Protein AF-A0A812LGY7-F1 (afdb_monomer_lite)

Secondary structure (DSSP, 8-state):
-PPP-TT-EEEEEE--TTT-SS--EEEEEEE-TTSSEEEEEEE-GGGTTS----EEEEEEEEEPSSSEEEEE-SSEEEEEEETSSSTT-EEEEEEETTEEEEEEEEEE-HHHHHHHHHHHHHHHHHHSSSS--EEEEEEE-BTTBS---TTPPPPEEEE--TT-SSPEEEE-SSEEEEEEEEE--TT---TTSTTHHHHHT---SEEEEEEEEESS--SS-EEEEEE-TT---SSPPPHHHHHHHHHHHHHHHTTS--EEE----GGGGGSTTPPPPEEEE-GGGSSEEEEE-TTSPPP-TTS---S--TTSSEEEEHHHH-HHHHHHHHHHHHHT--SSSEEEEEE-TTTTTEETTTTEEEESEEEETHHHHTTPPEEEEEEE--TT-STTSS-----GGG-EEEEEEEEEETTSPPPTTHHHH-EEEPPSTTSHHHHHHHHHTS-------------PPPP----HHHHHHGGGG---GGGS----PPPPPP-

Foldseek 3Di:
DDDQAQQWKKWWWWQDVVVHNPFTWIKIWGQHHPSFKIKMKTHGPVCLDDDDDIDMDIWTWDDDPAQWIWTDDPFKIWIWGAQPVHHQWTATWMGGNRDITGMTIGICDLVSLLVVLVVLVVVVVVLADDDFDKWKWWWAAPPVGLAPPPRDHFIATETQDAQDLDWFWDDYQFWTWTKHKYFADPVGQDPLRSCSVVPVVDPFGIKIKIKTFTNDQFQAFKKWFWWLVPADQQDDADPVLVVVVVLVCVVCVVQFVWDFDCWHHNPQVPDNFTFTTDTIGTLSQFQKKFKAALPADDDSRSDDPPDDDPRRPDMQGCVVQHRVVSVVVVVVVSVVGDRGIMMMTMHRVCRVQADQRQCWGDDVDTDHVCLVSVLAWIKTWMWHFHHPQDPPDPDVGPTSVRIDTHIIMTMHMPVTHHDSCVSSRYRYHYGPRPRSVSSVVSVVVPDDDDDDDDDDDDDDDDDDDDDPVVVVSVVSPDDPSPPSPPPDDDDPDDD

Organism: NCBI:txid1628268

pLDDT: mean 75.13, std 20.28, range [21.06, 97.81]

Structure (mmCIF, N/CA/C/O backbone):
data_AF-A0A812LGY7-F1
#
_entry.id   AF-A0A812LGY7-F1
#
loop_
_atom_site.group_PDB
_atom_site.id
_atom_site.type_symbol
_atom_site.label_atom_id
_atom_site.label_alt_id
_atom_site.label_comp_id
_atom_site.label_asym_id
_atom_site.label_entity_id
_atom_site.label_seq_id
_atom_site.pdbx_PDB_ins_code
_atom_site.Cartn_x
_atom_site.Cartn_y
_atom_site.Cartn_z
_atom_site.occupancy
_atom_site.B_iso_or_equiv
_atom_site.auth_seq_id
_atom_site.auth_comp_id
_atom_site.auth_asym_id
_atom_site.auth_atom_id
_atom_site.pdbx_PDB_model_num
ATOM 1 N N . MET A 1 1 ? -29.640 -4.225 27.711 1.00 38.47 1 MET A N 1
ATOM 2 C CA . MET A 1 1 ? -29.440 -5.456 26.925 1.00 38.47 1 MET A CA 1
ATOM 3 C C . MET A 1 1 ? -29.246 -5.016 25.495 1.00 38.47 1 MET A C 1
ATOM 5 O O . MET A 1 1 ? -30.161 -4.411 24.947 1.00 38.47 1 MET A O 1
ATOM 9 N N . GLU A 1 2 ? -28.036 -5.170 24.965 1.00 51.44 2 GLU A N 1
ATOM 10 C CA . GLU A 1 2 ? -27.757 -4.813 23.574 1.00 51.44 2 GLU A CA 1
ATOM 11 C C . GLU A 1 2 ? -28.452 -5.831 22.670 1.00 51.44 2 GLU A C 1
ATOM 13 O O . GLU A 1 2 ? -28.288 -7.037 22.828 1.00 51.44 2 GLU A O 1
ATOM 18 N N . LYS A 1 3 ? -29.330 -5.328 21.798 1.00 67.00 3 LYS A N 1
ATOM 19 C CA . LYS A 1 3 ? -29.862 -6.096 20.673 1.00 67.00 3 LYS A CA 1
ATOM 20 C C . LYS A 1 3 ? -28.711 -6.392 19.719 1.00 67.00 3 LYS A C 1
ATOM 22 O O . LYS A 1 3 ? -27.820 -5.557 19.625 1.00 67.00 3 LYS A O 1
ATOM 27 N N . VAL A 1 4 ? -28.797 -7.504 18.993 1.00 66.12 4 VAL A N 1
ATOM 28 C CA . VAL A 1 4 ? -27.930 -7.773 17.838 1.00 66.12 4 VAL A CA 1
ATOM 29 C C . VAL A 1 4 ? -28.021 -6.606 16.856 1.00 66.12 4 VAL A C 1
ATOM 31 O O . VAL A 1 4 ? -29.131 -6.187 16.521 1.00 66.12 4 VAL A O 1
ATOM 34 N N . GLN A 1 5 ? -26.880 -6.095 16.409 1.00 69.00 5 GLN A N 1
ATOM 35 C CA . GLN A 1 5 ? -26.760 -4.966 15.491 1.00 69.00 5 GLN A CA 1
ATOM 36 C C . GLN A 1 5 ? -25.891 -5.324 14.288 1.00 69.00 5 GLN A C 1
ATOM 38 O O . GLN A 1 5 ? -25.082 -6.256 14.301 1.00 69.00 5 GLN A O 1
ATOM 43 N N . ALA A 1 6 ? -26.036 -4.541 13.226 1.00 64.69 6 ALA A N 1
ATOM 44 C CA . ALA A 1 6 ? -25.143 -4.563 12.084 1.00 64.69 6 ALA A CA 1
ATOM 45 C C . ALA A 1 6 ? -23.677 -4.448 12.539 1.00 64.69 6 ALA A C 1
ATOM 47 O O . ALA A 1 6 ? -23.306 -3.540 13.284 1.00 64.69 6 ALA A O 1
ATOM 48 N N . GLY A 1 7 ? -22.835 -5.368 12.062 1.00 62.44 7 GLY A N 1
ATOM 49 C CA . GLY A 1 7 ? -21.429 -5.462 12.459 1.00 62.44 7 GLY A CA 1
ATOM 50 C C . GLY A 1 7 ? -21.143 -6.487 13.559 1.00 62.44 7 GLY A C 1
ATOM 51 O O . GLY A 1 7 ? -19.975 -6.841 13.746 1.00 62.44 7 GLY A O 1
ATOM 52 N N . ASP A 1 8 ? -22.167 -7.028 14.227 1.00 67.44 8 ASP A N 1
ATOM 53 C CA . ASP A 1 8 ? -21.962 -8.120 15.174 1.00 67.44 8 ASP A CA 1
ATOM 54 C C . ASP A 1 8 ? -21.455 -9.369 14.460 1.00 67.44 8 ASP A C 1
ATOM 56 O O . ASP A 1 8 ? -21.904 -9.757 13.372 1.00 67.44 8 ASP A O 1
ATOM 60 N N . ARG A 1 9 ? -20.474 -10.008 15.094 1.00 70.81 9 ARG A N 1
ATOM 61 C CA . ARG A 1 9 ? -19.811 -11.194 14.576 1.00 70.81 9 ARG A CA 1
ATOM 62 C C . ARG A 1 9 ? -19.825 -12.287 15.625 1.00 70.81 9 ARG A C 1
ATOM 64 O O . ARG A 1 9 ? -19.162 -12.202 16.660 1.00 70.81 9 ARG A O 1
ATOM 71 N N . PHE A 1 10 ? -20.512 -13.363 15.285 1.00 70.50 10 PHE A N 1
ATOM 72 C CA . PHE A 1 10 ? -20.577 -14.576 16.075 1.00 70.50 10 PHE A CA 1
ATOM 73 C C . PHE A 1 10 ? -19.564 -15.568 15.529 1.00 70.50 10 PHE A C 1
ATOM 75 O O . PHE A 1 10 ? -19.541 -15.879 14.335 1.00 70.50 10 PHE A O 1
ATOM 82 N N . VAL A 1 11 ? -18.700 -16.060 16.406 1.00 68.81 11 VAL A N 1
ATOM 83 C CA . VAL A 1 11 ? -17.666 -17.027 16.048 1.00 68.81 11 VAL A CA 1
ATOM 84 C C . VAL A 1 11 ? -17.853 -18.253 16.918 1.00 68.81 11 VAL A C 1
ATOM 86 O O . VAL A 1 11 ? -18.131 -18.161 18.110 1.00 68.81 11 VAL A O 1
ATOM 89 N N . GLY A 1 12 ? -17.745 -19.428 16.318 1.00 71.62 12 GLY A N 1
ATOM 90 C CA . GLY A 1 12 ? -18.062 -20.656 17.016 1.00 71.62 12 GLY A CA 1
ATOM 91 C C . GLY A 1 12 ? -17.669 -21.890 16.238 1.00 71.62 12 GLY A C 1
ATOM 92 O O . GLY A 1 12 ? -16.831 -21.855 15.337 1.00 71.62 12 GLY A O 1
ATOM 93 N N . TRP A 1 13 ? -18.295 -23.003 16.598 1.00 72.88 13 TRP A N 1
ATOM 94 C CA . TRP A 1 13 ? -18.103 -24.262 15.902 1.00 72.88 13 TRP A CA 1
ATOM 95 C C . TRP A 1 13 ? -19.401 -25.052 15.773 1.00 72.88 13 TRP A C 1
ATOM 97 O O . TRP A 1 13 ? -20.284 -24.990 16.629 1.00 72.88 13 TRP A O 1
ATOM 107 N N . VAL A 1 14 ? -19.483 -25.870 14.726 1.00 71.81 14 VAL A N 1
ATOM 108 C CA . VAL A 1 14 ? -20.587 -26.806 14.469 1.00 71.81 14 VAL A CA 1
ATOM 109 C C . VAL A 1 14 ? -20.071 -28.219 14.2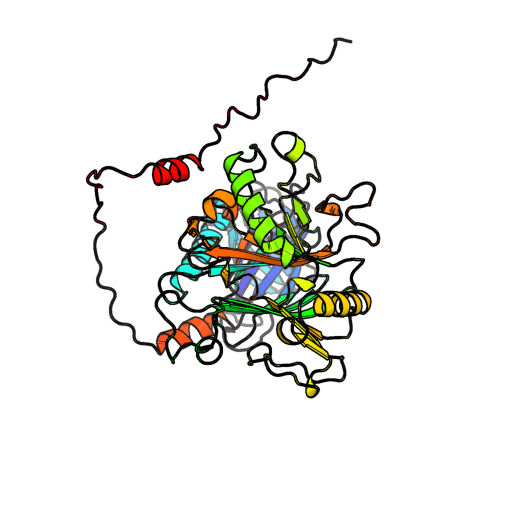41 1.00 71.81 14 VAL A C 1
ATOM 111 O O . VAL A 1 14 ? -18.969 -28.415 13.738 1.00 71.81 14 VAL A O 1
ATOM 114 N N . LYS A 1 15 ? -20.856 -29.233 14.609 1.00 71.56 15 LYS A N 1
ATOM 115 C CA . LYS A 1 15 ? -20.590 -30.634 14.244 1.00 71.56 15 LYS A CA 1
ATOM 116 C C . LYS A 1 15 ? -21.572 -31.055 13.162 1.00 71.56 15 LYS A C 1
ATOM 118 O O . LYS A 1 15 ? -22.752 -31.203 13.448 1.00 71.56 15 LYS A O 1
ATOM 123 N N . HIS A 1 16 ? -21.106 -31.237 11.932 1.00 63.91 16 HIS A N 1
ATOM 124 C CA . HIS A 1 16 ? -21.988 -31.522 10.801 1.00 63.91 16 HIS A CA 1
ATOM 125 C C . HIS A 1 16 ? -22.300 -33.029 10.706 1.00 63.91 16 HIS A C 1
ATOM 127 O O . HIS A 1 16 ? -21.394 -33.813 10.435 1.00 63.91 16 HIS A O 1
ATOM 133 N N . PRO A 1 17 ? -23.561 -33.476 10.824 1.00 59.34 17 PRO A N 1
ATOM 134 C CA . PRO A 1 17 ? -23.904 -34.889 10.991 1.00 59.34 17 PRO A CA 1
ATOM 135 C C . PRO A 1 17 ? -23.625 -35.730 9.743 1.00 59.34 17 PRO A C 1
ATOM 137 O O . PRO A 1 17 ? -23.301 -36.904 9.878 1.00 59.34 17 PRO A O 1
ATOM 140 N N . VAL A 1 18 ? -23.703 -35.132 8.547 1.00 60.72 18 VAL A N 1
ATOM 141 C CA . VAL A 1 18 ? -23.368 -35.803 7.274 1.00 60.72 18 VAL A CA 1
ATOM 142 C C . VAL A 1 18 ? -21.860 -35.851 7.004 1.00 60.72 18 VAL A C 1
ATOM 144 O O . VAL A 1 18 ? -21.383 -36.814 6.417 1.00 60.72 18 VAL A O 1
ATOM 147 N N . LEU A 1 19 ? -21.096 -34.833 7.422 1.00 58.09 19 LEU A N 1
ATOM 148 C CA . LEU A 1 19 ? -19.656 -34.786 7.168 1.00 58.09 19 LEU A CA 1
ATOM 149 C C . LEU A 1 19 ? -18.921 -35.595 8.240 1.00 58.09 19 LEU A C 1
ATOM 151 O O . LEU A 1 19 ? -18.183 -36.514 7.902 1.00 58.09 19 LEU A O 1
ATOM 155 N N . THR A 1 20 ? -19.139 -35.297 9.529 1.00 55.69 20 THR A N 1
ATOM 156 C CA . THR A 1 20 ? -18.670 -36.119 10.656 1.00 55.69 20 THR A CA 1
ATOM 157 C C . THR A 1 20 ? -19.351 -35.732 11.980 1.00 55.69 20 THR A C 1
ATOM 159 O O . THR A 1 20 ? -19.454 -34.562 12.344 1.00 55.69 20 THR A O 1
ATOM 162 N N . THR A 1 21 ? -19.752 -36.728 12.778 1.00 56.31 21 THR A N 1
ATOM 163 C CA . THR A 1 21 ? -20.409 -36.522 14.086 1.00 56.31 21 THR A CA 1
ATOM 164 C C . THR A 1 21 ? -19.452 -36.115 15.215 1.00 56.31 21 THR A C 1
ATOM 166 O O . THR A 1 21 ? -19.895 -35.697 16.288 1.00 56.31 21 THR A O 1
ATOM 169 N N . ARG A 1 22 ? -18.132 -36.228 15.008 1.00 63.31 22 ARG A N 1
ATOM 170 C CA . ARG A 1 22 ? -17.113 -35.961 16.042 1.00 63.31 22 ARG A CA 1
ATOM 171 C C . ARG A 1 22 ? -16.326 -34.676 15.803 1.00 63.31 22 ARG A C 1
ATOM 173 O O . ARG A 1 22 ? -15.879 -34.063 16.771 1.00 63.31 22 ARG A O 1
ATOM 180 N N . GLN A 1 23 ? -16.177 -34.261 14.550 1.00 72.44 23 GLN A N 1
ATOM 181 C CA . GLN A 1 23 ? -15.336 -33.134 14.160 1.00 72.44 23 GLN A CA 1
ATOM 182 C C . GLN A 1 23 ? -16.090 -31.816 14.291 1.00 72.44 23 GLN A C 1
ATOM 184 O O . GLN A 1 23 ? -17.226 -31.682 13.840 1.00 72.44 23 GLN A O 1
ATOM 189 N N . LYS A 1 24 ? -15.435 -30.848 14.927 1.00 74.56 24 LYS A N 1
ATOM 190 C CA . LYS A 1 24 ? -15.887 -29.462 14.973 1.00 74.56 24 LYS A CA 1
ATOM 191 C C . LYS A 1 24 ? -15.451 -28.774 13.683 1.00 74.56 24 LYS A C 1
ATOM 193 O O . LYS A 1 24 ? -14.325 -28.987 13.257 1.00 74.56 24 LYS A O 1
ATOM 198 N N . PHE A 1 25 ? -16.329 -27.988 13.086 1.00 73.06 25 PHE A N 1
ATOM 199 C CA . PHE A 1 25 ? -16.052 -27.091 11.972 1.00 73.06 25 PHE A CA 1
ATOM 200 C C . PHE A 1 25 ? -16.194 -25.667 12.477 1.00 73.06 25 PHE A C 1
ATOM 202 O O . PHE A 1 25 ? -17.153 -25.391 13.195 1.00 73.06 25 PHE A O 1
ATOM 209 N N . ASP A 1 26 ? -15.273 -24.788 12.112 1.00 75.00 26 ASP A N 1
ATOM 210 C CA . ASP A 1 26 ? -15.334 -23.382 12.492 1.00 75.00 26 ASP A CA 1
ATOM 211 C C . ASP A 1 26 ? -16.504 -22.731 11.756 1.00 75.00 26 ASP A C 1
ATOM 213 O O . ASP A 1 26 ? -16.628 -22.881 10.541 1.00 75.00 26 ASP A O 1
ATOM 217 N N . LEU A 1 27 ? -17.366 -22.028 12.485 1.00 71.62 27 LEU A N 1
ATOM 218 C CA . LEU A 1 27 ? -18.495 -21.291 11.932 1.00 71.62 27 LEU A CA 1
ATOM 219 C C . LEU A 1 27 ? -18.361 -19.820 12.312 1.00 71.62 27 LEU A C 1
ATOM 221 O O . LEU A 1 27 ? -18.189 -19.481 13.482 1.00 71.62 27 LEU A O 1
ATOM 225 N N . VAL A 1 28 ? -18.455 -18.955 11.312 1.00 74.69 28 VAL A N 1
ATOM 226 C CA . VAL A 1 28 ? -18.549 -17.505 11.470 1.00 74.69 28 VAL A CA 1
ATOM 227 C C . VAL A 1 28 ? -19.918 -17.072 10.967 1.00 74.69 28 VAL A C 1
ATOM 229 O O . VAL A 1 28 ? -20.306 -17.477 9.875 1.00 74.69 28 VAL A O 1
ATOM 232 N N . VAL A 1 29 ? -20.630 -16.255 11.738 1.00 72.81 29 VAL A N 1
ATOM 233 C CA . VAL A 1 29 ? -21.851 -15.564 11.311 1.00 72.81 29 VAL A CA 1
ATOM 234 C C . VAL A 1 29 ? -21.641 -14.069 11.517 1.00 72.81 29 VAL A C 1
ATOM 236 O O . VAL A 1 29 ? -21.261 -13.643 12.602 1.00 72.81 29 VAL A O 1
ATOM 239 N N . GLU A 1 30 ? -21.858 -13.277 10.476 1.00 72.62 30 GLU A N 1
ATOM 240 C CA . GLU A 1 30 ? -21.698 -11.821 10.495 1.00 72.62 30 GLU A CA 1
ATOM 241 C C . GLU A 1 30 ? -23.030 -11.157 10.157 1.00 72.62 30 GLU A C 1
ATOM 243 O O . GLU A 1 30 ? -23.619 -11.445 9.113 1.00 72.62 30 GLU A O 1
ATOM 248 N N . VAL A 1 31 ? -23.486 -10.249 11.018 1.00 72.44 31 VAL A N 1
ATOM 249 C CA . VAL A 1 31 ? -24.704 -9.459 10.814 1.00 72.44 31 VAL A CA 1
ATOM 250 C C . VAL A 1 31 ? -24.384 -8.332 9.840 1.00 72.44 31 VAL A C 1
ATOM 252 O O . VAL A 1 31 ? -23.465 -7.535 10.027 1.00 72.44 31 VAL A O 1
ATOM 255 N N . GLY A 1 32 ? -25.097 -8.336 8.725 1.00 66.62 32 GLY A N 1
ATOM 256 C CA . GLY A 1 32 ? -25.037 -7.332 7.680 1.00 66.62 32 GLY A CA 1
ATOM 257 C C . GLY A 1 32 ? -25.871 -6.089 8.007 1.00 66.62 32 GLY A C 1
ATOM 258 O O . GLY A 1 32 ? -26.484 -5.998 9.069 1.00 66.62 32 GLY A O 1
ATOM 259 N N . PRO A 1 33 ? -25.897 -5.114 7.086 1.00 62.03 33 PRO A N 1
ATOM 260 C CA . PRO A 1 33 ? -26.618 -3.861 7.280 1.00 62.03 33 PRO A CA 1
ATOM 261 C C . PRO A 1 33 ? -28.119 -4.084 7.507 1.00 62.03 33 PRO A C 1
ATOM 263 O O . PRO A 1 33 ? -28.735 -4.869 6.782 1.00 62.03 33 PRO A O 1
ATOM 266 N N . GLY A 1 34 ? -28.702 -3.341 8.454 1.00 63.00 34 GLY A N 1
ATOM 267 C CA . GLY A 1 34 ? -30.144 -3.354 8.740 1.00 63.00 34 GLY A CA 1
ATOM 268 C C . GLY A 1 34 ? -30.592 -4.319 9.841 1.00 63.00 34 GLY A C 1
ATOM 269 O O . GLY A 1 34 ? -31.794 -4.489 10.018 1.00 63.00 34 GLY A O 1
ATOM 270 N N . ASP A 1 35 ? -29.653 -4.939 10.563 1.00 69.81 35 ASP A N 1
ATOM 271 C CA . ASP A 1 35 ? -29.862 -5.872 11.688 1.00 69.81 35 ASP A CA 1
ATOM 272 C C . ASP A 1 35 ? -30.633 -7.164 11.334 1.00 69.81 35 ASP A C 1
ATOM 274 O O . ASP A 1 35 ? -30.705 -8.083 12.147 1.00 69.81 35 ASP A O 1
ATOM 278 N N . ASP A 1 36 ? -31.182 -7.269 10.119 1.00 75.38 36 ASP A N 1
ATOM 279 C CA . ASP A 1 36 ? -32.057 -8.349 9.650 1.00 75.38 36 ASP A CA 1
ATOM 280 C C . ASP A 1 36 ? -31.414 -9.250 8.582 1.00 75.38 36 ASP A C 1
ATOM 282 O O . ASP A 1 36 ? -32.001 -10.248 8.150 1.00 75.38 36 ASP A O 1
ATOM 286 N N . LYS A 1 37 ? -30.194 -8.927 8.152 1.00 74.25 37 LYS A N 1
ATOM 287 C CA . LYS A 1 37 ? -29.422 -9.655 7.135 1.00 74.25 37 LYS A CA 1
ATOM 288 C C . LYS A 1 37 ? -28.065 -10.044 7.688 1.00 74.25 37 LYS A C 1
ATOM 290 O O . LYS A 1 37 ? -27.564 -9.418 8.609 1.00 74.25 37 LYS A O 1
ATOM 295 N N . GLY A 1 38 ? -27.439 -11.058 7.110 1.00 76.00 38 GLY A N 1
ATOM 296 C CA . GLY A 1 38 ? -26.120 -11.531 7.501 1.00 76.00 38 GLY A CA 1
ATOM 297 C C . GLY A 1 38 ? -25.509 -12.485 6.485 1.00 76.00 38 GLY A C 1
ATOM 298 O O . GLY A 1 38 ? -26.080 -12.754 5.428 1.00 76.00 38 GLY A O 1
ATOM 299 N N . ALA A 1 39 ? -24.320 -12.979 6.798 1.00 74.69 39 ALA A N 1
ATOM 300 C CA . ALA A 1 39 ? -23.657 -14.041 6.056 1.00 74.69 39 ALA A CA 1
ATOM 301 C C . ALA A 1 39 ? -23.049 -15.044 7.032 1.00 74.69 39 ALA A C 1
ATOM 303 O O . ALA A 1 39 ? -22.608 -14.670 8.120 1.00 74.69 39 ALA A O 1
ATOM 304 N N . TRP A 1 40 ? -23.000 -16.311 6.640 1.00 73.94 40 TRP A N 1
ATOM 305 C CA . TRP A 1 40 ? -22.372 -17.366 7.421 1.00 73.94 40 TRP A CA 1
ATOM 306 C C . TRP A 1 40 ? -21.284 -18.073 6.615 1.00 73.94 40 TRP A C 1
ATOM 308 O O . TRP A 1 40 ? -21.349 -18.132 5.389 1.00 73.94 40 TRP A O 1
ATOM 318 N N . LYS A 1 41 ? -20.278 -18.615 7.307 1.00 77.06 41 LYS A N 1
ATOM 319 C CA . LYS A 1 41 ? -19.184 -19.387 6.710 1.00 77.06 41 LYS A CA 1
ATOM 320 C C . LYS A 1 41 ? -18.755 -20.542 7.606 1.00 77.06 41 LYS A C 1
ATOM 322 O O . LYS A 1 41 ? -18.360 -20.313 8.745 1.00 77.06 41 LYS A O 1
ATOM 327 N N . ILE A 1 42 ? -18.765 -21.764 7.071 1.00 70.88 42 ILE A N 1
ATOM 328 C CA . ILE A 1 42 ? -18.259 -22.984 7.715 1.00 70.88 42 ILE A CA 1
ATOM 329 C C . ILE A 1 42 ? -16.927 -23.396 7.084 1.00 70.88 42 ILE A C 1
ATOM 331 O O . ILE A 1 42 ? -16.827 -23.575 5.866 1.00 70.88 42 ILE A O 1
ATOM 335 N N . THR A 1 43 ? -15.918 -23.612 7.928 1.00 73.19 43 THR A N 1
ATOM 336 C CA . THR A 1 43 ? -14.567 -24.024 7.528 1.00 73.19 43 THR A CA 1
ATOM 337 C C . THR A 1 43 ? -14.123 -25.261 8.315 1.00 73.19 43 THR A C 1
ATOM 339 O O . THR A 1 43 ? -14.399 -25.398 9.502 1.00 73.19 43 THR A O 1
ATOM 342 N N . ASP A 1 44 ? -13.446 -26.201 7.656 1.00 68.94 44 ASP A N 1
ATOM 343 C CA . ASP A 1 44 ? -12.913 -27.406 8.304 1.00 68.94 44 ASP A CA 1
ATOM 344 C C . ASP A 1 44 ? -11.543 -27.123 8.961 1.00 68.94 44 ASP A C 1
ATOM 346 O O . ASP A 1 44 ? -10.594 -26.797 8.239 1.00 68.94 44 ASP A O 1
ATOM 350 N N . PRO A 1 45 ? -11.380 -27.299 10.287 1.00 58.88 45 PRO A N 1
ATOM 351 C CA . PRO A 1 45 ? -10.131 -26.983 10.981 1.00 58.88 45 PRO A CA 1
ATOM 352 C C . PRO A 1 45 ? -8.977 -27.944 10.659 1.00 58.88 45 PRO A C 1
ATOM 354 O O . PRO A 1 45 ? -7.813 -27.579 10.836 1.00 58.88 45 PRO A O 1
ATOM 357 N N . ASN A 1 46 ? -9.255 -29.155 10.158 1.00 56.50 46 ASN A N 1
ATOM 358 C CA . ASN A 1 46 ? -8.222 -30.142 9.815 1.00 56.50 46 ASN A CA 1
ATOM 359 C C . ASN A 1 46 ? -7.670 -29.969 8.389 1.00 56.50 46 ASN A C 1
ATOM 361 O O . ASN A 1 46 ? -6.739 -30.672 7.997 1.00 56.50 46 ASN A O 1
ATOM 365 N N . LYS A 1 47 ? -8.177 -29.004 7.613 1.00 60.06 47 LYS A N 1
ATOM 366 C CA . LYS A 1 47 ? -7.744 -28.733 6.231 1.00 60.06 47 LYS A CA 1
ATOM 367 C C . LYS A 1 47 ? -6.564 -27.774 6.098 1.00 60.06 47 LYS A C 1
ATOM 369 O O . LYS A 1 47 ? -6.296 -27.292 5.002 1.00 60.06 47 LYS A O 1
ATOM 374 N N . ARG A 1 48 ? -5.779 -27.574 7.162 1.00 46.78 48 ARG A N 1
ATOM 375 C CA . ARG A 1 48 ? -4.534 -26.774 7.156 1.00 46.78 48 ARG A CA 1
ATOM 376 C C . ARG A 1 48 ? -3.491 -27.169 6.082 1.00 46.78 48 ARG A C 1
ATOM 378 O O . ARG A 1 48 ? -2.447 -26.527 6.022 1.00 46.78 48 ARG A O 1
ATOM 385 N N . LEU A 1 49 ? -3.726 -28.198 5.254 1.00 35.78 49 LEU A N 1
ATOM 386 C CA . LEU A 1 49 ? -2.773 -28.727 4.270 1.00 35.78 49 LEU A CA 1
ATOM 387 C C . LEU A 1 49 ? -3.320 -29.013 2.852 1.00 35.78 49 LEU A C 1
ATOM 389 O O . LEU A 1 49 ? -2.497 -29.225 1.967 1.00 35.78 49 LEU A O 1
ATOM 393 N N . GLN A 1 50 ? -4.633 -28.993 2.575 1.00 34.91 50 GLN A N 1
ATOM 394 C CA . GLN A 1 50 ? -5.158 -29.149 1.201 1.00 34.91 50 GLN A CA 1
ATOM 395 C C . GLN A 1 50 ? -6.473 -28.386 1.003 1.00 34.91 50 GLN A C 1
ATOM 397 O O . GLN A 1 50 ? -7.358 -28.435 1.858 1.00 34.91 50 GLN A O 1
ATOM 402 N N . ALA A 1 51 ? -6.587 -27.706 -0.145 1.00 40.62 51 ALA A N 1
ATOM 403 C CA . ALA A 1 51 ? -7.762 -26.958 -0.582 1.00 40.62 51 ALA A CA 1
ATOM 404 C C . ALA A 1 51 ? -9.026 -27.802 -0.420 1.00 40.62 51 ALA A C 1
ATOM 406 O O . ALA A 1 51 ? -9.244 -28.765 -1.152 1.00 40.62 51 ALA A O 1
ATOM 407 N N . GLY A 1 52 ? -9.877 -27.464 0.541 1.00 46.59 52 GLY A N 1
ATOM 408 C CA . GLY A 1 52 ? -11.151 -28.144 0.643 1.00 46.59 52 GLY A CA 1
ATOM 409 C C . GLY A 1 52 ? -12.284 -27.203 0.962 1.00 46.59 52 GLY A C 1
ATOM 410 O O . GLY A 1 52 ? -12.102 -26.134 1.524 1.00 46.59 52 GLY A O 1
ATOM 411 N N . LYS A 1 53 ? -13.464 -27.694 0.586 1.00 53.16 53 LYS A N 1
ATOM 412 C CA . LYS A 1 53 ? -14.771 -27.039 0.636 1.00 53.16 53 LYS A CA 1
ATOM 413 C C . LYS A 1 53 ? -14.952 -26.191 1.902 1.00 53.16 53 LYS A C 1
ATOM 415 O O . LYS A 1 53 ? -15.038 -26.763 2.992 1.00 53.16 53 LYS A O 1
ATOM 420 N N . SER A 1 54 ? -14.969 -24.872 1.730 1.00 60.50 54 SER A N 1
ATOM 421 C CA . SER A 1 54 ? -15.654 -23.925 2.607 1.00 60.50 54 SER A CA 1
ATOM 422 C C . SER A 1 54 ? -17.087 -23.783 2.109 1.00 60.50 54 SER A C 1
ATOM 424 O O . SER A 1 54 ? -17.315 -23.793 0.899 1.00 60.50 54 SER A O 1
ATOM 426 N N . TYR A 1 55 ? -18.034 -23.666 3.029 1.00 67.62 55 TYR A N 1
ATOM 427 C CA . TYR A 1 55 ? -19.433 -23.400 2.700 1.00 67.62 55 TYR A CA 1
ATOM 428 C C . TYR A 1 55 ? -19.776 -22.023 3.237 1.00 67.62 55 TYR A C 1
ATOM 430 O O . TYR A 1 55 ? -19.443 -21.728 4.382 1.00 67.62 55 TYR A O 1
ATOM 438 N N . GLU A 1 56 ? -20.394 -21.183 2.422 1.00 74.44 56 GLU A N 1
ATOM 439 C CA . GLU A 1 56 ? -20.815 -19.847 2.820 1.00 74.44 56 GLU A CA 1
ATOM 440 C C . GLU A 1 56 ? -22.124 -19.485 2.129 1.00 74.44 56 GLU A C 1
ATOM 442 O O . GLU A 1 56 ? -22.414 -19.987 1.042 1.00 74.44 56 GLU A O 1
ATOM 447 N N . GLY A 1 57 ? -22.915 -18.639 2.778 1.00 70.81 57 GLY A N 1
ATOM 448 C CA . GLY A 1 57 ? -24.220 -18.236 2.273 1.00 70.81 57 GLY A CA 1
ATOM 449 C C . GLY A 1 57 ? -24.767 -17.011 3.002 1.00 70.81 57 GLY A C 1
ATOM 450 O O . GLY A 1 57 ? -24.326 -16.700 4.115 1.00 70.81 57 GLY A O 1
ATOM 451 N N . PRO A 1 58 ? -25.704 -16.276 2.385 1.00 75.06 58 PRO A N 1
ATOM 452 C CA . PRO A 1 58 ? -26.443 -15.227 3.073 1.00 75.06 58 PRO A CA 1
ATOM 453 C C . PRO A 1 58 ? -27.377 -15.840 4.126 1.00 75.06 58 PRO A C 1
ATOM 455 O O . PRO A 1 58 ? -27.881 -16.946 3.956 1.00 75.06 58 PRO A O 1
ATOM 458 N N . CYS A 1 59 ? -27.661 -15.110 5.199 1.00 73.56 59 CYS A N 1
ATOM 459 C CA . CYS A 1 59 ? -28.716 -15.461 6.145 1.00 73.56 59 CYS A CA 1
ATOM 460 C C . CYS A 1 59 ? -29.573 -14.243 6.495 1.00 73.56 59 CYS A C 1
ATOM 462 O O . CYS A 1 59 ? -29.148 -13.094 6.393 1.00 73.56 59 CYS A O 1
ATOM 464 N N . LYS A 1 60 ? -30.805 -14.505 6.915 1.00 80.12 60 LYS A N 1
ATOM 465 C CA . LYS A 1 60 ? -31.704 -13.557 7.557 1.00 80.12 60 LYS A CA 1
ATOM 466 C C . LYS A 1 60 ? -31.530 -13.667 9.066 1.00 80.12 60 LYS A C 1
ATOM 468 O O . LYS A 1 60 ? -31.543 -14.779 9.594 1.00 80.12 60 LYS A O 1
ATOM 473 N N . VAL A 1 61 ? -31.391 -12.536 9.739 1.00 75.69 61 VAL A N 1
ATOM 474 C CA . VAL A 1 61 ? -31.324 -12.440 11.198 1.00 75.69 61 VAL A CA 1
ATOM 475 C C . VAL A 1 61 ? -32.720 -12.092 11.701 1.00 75.69 61 VAL A C 1
ATOM 477 O O . VAL A 1 61 ? -33.340 -11.138 11.237 1.00 75.69 61 VAL A O 1
ATOM 480 N N . ILE A 1 62 ? -33.260 -12.912 12.595 1.00 78.56 62 ILE A N 1
ATOM 481 C CA . ILE A 1 62 ? -34.594 -12.733 13.166 1.00 78.56 62 ILE A CA 1
ATOM 482 C C . ILE A 1 62 ? -34.437 -12.735 14.683 1.00 78.56 62 ILE A C 1
ATOM 484 O O . ILE A 1 62 ? -34.064 -13.753 15.266 1.00 78.56 62 ILE A O 1
ATOM 488 N N . ALA A 1 63 ? -34.718 -11.597 15.312 1.00 67.38 63 ALA A N 1
ATOM 489 C CA . ALA A 1 63 ? -34.901 -11.529 16.756 1.00 67.38 63 ALA A CA 1
ATOM 490 C C . ALA A 1 63 ? -36.326 -11.999 17.092 1.00 67.38 63 ALA A C 1
ATOM 492 O O . ALA A 1 63 ? -37.291 -11.445 16.562 1.00 67.38 63 ALA A O 1
ATOM 493 N N . GLU A 1 64 ? -36.460 -13.024 17.933 1.00 69.75 64 GLU A N 1
ATOM 494 C CA . GLU A 1 64 ? -37.755 -13.450 18.484 1.00 69.75 64 GLU A CA 1
ATOM 495 C C . GLU A 1 64 ? -37.987 -12.817 19.869 1.00 69.75 64 GLU A C 1
ATOM 497 O O . GLU A 1 64 ? -37.101 -12.170 20.428 1.00 69.75 64 GLU A O 1
ATOM 502 N N . GLU A 1 65 ? -39.194 -12.956 20.430 1.00 61.94 65 GLU A N 1
ATOM 503 C CA . GLU A 1 65 ? -39.466 -12.503 21.799 1.00 61.94 65 GLU A CA 1
ATOM 504 C C . GLU A 1 65 ? -38.573 -13.246 22.811 1.00 61.94 65 GLU A C 1
ATOM 506 O O . GLU A 1 65 ? -38.551 -14.477 22.864 1.00 61.94 65 GLU A O 1
ATOM 511 N N . GLY A 1 66 ? -37.849 -12.486 23.639 1.00 62.19 66 GLY A N 1
ATOM 512 C CA . GLY A 1 66 ? -36.889 -13.003 24.620 1.00 62.19 66 GLY A CA 1
ATOM 513 C C . GLY A 1 66 ? -35.437 -12.947 24.131 1.00 62.19 66 GLY A C 1
ATOM 514 O O . GLY A 1 66 ? -35.102 -12.187 23.228 1.00 62.19 66 GLY A O 1
ATOM 515 N N . ASP A 1 67 ? -34.562 -13.752 24.736 1.00 67.25 67 ASP A N 1
ATOM 516 C CA . ASP A 1 67 ? -33.135 -13.822 24.385 1.00 67.25 67 ASP A CA 1
ATOM 517 C C . ASP A 1 67 ? -32.868 -14.737 23.166 1.00 67.25 67 ASP A C 1
ATOM 519 O O . ASP A 1 67 ? -31.768 -15.258 23.013 1.00 67.25 67 ASP A O 1
ATOM 523 N N . SER A 1 68 ? -33.855 -15.009 22.302 1.00 68.25 68 SER A N 1
ATOM 524 C CA . SER A 1 68 ? -33.698 -15.943 21.174 1.00 68.25 68 SER A CA 1
ATOM 525 C C . SER A 1 68 ? -33.415 -15.228 19.852 1.00 68.25 68 SER A C 1
ATOM 527 O O . SER A 1 68 ? -34.084 -14.264 19.480 1.00 68.25 68 SER A O 1
ATOM 529 N N . ILE A 1 69 ? -32.411 -15.725 19.129 1.00 70.56 69 ILE A N 1
ATOM 530 C CA . ILE A 1 69 ? -31.970 -15.213 17.830 1.00 70.56 69 ILE A CA 1
ATOM 531 C C . ILE A 1 69 ? -31.937 -16.367 16.838 1.00 70.56 69 ILE A C 1
ATOM 533 O O . ILE A 1 69 ? -31.355 -17.423 17.104 1.00 70.56 69 ILE A O 1
ATOM 537 N N . ILE A 1 70 ? -32.520 -16.146 15.663 1.00 73.38 70 ILE A N 1
ATOM 538 C CA . ILE A 1 70 ? -32.530 -17.115 14.574 1.00 73.38 70 ILE A CA 1
ATOM 539 C C . ILE A 1 70 ? -31.776 -16.551 13.372 1.00 73.38 70 ILE A C 1
ATOM 541 O O . ILE A 1 70 ? -32.139 -15.507 12.835 1.00 73.38 70 ILE A O 1
ATOM 545 N N . PHE A 1 71 ? -30.771 -17.287 12.900 1.00 70.44 71 PHE A N 1
ATOM 546 C CA . PHE A 1 71 ? -30.159 -17.075 11.590 1.00 70.44 71 PHE A CA 1
ATOM 547 C C . PHE A 1 71 ? -30.742 -18.086 10.605 1.00 70.44 71 PHE A C 1
ATOM 549 O O . PHE A 1 71 ? -30.626 -19.292 10.822 1.00 70.44 71 PHE A O 1
ATOM 556 N N . ARG A 1 72 ? -31.379 -17.622 9.528 1.00 73.81 72 ARG A N 1
ATOM 557 C CA . ARG A 1 72 ? -32.035 -18.490 8.539 1.00 73.81 72 ARG A CA 1
ATOM 558 C C . ARG A 1 72 ? -31.552 -18.214 7.117 1.00 73.81 72 ARG A C 1
ATOM 560 O O . ARG A 1 72 ? -31.613 -17.091 6.643 1.00 73.81 72 ARG A O 1
ATOM 567 N N . ASP A 1 73 ? -31.129 -19.264 6.446 1.00 74.06 73 ASP A N 1
ATOM 568 C CA . ASP A 1 73 ? -30.768 -19.389 5.031 1.00 74.06 73 ASP A CA 1
ATOM 569 C C . ASP A 1 73 ? -31.854 -20.256 4.331 1.00 74.06 73 ASP A C 1
ATOM 571 O O . ASP A 1 73 ? -32.784 -20.712 5.007 1.00 74.06 73 ASP A O 1
ATOM 575 N N . GLU A 1 74 ? -31.810 -20.431 3.002 1.00 65.88 74 GLU A N 1
ATOM 576 C CA . GLU A 1 74 ? -32.772 -21.275 2.257 1.00 65.88 74 GLU A CA 1
ATOM 577 C C . GLU A 1 74 ? -32.866 -22.710 2.810 1.00 65.88 74 GLU A C 1
ATOM 579 O O . GLU A 1 74 ? -33.966 -23.241 2.966 1.00 65.88 74 GLU A O 1
ATOM 584 N N . ASP A 1 75 ? -31.732 -23.294 3.194 1.00 65.25 75 ASP A N 1
ATOM 585 C CA . ASP A 1 75 ? -31.609 -24.668 3.670 1.00 65.25 75 ASP A CA 1
ATOM 586 C C . ASP A 1 75 ? -31.205 -24.772 5.146 1.00 65.25 75 ASP A C 1
ATOM 588 O O . ASP A 1 75 ? -31.409 -25.833 5.744 1.00 65.25 75 ASP A O 1
ATOM 592 N N . THR A 1 76 ? -30.638 -23.714 5.746 1.00 64.75 76 THR A N 1
ATOM 593 C CA . THR A 1 76 ? -30.045 -23.746 7.100 1.00 64.75 76 THR A CA 1
ATOM 594 C C . THR A 1 76 ? -30.765 -22.835 8.099 1.00 64.75 76 THR A C 1
ATOM 596 O O . THR A 1 76 ? -30.989 -21.658 7.850 1.00 64.75 76 THR A O 1
ATOM 599 N N . VAL A 1 77 ? -31.071 -23.344 9.294 1.00 71.50 77 VAL A N 1
ATOM 600 C CA . VAL A 1 77 ? -31.613 -22.586 10.431 1.00 71.50 77 VAL A CA 1
ATOM 601 C C . VAL A 1 77 ? -30.699 -22.759 11.640 1.00 71.50 77 VAL A C 1
ATOM 603 O O . VAL A 1 77 ? -30.558 -23.860 12.169 1.00 71.50 77 VAL A O 1
ATOM 606 N N . LEU A 1 78 ? -30.107 -21.671 12.117 1.00 69.19 78 LEU A N 1
ATOM 607 C CA . LEU A 1 78 ? -29.384 -21.602 13.382 1.00 69.19 78 LEU A CA 1
ATOM 608 C C . LEU A 1 78 ? -30.297 -20.926 14.400 1.00 69.19 78 LEU A C 1
ATOM 610 O O . LEU A 1 78 ? -30.604 -19.751 14.253 1.00 69.19 78 LEU A O 1
ATOM 614 N N . ASN A 1 79 ? -30.738 -21.657 15.417 1.00 71.38 79 ASN A N 1
ATOM 615 C CA . ASN A 1 79 ? -31.489 -21.093 16.534 1.00 71.38 79 ASN A CA 1
ATOM 616 C C . ASN A 1 79 ? -30.563 -21.013 17.750 1.00 71.38 79 ASN A C 1
ATOM 618 O O . ASN A 1 79 ? -30.045 -22.040 18.200 1.00 71.38 79 ASN A O 1
ATOM 622 N N . GLY A 1 80 ? -30.338 -19.803 18.246 1.00 69.25 80 GLY A N 1
ATOM 623 C CA . GLY A 1 80 ? -29.499 -19.528 19.396 1.00 69.25 80 GLY A CA 1
ATOM 624 C C . GLY A 1 80 ? -30.211 -18.729 20.477 1.00 69.25 80 GLY A C 1
ATOM 625 O O . GLY A 1 80 ? -31.201 -18.043 20.239 1.00 69.25 80 GLY A O 1
ATOM 626 N N . THR A 1 81 ? -29.671 -18.824 21.684 1.00 67.94 81 THR A N 1
ATOM 627 C CA . THR A 1 81 ? -30.038 -18.002 22.832 1.00 67.94 81 THR A CA 1
ATOM 628 C C . THR A 1 81 ? -28.868 -17.081 23.155 1.00 67.94 81 THR A C 1
ATOM 630 O O . THR A 1 81 ? -27.781 -17.568 23.488 1.00 67.94 81 THR A O 1
ATOM 633 N N . LEU A 1 82 ? -29.093 -15.772 23.038 1.00 62.50 82 LEU A N 1
ATOM 634 C CA . LEU A 1 82 ? -28.196 -14.717 23.488 1.00 62.50 82 LEU A CA 1
ATOM 635 C C . LEU A 1 82 ? -27.995 -14.818 25.000 1.00 62.50 82 LEU A C 1
ATOM 637 O O . LEU A 1 82 ? -28.916 -15.091 25.759 1.00 62.50 82 LEU A O 1
ATOM 641 N N . ASN A 1 83 ? -26.766 -14.611 25.439 1.00 59.97 83 ASN A N 1
ATOM 642 C CA . ASN A 1 83 ? -26.296 -14.790 26.807 1.00 59.97 83 ASN A CA 1
ATOM 643 C C . ASN A 1 83 ? -26.439 -16.208 27.401 1.00 59.97 83 ASN A C 1
ATOM 645 O O . ASN A 1 83 ? -26.285 -16.376 28.610 1.00 59.97 83 ASN A O 1
ATOM 649 N N . GLY A 1 84 ? -26.696 -17.244 26.593 1.00 59.75 84 GLY A N 1
ATOM 650 C CA . GLY A 1 84 ? -27.021 -18.579 27.113 1.00 59.75 84 GLY A CA 1
ATOM 651 C C . GLY A 1 84 ? -25.897 -19.258 27.911 1.00 59.75 84 GLY A C 1
ATOM 652 O O . GLY A 1 84 ? -26.162 -19.882 28.936 1.00 59.75 84 GLY A O 1
ATOM 653 N N . ALA A 1 85 ? -24.638 -19.128 27.479 1.00 55.88 85 ALA A N 1
ATOM 654 C CA . ALA A 1 85 ? -23.476 -19.697 28.176 1.00 55.88 85 ALA A CA 1
ATOM 655 C C . ALA A 1 85 ? -22.705 -18.664 29.025 1.00 55.88 85 ALA A C 1
ATOM 657 O O . ALA A 1 85 ? -21.716 -19.013 29.669 1.00 55.88 85 ALA A O 1
ATOM 658 N N . GLY A 1 86 ? -23.151 -17.405 29.025 1.00 51.34 86 GLY A N 1
ATOM 659 C CA . GLY A 1 86 ? -22.488 -16.258 29.645 1.00 51.34 86 GLY A CA 1
ATOM 660 C C . GLY A 1 86 ? -22.766 -14.955 28.879 1.00 51.34 86 GLY A C 1
ATOM 661 O O . GLY A 1 86 ? -23.246 -15.021 27.748 1.00 51.34 86 GLY A O 1
ATOM 662 N N . PRO A 1 87 ? -22.485 -13.775 29.459 1.00 45.25 87 PRO A N 1
ATOM 663 C CA . PRO A 1 87 ? -22.714 -12.485 28.802 1.00 45.25 87 PRO A CA 1
ATOM 664 C C . PRO A 1 87 ? -21.977 -12.381 27.456 1.00 45.25 87 PRO A C 1
ATOM 666 O O . PRO A 1 87 ? -20.786 -12.672 27.405 1.00 45.25 87 PRO A O 1
ATOM 669 N N . GLY A 1 88 ? -22.666 -11.974 26.387 1.00 52.38 88 GLY A N 1
ATOM 670 C CA . GLY A 1 88 ? -22.103 -11.904 25.033 1.00 52.38 88 GLY A CA 1
ATOM 671 C C . GLY A 1 88 ? -21.859 -13.281 24.405 1.00 52.38 88 GLY A C 1
ATOM 672 O O . GLY A 1 88 ? -20.852 -13.510 23.748 1.00 52.38 88 GLY A O 1
ATOM 673 N N . THR A 1 89 ? -22.727 -14.268 24.638 1.00 53.81 89 THR A N 1
ATOM 674 C CA . THR A 1 89 ? -22.606 -15.589 23.988 1.00 53.81 89 THR A CA 1
ATOM 675 C C . THR A 1 89 ? -23.913 -15.984 23.324 1.00 53.81 89 THR A C 1
ATOM 677 O O . THR A 1 89 ? -24.967 -15.845 23.929 1.00 53.81 89 THR A O 1
ATOM 680 N N . ILE A 1 90 ? -23.878 -16.524 22.104 1.00 60.22 90 ILE A N 1
ATOM 681 C CA . ILE A 1 90 ? -25.058 -17.161 21.505 1.00 60.22 90 ILE A CA 1
ATOM 682 C C . ILE A 1 90 ? -24.859 -18.671 21.545 1.00 60.22 90 ILE A C 1
ATOM 684 O O . ILE A 1 90 ? -24.132 -19.242 20.745 1.00 60.22 90 ILE A O 1
ATOM 688 N N . SER A 1 91 ? -25.532 -19.376 22.444 1.00 63.66 91 SER A N 1
ATOM 689 C CA . SER A 1 91 ? -25.484 -20.847 22.439 1.00 63.66 91 SER A CA 1
ATOM 690 C C . SER A 1 91 ? -26.712 -21.403 21.724 1.00 63.66 91 SER A C 1
ATOM 692 O O . SER A 1 91 ? -27.812 -20.908 21.944 1.00 63.66 91 SER A O 1
ATOM 694 N N . GLY A 1 92 ? -26.557 -22.389 20.834 1.00 68.06 92 GLY A N 1
ATOM 695 C CA . GLY A 1 92 ? -27.659 -22.746 19.942 1.00 68.06 92 GLY A CA 1
ATOM 696 C C . GLY A 1 92 ? -27.544 -24.079 19.220 1.00 68.06 92 GLY A C 1
ATOM 697 O O . GLY A 1 92 ? -26.527 -24.770 19.264 1.00 68.06 92 GLY A O 1
ATOM 698 N N . ARG A 1 93 ? -28.623 -24.449 18.529 1.00 68.50 93 ARG A N 1
ATOM 699 C CA . ARG A 1 93 ? -28.680 -25.617 17.645 1.00 68.50 93 ARG A CA 1
ATOM 700 C C . ARG A 1 93 ? -28.820 -25.166 16.203 1.00 68.50 93 ARG A C 1
ATOM 702 O O . ARG A 1 93 ? -29.540 -24.223 15.897 1.00 68.50 93 ARG A O 1
ATOM 709 N N . ALA A 1 94 ? -28.161 -25.898 15.322 1.00 65.38 94 ALA A N 1
ATOM 710 C CA . ALA A 1 94 ? -28.231 -25.695 13.889 1.00 65.38 94 ALA A CA 1
ATOM 711 C C . ALA A 1 94 ? -29.055 -26.817 13.247 1.00 65.38 94 ALA A C 1
ATOM 713 O O . ALA A 1 94 ? -29.064 -27.955 13.728 1.00 65.38 94 ALA A O 1
ATOM 714 N N . MET A 1 95 ? -29.773 -26.497 12.179 1.00 65.81 95 MET A N 1
ATOM 715 C CA . MET A 1 95 ? -30.591 -27.434 11.423 1.00 65.81 95 MET A CA 1
ATOM 716 C C . MET A 1 95 ? -30.414 -27.171 9.932 1.00 65.81 95 MET A C 1
ATOM 718 O O . MET A 1 95 ? -30.519 -26.022 9.529 1.00 65.81 95 MET A O 1
ATOM 722 N N . GLN A 1 96 ? -30.186 -28.200 9.119 1.00 62.69 96 GLN A N 1
ATOM 723 C CA . GLN A 1 96 ? -30.169 -28.070 7.657 1.00 62.69 96 GLN A CA 1
ATOM 724 C C . GLN A 1 96 ? -30.968 -29.204 7.022 1.00 62.69 96 GLN A C 1
ATOM 726 O O . GLN A 1 96 ? -30.766 -30.362 7.390 1.00 62.69 96 GLN A O 1
ATOM 731 N N . GLY A 1 97 ? -31.889 -28.899 6.102 1.00 61.28 97 GLY A N 1
ATOM 732 C CA . GLY A 1 97 ? -32.671 -29.926 5.392 1.00 61.28 97 GLY A CA 1
ATOM 733 C C . GLY A 1 97 ? -33.378 -30.937 6.316 1.00 61.28 97 GLY A C 1
ATOM 734 O O . GLY A 1 97 ? -33.437 -32.126 6.015 1.00 61.28 97 GLY A O 1
ATOM 735 N N . GLY A 1 98 ? -33.836 -30.496 7.495 1.00 60.97 98 GLY A N 1
ATOM 736 C CA . GLY A 1 98 ? -34.467 -31.349 8.516 1.00 60.97 98 GLY A CA 1
ATOM 737 C C . GLY A 1 98 ? -33.505 -32.124 9.433 1.00 60.97 98 GLY A C 1
ATOM 738 O O . GLY A 1 98 ? -33.945 -32.698 10.432 1.00 60.97 98 GLY A O 1
ATOM 739 N N . LEU A 1 99 ? -32.195 -32.106 9.171 1.00 54.44 99 LEU A N 1
ATOM 740 C CA . LEU A 1 99 ? -31.178 -32.690 10.047 1.00 54.44 99 LEU A CA 1
ATOM 741 C C . LEU A 1 99 ? -30.803 -31.698 11.148 1.00 54.44 99 LEU A C 1
ATOM 743 O O . LEU A 1 99 ? -30.394 -30.577 10.865 1.00 54.44 99 LEU A O 1
ATOM 747 N N . LYS A 1 100 ? -30.909 -32.113 12.415 1.00 60.59 100 LYS A N 1
ATOM 748 C CA . LYS A 1 100 ? -30.516 -31.305 13.582 1.00 60.59 100 LYS A CA 1
ATOM 749 C C . LYS A 1 100 ? -29.094 -31.636 14.009 1.00 60.59 100 LYS A C 1
ATOM 751 O O . LYS A 1 100 ? -28.744 -32.810 14.124 1.00 60.59 100 LYS A O 1
ATOM 756 N N . TRP A 1 101 ? -28.308 -30.621 14.348 1.00 69.69 101 TRP A N 1
ATOM 757 C CA . TRP A 1 101 ? -26.972 -30.820 14.889 1.00 69.69 101 TRP A CA 1
ATOM 758 C C . TRP A 1 101 ? -26.532 -29.769 15.906 1.00 69.69 101 TRP A C 1
ATOM 760 O O . TRP A 1 101 ? -27.072 -28.667 16.003 1.00 69.69 101 TRP A O 1
ATOM 770 N N . GLY A 1 102 ? -25.564 -30.168 16.734 1.00 59.34 102 GLY A N 1
ATOM 771 C CA . GLY A 1 102 ? -25.049 -29.356 17.831 1.00 59.34 102 GLY A CA 1
ATOM 772 C C . GLY A 1 102 ? -23.974 -28.374 17.371 1.00 59.34 102 GLY A C 1
ATOM 773 O O . GLY A 1 102 ? -23.077 -28.739 16.604 1.00 59.34 102 GLY A O 1
ATOM 774 N N . GLY A 1 103 ? -24.046 -27.153 17.892 1.00 60.06 103 GLY A N 1
ATOM 775 C CA . GLY A 1 103 ? -23.037 -26.115 17.730 1.00 60.06 103 GLY A CA 1
ATOM 776 C C . GLY A 1 103 ? -22.929 -25.260 18.989 1.00 60.06 103 GLY A C 1
ATOM 777 O O . GLY A 1 103 ? -23.729 -25.387 19.913 1.00 60.06 103 GLY A O 1
ATOM 778 N N . PHE A 1 104 ? -21.904 -24.428 19.043 1.00 60.12 104 PHE A N 1
ATOM 779 C CA . PHE A 1 104 ? -21.700 -23.437 20.095 1.00 60.12 104 PHE A CA 1
ATOM 780 C C . PHE A 1 104 ? -21.199 -22.158 19.438 1.00 60.12 104 PHE A C 1
ATOM 782 O O . PHE A 1 104 ? -20.341 -22.246 18.556 1.00 60.12 104 PHE A O 1
ATOM 789 N N . PHE A 1 105 ? -21.697 -21.004 19.881 1.00 60.34 105 PHE A N 1
ATOM 790 C CA . PHE A 1 105 ? -21.262 -19.704 19.393 1.00 60.34 105 PHE A CA 1
ATOM 791 C C . PHE A 1 105 ? -20.951 -18.778 20.565 1.00 60.34 105 PHE A C 1
ATOM 793 O O . PHE A 1 105 ? -21.523 -18.866 21.653 1.00 60.34 105 PHE A O 1
ATOM 800 N N . GLU A 1 106 ? -20.030 -17.871 20.314 1.00 58.03 106 GLU A N 1
ATOM 801 C CA . GLU A 1 106 ? -19.715 -16.760 21.188 1.00 58.03 106 GLU A CA 1
ATOM 802 C C . GLU A 1 106 ? -19.848 -15.484 20.360 1.00 58.03 106 GLU A C 1
ATOM 804 O O . GLU A 1 106 ? -19.433 -15.433 19.196 1.00 58.03 106 GLU A O 1
ATOM 809 N N . GLU A 1 107 ? -20.508 -14.482 20.931 1.00 55.91 107 GLU A N 1
ATOM 810 C CA . GLU A 1 107 ? -20.541 -13.150 20.355 1.00 55.91 107 GLU A CA 1
ATOM 811 C C . GLU A 1 107 ? -19.242 -12.475 20.765 1.00 55.91 107 GLU A C 1
ATOM 813 O O . GLU A 1 107 ? -18.961 -12.279 21.947 1.00 55.91 107 GLU A O 1
ATOM 818 N N . LEU A 1 108 ? -18.413 -12.120 19.790 1.00 57.97 108 LEU A N 1
ATOM 819 C CA . LEU A 1 108 ? -17.326 -11.214 20.107 1.00 57.97 108 LEU A CA 1
ATOM 820 C C . LEU A 1 108 ? -17.936 -9.822 20.158 1.00 57.97 108 LEU A C 1
ATOM 822 O O . LEU A 1 108 ? -18.149 -9.200 19.114 1.00 57.97 108 LEU A O 1
ATOM 826 N N . SER A 1 109 ? -18.189 -9.349 21.383 1.00 64.31 109 SER A N 1
ATOM 827 C CA . SER A 1 109 ? -18.489 -7.941 21.640 1.00 64.31 109 SER A CA 1
ATOM 828 C C . SER A 1 109 ? -17.464 -7.059 20.930 1.00 64.31 109 SER A C 1
ATOM 830 O O . SER A 1 109 ? -16.343 -7.493 20.637 1.00 64.31 109 SER A O 1
ATOM 832 N N . ARG A 1 110 ? -17.800 -5.795 20.675 1.00 68.88 110 ARG A N 1
ATOM 833 C CA . ARG A 1 110 ? -16.857 -4.856 20.051 1.00 68.88 110 ARG A CA 1
ATOM 834 C C . ARG A 1 110 ? -15.497 -4.838 20.762 1.00 68.88 110 ARG A C 1
ATOM 836 O O . ARG A 1 110 ? -14.457 -4.873 20.106 1.00 68.88 110 ARG A O 1
ATOM 843 N N . ASP A 1 111 ? -15.500 -4.885 22.091 1.00 68.31 111 ASP A N 1
ATOM 844 C CA . ASP A 1 111 ? -14.284 -4.986 22.904 1.00 68.31 111 ASP A CA 1
ATOM 845 C C . ASP A 1 111 ? -13.551 -6.322 22.706 1.00 68.31 111 ASP A C 1
ATOM 847 O O . ASP A 1 111 ? -12.322 -6.349 22.612 1.00 68.31 111 ASP A O 1
ATOM 851 N N . GLY A 1 112 ? -14.288 -7.428 22.568 1.00 69.00 112 GLY A N 1
ATOM 852 C CA . GLY A 1 112 ? -13.745 -8.735 22.200 1.00 69.00 112 GLY A CA 1
ATOM 853 C C . GLY A 1 112 ? -13.080 -8.740 20.819 1.00 69.00 112 GLY A C 1
ATOM 854 O O . GLY A 1 112 ? -11.980 -9.276 20.669 1.00 69.00 112 GLY A O 1
ATOM 855 N N . GLN A 1 113 ? -13.682 -8.087 19.820 1.00 73.75 113 GLN A N 1
ATOM 856 C CA . GLN A 1 113 ? -13.104 -7.938 18.476 1.00 73.75 113 GLN A CA 1
ATOM 857 C C . GLN A 1 113 ? -11.835 -7.076 18.495 1.00 73.75 113 GLN A C 1
ATOM 859 O O . GLN A 1 113 ? -10.831 -7.426 17.867 1.00 73.75 113 GLN A O 1
ATOM 864 N N . ILE A 1 114 ? -11.842 -5.979 19.260 1.00 81.31 114 ILE A N 1
ATOM 865 C CA . ILE A 1 114 ? -10.662 -5.133 19.483 1.00 81.31 114 ILE A CA 1
ATOM 866 C C . ILE A 1 114 ? -9.541 -5.960 20.127 1.00 81.31 114 ILE A C 1
ATOM 868 O O . ILE A 1 114 ? -8.411 -5.963 19.630 1.00 81.31 114 ILE A O 1
ATOM 872 N N . ALA A 1 115 ? -9.842 -6.703 21.195 1.00 77.81 115 ALA A N 1
ATOM 873 C CA . ALA A 1 115 ? -8.874 -7.550 21.889 1.00 77.81 115 ALA A CA 1
ATOM 874 C C . ALA A 1 115 ? -8.323 -8.662 20.980 1.00 77.81 115 ALA A C 1
ATOM 876 O O . ALA A 1 115 ? -7.121 -8.949 20.992 1.00 77.81 115 ALA A O 1
ATOM 877 N N . GLN A 1 116 ? -9.174 -9.256 20.139 1.00 82.38 116 GLN A N 1
ATOM 878 C CA . GLN A 1 116 ? -8.763 -10.240 19.143 1.00 82.38 116 GLN A CA 1
ATOM 879 C C . GLN A 1 116 ? -7.814 -9.624 18.109 1.00 82.38 116 GLN A C 1
ATOM 881 O O . GLN A 1 116 ? -6.745 -10.186 17.864 1.00 82.38 116 GLN A O 1
ATOM 886 N N . SER A 1 117 ? -8.152 -8.461 17.550 1.00 87.81 117 SER A N 1
ATOM 887 C CA . SER A 1 117 ? -7.300 -7.733 16.603 1.00 87.81 117 SER A CA 1
ATOM 888 C C . SER A 1 117 ? -5.943 -7.375 17.215 1.00 87.81 117 SER A C 1
ATOM 890 O O . SER A 1 117 ? -4.900 -7.605 16.601 1.00 87.81 117 SER A O 1
ATOM 892 N N . GLN A 1 118 ? -5.924 -6.903 18.464 1.00 89.12 118 GLN A N 1
ATOM 893 C CA . GLN A 1 118 ? -4.683 -6.660 19.204 1.00 89.12 118 GLN A CA 1
ATOM 894 C C . GLN A 1 118 ? -3.853 -7.939 19.367 1.00 89.12 118 GLN A C 1
ATOM 896 O O . GLN A 1 118 ? -2.639 -7.922 19.158 1.00 89.12 118 GLN A O 1
ATOM 901 N N . SER A 1 119 ? -4.493 -9.057 19.717 1.00 85.62 119 SER A N 1
ATOM 902 C CA . SER A 1 119 ? -3.835 -10.362 19.845 1.00 85.62 119 SER A CA 1
ATOM 903 C C . SER A 1 119 ? -3.251 -10.844 18.511 1.00 85.62 119 SER A C 1
ATOM 905 O O . SER A 1 119 ? -2.114 -11.315 18.462 1.00 85.62 119 SER A O 1
ATOM 907 N N . VAL A 1 120 ? -3.979 -10.666 17.406 1.00 88.31 120 VAL A N 1
ATOM 908 C CA . VAL A 1 120 ? -3.508 -10.967 16.046 1.00 88.31 120 VAL A CA 1
ATOM 909 C C . VAL A 1 120 ? -2.253 -10.159 15.715 1.00 88.31 120 VAL A C 1
ATOM 911 O O . VAL A 1 120 ? -1.231 -10.752 15.373 1.00 88.31 120 VAL A O 1
ATOM 914 N N . VAL A 1 121 ? -2.276 -8.838 15.906 1.00 90.38 121 VAL A N 1
ATOM 915 C CA . VAL A 1 121 ? -1.108 -7.983 15.637 1.00 90.38 121 VAL A CA 1
ATOM 916 C C . VAL A 1 121 ? 0.083 -8.349 16.526 1.00 90.38 121 VAL A C 1
ATOM 918 O O . VAL A 1 121 ? 1.204 -8.442 16.030 1.00 90.38 121 VAL A O 1
ATOM 921 N N . ARG A 1 122 ? -0.135 -8.641 17.817 1.00 88.75 122 ARG A N 1
ATOM 922 C CA . ARG A 1 122 ? 0.935 -9.124 18.712 1.00 88.75 122 ARG A CA 1
ATOM 923 C C . ARG A 1 122 ? 1.569 -10.417 18.202 1.00 88.75 122 ARG A C 1
ATOM 925 O O . ARG A 1 122 ? 2.789 -10.548 18.254 1.00 88.75 122 ARG A O 1
ATOM 932 N N . ARG A 1 123 ? 0.771 -11.353 17.674 1.00 87.94 123 ARG A N 1
ATOM 933 C CA . ARG A 1 123 ? 1.295 -12.580 17.050 1.00 87.94 123 ARG A CA 1
ATOM 934 C C . ARG A 1 123 ? 2.090 -12.289 15.782 1.00 87.94 123 ARG A C 1
ATOM 936 O O . ARG A 1 123 ? 3.123 -12.919 15.589 1.00 87.94 123 ARG A O 1
ATOM 943 N N . HIS A 1 124 ? 1.654 -11.345 14.947 1.00 90.31 124 HIS A N 1
ATOM 944 C CA . HIS A 1 124 ? 2.424 -10.938 13.769 1.00 90.31 124 HIS A CA 1
ATOM 945 C C . HIS A 1 124 ? 3.785 -10.363 14.164 1.00 90.31 124 HIS A C 1
ATOM 947 O O . HIS A 1 124 ? 4.793 -10.773 13.603 1.00 90.31 124 HIS A O 1
ATOM 953 N N . ILE A 1 125 ? 3.829 -9.488 15.174 1.00 87.25 125 ILE A N 1
ATOM 954 C CA . ILE A 1 125 ? 5.086 -8.940 15.706 1.00 87.25 125 ILE A CA 1
ATOM 955 C C . ILE A 1 125 ? 5.994 -10.064 16.211 1.00 87.25 125 ILE A C 1
ATOM 957 O O . ILE A 1 125 ? 7.158 -10.121 15.834 1.00 87.25 125 ILE A O 1
ATOM 961 N N . ALA A 1 126 ? 5.459 -10.975 17.028 1.00 84.00 126 ALA A N 1
ATOM 962 C CA . ALA A 1 126 ? 6.228 -12.080 17.598 1.00 84.00 126 ALA A CA 1
ATOM 963 C C . ALA A 1 126 ? 6.711 -13.103 16.552 1.00 84.00 126 ALA A C 1
ATOM 965 O O . ALA A 1 126 ? 7.665 -13.832 16.807 1.00 84.00 126 ALA A O 1
ATOM 966 N N . GLY A 1 127 ? 6.038 -13.189 15.400 1.00 79.25 127 GLY A N 1
ATOM 967 C CA . GLY A 1 127 ? 6.371 -14.115 14.319 1.00 79.25 127 GLY A CA 1
ATOM 968 C C . GLY A 1 127 ? 7.357 -13.570 13.283 1.00 79.25 127 GLY A C 1
ATOM 969 O O . GLY A 1 127 ? 7.748 -14.324 12.391 1.00 79.25 127 GLY A O 1
ATOM 970 N N . LEU A 1 128 ? 7.734 -12.289 13.355 1.00 79.62 128 LEU A N 1
ATOM 971 C CA . LEU A 1 128 ? 8.663 -11.670 12.408 1.00 79.62 128 LEU A CA 1
ATOM 972 C C . LEU A 1 128 ? 10.128 -11.788 12.892 1.00 79.62 128 LEU A C 1
ATOM 974 O O . LEU A 1 128 ? 10.385 -11.709 14.091 1.00 79.62 128 LEU A O 1
ATOM 978 N N . PRO A 1 129 ? 11.089 -12.014 11.975 1.00 68.94 129 PRO A N 1
ATOM 979 C CA . PRO A 1 129 ? 12.468 -12.372 12.317 1.00 68.94 129 PRO A CA 1
ATOM 980 C C . PRO A 1 129 ? 13.404 -11.170 12.499 1.00 68.94 129 PRO A C 1
ATOM 982 O O . PRO A 1 129 ? 13.730 -10.497 11.522 1.00 68.94 129 PRO A O 1
ATOM 985 N N . GLY A 1 130 ? 13.958 -10.985 13.697 1.00 73.00 130 GLY A N 1
ATOM 986 C CA . GLY A 1 130 ? 14.939 -9.938 14.014 1.00 73.00 130 GLY A CA 1
ATOM 987 C C . GLY A 1 130 ? 14.375 -8.905 14.989 1.00 73.00 130 GLY A C 1
ATOM 988 O O . GLY A 1 130 ? 13.446 -9.196 15.742 1.00 73.00 130 GLY A O 1
ATOM 989 N N . LYS A 1 131 ? 14.961 -7.705 15.009 1.00 82.31 131 LYS A N 1
ATOM 990 C CA . LYS A 1 131 ? 14.561 -6.655 15.952 1.00 82.31 131 LYS A CA 1
ATOM 991 C C . LYS A 1 131 ? 13.610 -5.620 15.349 1.00 82.31 131 LYS A C 1
ATOM 993 O O . LYS A 1 131 ? 12.592 -5.300 15.963 1.00 82.31 131 LYS A O 1
ATOM 998 N N . GLU A 1 132 ? 13.921 -5.100 14.162 1.00 90.31 132 GLU A N 1
ATOM 999 C CA . GLU A 1 132 ? 13.116 -4.080 13.480 1.00 90.31 132 GLU A CA 1
ATOM 1000 C C . GLU A 1 132 ? 12.423 -4.631 12.225 1.00 90.31 132 GLU A C 1
ATOM 1002 O O . GLU A 1 132 ? 13.074 -5.097 11.282 1.00 90.31 132 GLU A O 1
ATOM 1007 N N . HIS A 1 133 ? 11.091 -4.543 12.182 1.00 89.31 133 HIS A N 1
ATOM 1008 C CA . HIS A 1 133 ? 10.252 -5.067 11.102 1.00 89.31 133 HIS A CA 1
ATOM 1009 C C . HIS A 1 133 ? 9.139 -4.114 10.719 1.00 89.31 133 HIS A C 1
ATOM 1011 O O . HIS A 1 133 ? 8.575 -3.404 11.550 1.00 89.31 133 HIS A O 1
ATOM 1017 N N . LEU A 1 134 ? 8.773 -4.184 9.444 1.00 92.06 134 LEU A N 1
ATOM 1018 C CA . LEU A 1 134 ? 7.590 -3.536 8.916 1.00 92.06 134 LEU A CA 1
ATOM 1019 C C . LEU A 1 134 ? 6.388 -4.468 9.086 1.00 92.06 134 LEU A C 1
ATOM 1021 O O . LEU A 1 134 ? 6.366 -5.579 8.558 1.00 92.06 134 LEU A O 1
ATOM 1025 N N . LEU A 1 135 ? 5.382 -3.998 9.811 1.00 93.88 135 LEU A N 1
ATOM 1026 C CA . LEU A 1 135 ? 4.045 -4.564 9.779 1.00 93.88 135 LEU A CA 1
ATOM 1027 C C . LEU A 1 135 ? 3.334 -3.965 8.569 1.00 93.88 135 LEU A C 1
ATOM 1029 O O . LEU A 1 135 ? 3.269 -2.745 8.437 1.00 93.88 135 LEU A O 1
ATOM 1033 N N . ALA A 1 136 ? 2.822 -4.817 7.689 1.00 94.62 136 ALA A N 1
ATOM 1034 C CA . ALA A 1 136 ? 2.105 -4.403 6.493 1.00 94.62 136 ALA A CA 1
ATOM 1035 C C . ALA A 1 136 ? 0.805 -5.193 6.371 1.00 94.62 136 ALA A C 1
ATOM 1037 O O . ALA A 1 136 ? 0.754 -6.381 6.695 1.00 94.62 136 ALA A O 1
ATOM 1038 N N . TYR A 1 137 ? -0.240 -4.527 5.900 1.00 94.62 137 TYR A N 1
ATOM 1039 C CA . TYR A 1 137 ? -1.575 -5.074 5.750 1.00 94.62 137 TYR A CA 1
ATOM 1040 C C . TYR A 1 137 ? -2.186 -4.584 4.444 1.00 94.62 137 TYR A C 1
ATOM 1042 O O . TYR A 1 137 ? -2.086 -3.406 4.119 1.00 94.62 137 TYR A O 1
ATOM 1050 N N . SER A 1 138 ? -2.849 -5.471 3.708 1.00 93.50 138 SER A N 1
ATOM 1051 C CA . SER A 1 138 ? -3.734 -5.067 2.622 1.00 93.50 138 SER A CA 1
ATOM 1052 C C . SER A 1 138 ? -5.087 -4.741 3.217 1.00 93.50 138 SER A C 1
ATOM 1054 O O . SER A 1 138 ? -5.691 -5.589 3.881 1.00 93.50 138 SER A O 1
ATOM 1056 N N . ILE A 1 139 ? -5.553 -3.524 2.963 1.00 92.12 139 ILE A N 1
ATOM 1057 C CA . ILE A 1 139 ? -6.902 -3.126 3.323 1.00 92.12 139 ILE A CA 1
ATOM 1058 C C . ILE A 1 139 ? -7.826 -3.507 2.180 1.00 92.12 139 ILE A C 1
ATOM 1060 O O . ILE A 1 139 ? -7.613 -3.115 1.032 1.00 92.12 139 ILE A O 1
ATOM 1064 N N . VAL A 1 140 ? -8.839 -4.303 2.500 1.00 73.62 140 VAL A N 1
ATOM 1065 C CA . VAL A 1 140 ? -9.917 -4.622 1.568 1.00 73.62 140 VAL A CA 1
ATOM 1066 C C . VAL A 1 140 ? -11.109 -3.759 1.975 1.00 73.62 140 VAL A C 1
ATOM 1068 O O . VAL A 1 140 ? -11.673 -4.014 3.043 1.00 73.62 140 VAL A O 1
ATOM 1071 N N . PRO A 1 141 ? -11.457 -2.717 1.195 1.00 61.97 141 PRO A N 1
ATOM 1072 C CA . PRO A 1 141 ? -12.684 -1.973 1.436 1.00 61.97 141 PRO A CA 1
ATOM 1073 C C . PRO A 1 141 ? -13.883 -2.895 1.222 1.00 61.97 141 PRO A C 1
ATOM 1075 O O . PRO A 1 141 ? -13.848 -3.774 0.357 1.00 61.97 141 PRO A O 1
ATOM 1078 N N . ASP A 1 142 ? -14.938 -2.702 2.007 1.00 53.62 142 ASP A N 1
ATOM 1079 C CA . ASP A 1 142 ? -16.200 -3.396 1.771 1.00 53.62 142 ASP A CA 1
ATOM 1080 C C . ASP A 1 142 ? -16.925 -2.805 0.547 1.00 53.62 142 ASP A C 1
ATOM 1082 O O . ASP A 1 142 ? -16.505 -1.793 -0.017 1.00 53.62 142 ASP A O 1
ATOM 1086 N N . ALA A 1 143 ? -17.999 -3.465 0.099 1.00 39.50 143 ALA A N 1
ATOM 1087 C CA . ALA A 1 143 ? -18.705 -3.147 -1.150 1.00 39.50 143 ALA A CA 1
ATOM 1088 C C . ALA A 1 143 ? -19.186 -1.681 -1.258 1.00 39.50 143 ALA A C 1
ATOM 1090 O O . ALA A 1 143 ? -19.305 -1.156 -2.363 1.00 39.50 143 ALA A O 1
ATOM 1091 N N . ASP A 1 144 ? -19.395 -1.006 -0.124 1.00 39.72 144 ASP A N 1
ATOM 1092 C CA . ASP A 1 144 ? -19.806 0.403 -0.042 1.00 39.72 144 ASP A CA 1
ATOM 1093 C C . ASP A 1 144 ? -18.613 1.387 -0.074 1.00 39.72 144 ASP A C 1
ATOM 1095 O O . ASP A 1 144 ? -18.751 2.586 0.182 1.00 39.72 144 ASP A O 1
ATOM 1099 N N . GLY A 1 145 ? -17.413 0.889 -0.380 1.00 51.59 145 GLY A N 1
ATOM 1100 C CA . GLY A 1 145 ? -16.166 1.635 -0.295 1.00 51.59 145 GLY A CA 1
ATOM 1101 C C . GLY A 1 145 ? -15.695 1.802 1.150 1.00 51.59 145 GLY A C 1
ATOM 1102 O O . GLY A 1 145 ? -16.059 1.058 2.054 1.00 51.59 145 GLY A O 1
ATOM 1103 N N . TYR A 1 146 ? -14.856 2.806 1.386 1.00 52.62 146 TYR A N 1
ATOM 1104 C CA . TYR A 1 146 ? -14.318 3.099 2.715 1.00 52.62 146 TYR A CA 1
ATOM 1105 C C . TYR A 1 146 ? -15.203 4.062 3.544 1.00 52.62 146 TYR A C 1
ATOM 1107 O O . TYR A 1 146 ? -14.692 4.863 4.338 1.00 52.62 146 TYR A O 1
ATOM 1115 N N . GLY A 1 147 ? -16.514 4.047 3.293 1.00 41.97 147 GLY A N 1
ATOM 1116 C CA . GLY A 1 147 ? -17.474 5.019 3.812 1.00 41.97 147 GLY A CA 1
ATOM 1117 C C . GLY A 1 147 ? -17.799 4.845 5.299 1.00 41.97 147 GLY A C 1
ATOM 1118 O O . GLY A 1 147 ? -18.073 3.748 5.781 1.00 41.97 147 GLY A O 1
ATOM 1119 N N . THR A 1 148 ? -17.822 5.974 6.005 1.00 37.06 148 THR A N 1
ATOM 1120 C CA . THR A 1 148 ? -18.151 6.173 7.428 1.00 37.06 148 THR A CA 1
ATOM 1121 C C . THR A 1 148 ? -19.651 6.081 7.746 1.00 37.06 148 THR A C 1
ATOM 1123 O O . THR A 1 148 ? -20.103 6.625 8.756 1.00 37.06 148 THR A O 1
ATOM 1126 N N . SER A 1 149 ? -20.456 5.420 6.907 1.00 34.25 149 SER A N 1
ATOM 1127 C CA . SER A 1 149 ? -21.871 5.210 7.218 1.00 34.25 149 SER A CA 1
ATOM 1128 C C . SER A 1 149 ? -21.988 4.355 8.482 1.00 34.25 149 SER A C 1
ATOM 1130 O O . SER A 1 149 ? -21.310 3.345 8.643 1.00 34.25 149 SER A O 1
ATOM 1132 N N . SER A 1 150 ? -22.836 4.795 9.408 1.00 35.47 150 SER A N 1
ATOM 1133 C CA . SER A 1 150 ? -22.969 4.333 10.797 1.00 35.47 150 SER A CA 1
ATOM 1134 C C . SER A 1 150 ? -23.487 2.893 10.978 1.00 35.47 150 SER A C 1
ATOM 1136 O O . SER A 1 150 ? -24.081 2.581 12.004 1.00 35.47 150 SER A O 1
ATOM 1138 N N . GLY A 1 151 ? -23.279 2.027 9.988 1.00 38.50 151 GLY A N 1
ATOM 1139 C CA . GLY A 1 151 ? -23.577 0.596 10.003 1.00 38.50 151 GLY A CA 1
ATOM 1140 C C . GLY A 1 151 ? -22.717 -0.213 9.020 1.00 38.50 151 GLY A C 1
ATOM 1141 O O . GLY A 1 151 ? -23.080 -1.343 8.699 1.00 38.50 151 GLY A O 1
ATOM 1142 N N . SER A 1 152 ? -21.617 0.356 8.498 1.00 48.53 152 SER A N 1
ATOM 1143 C CA . SER A 1 152 ? -20.690 -0.351 7.609 1.00 48.53 152 SER A CA 1
ATOM 1144 C C . SER A 1 152 ? -19.790 -1.310 8.395 1.00 48.53 152 SER A C 1
ATOM 1146 O O . SER A 1 152 ? -19.375 -1.041 9.526 1.00 48.53 152 SER A O 1
ATOM 1148 N N . ARG A 1 153 ? -19.513 -2.474 7.796 1.00 62.97 153 ARG A N 1
ATOM 1149 C CA . ARG A 1 153 ? -18.542 -3.444 8.312 1.00 62.97 153 ARG A CA 1
ATOM 1150 C C . ARG A 1 153 ? -17.176 -2.756 8.450 1.00 62.97 153 ARG A C 1
ATOM 1152 O O . ARG A 1 153 ? -16.788 -1.946 7.611 1.00 62.97 153 ARG A O 1
ATOM 1159 N N . LEU A 1 154 ? -16.459 -3.045 9.540 1.00 74.31 154 LEU A N 1
ATOM 1160 C CA . LEU A 1 154 ? -15.103 -2.525 9.716 1.00 74.31 154 LEU A CA 1
ATOM 1161 C C . LEU A 1 154 ? -14.194 -3.105 8.619 1.00 74.31 154 LEU A C 1
ATOM 1163 O O . LEU A 1 154 ? -14.157 -4.333 8.467 1.00 74.31 154 LEU A O 1
ATOM 1167 N N . PRO A 1 155 ? -13.401 -2.272 7.919 1.00 83.00 155 PRO A N 1
ATOM 1168 C CA . PRO A 1 155 ? -12.485 -2.756 6.900 1.00 83.00 155 PRO A CA 1
ATOM 1169 C C . PRO A 1 155 ? -11.529 -3.824 7.439 1.00 83.00 155 PRO A C 1
ATOM 1171 O O . PRO A 1 155 ? -11.014 -3.750 8.563 1.00 83.00 155 PRO A O 1
ATOM 1174 N N . ARG A 1 156 ? -11.256 -4.831 6.607 1.00 86.25 156 ARG A N 1
ATOM 1175 C CA . ARG A 1 156 ? -10.348 -5.930 6.954 1.00 86.25 156 ARG A CA 1
ATOM 1176 C C . ARG A 1 156 ? -8.912 -5.562 6.611 1.00 86.25 156 ARG A C 1
ATOM 1178 O O . ARG A 1 156 ? -8.617 -5.196 5.475 1.00 86.25 156 ARG A O 1
ATOM 1185 N N . ALA A 1 157 ? -8.021 -5.718 7.587 1.00 92.00 157 ALA A N 1
ATOM 1186 C CA . ALA A 1 157 ? -6.582 -5.550 7.441 1.00 92.00 157 ALA A CA 1
ATOM 1187 C C . ALA A 1 157 ? -5.908 -6.929 7.381 1.00 92.00 157 ALA A C 1
ATOM 1189 O O . ALA A 1 157 ? -5.628 -7.552 8.410 1.00 92.00 157 ALA A O 1
ATOM 1190 N N . ASN A 1 158 ? -5.652 -7.414 6.165 1.00 91.00 158 ASN A N 1
ATOM 1191 C CA . ASN A 1 158 ? -5.048 -8.726 5.925 1.00 91.00 158 ASN A CA 1
ATOM 1192 C C . ASN A 1 158 ? -3.529 -8.633 5.971 1.00 91.00 158 ASN A C 1
ATOM 1194 O O . ASN A 1 158 ? -2.940 -7.873 5.205 1.00 91.00 158 ASN A O 1
ATOM 1198 N N . PHE A 1 159 ? -2.884 -9.405 6.842 1.00 92.69 159 PHE A N 1
ATOM 1199 C CA . PHE A 1 159 ? -1.435 -9.337 7.014 1.00 92.69 159 PHE A CA 1
ATOM 1200 C C . PHE A 1 159 ? -0.666 -9.676 5.731 1.00 92.69 159 PHE A C 1
ATOM 1202 O O . PHE A 1 159 ? -0.917 -10.690 5.079 1.00 92.69 159 PHE A O 1
ATOM 1209 N N . LEU A 1 160 ? 0.306 -8.827 5.404 1.00 91.62 160 LEU A N 1
ATOM 1210 C CA . LEU A 1 160 ? 1.245 -8.983 4.302 1.00 91.62 160 LEU A CA 1
ATOM 1211 C C . LEU A 1 160 ? 2.620 -9.335 4.877 1.00 91.62 160 LEU A C 1
ATOM 1213 O O . LEU A 1 160 ? 3.401 -8.441 5.217 1.00 91.62 160 LEU A O 1
ATOM 1217 N N . PRO A 1 161 ? 2.934 -10.631 5.027 1.00 89.12 161 PRO A N 1
ATOM 1218 C CA . PRO A 1 161 ? 4.240 -11.035 5.507 1.00 89.12 161 PRO A CA 1
ATOM 1219 C C . PRO A 1 161 ? 5.325 -10.583 4.529 1.00 89.12 161 PRO A C 1
ATOM 1221 O O . PRO A 1 161 ? 5.199 -10.706 3.311 1.00 89.12 161 PRO A O 1
ATOM 1224 N N . CYS A 1 162 ? 6.397 -10.032 5.084 1.00 89.31 162 CYS A N 1
ATOM 1225 C CA . CYS A 1 162 ? 7.512 -9.513 4.307 1.00 89.31 162 CYS A CA 1
ATOM 1226 C C . CYS A 1 162 ? 8.549 -10.603 4.029 1.00 89.31 162 CYS A C 1
ATOM 1228 O O . CYS A 1 162 ? 8.645 -11.585 4.764 1.00 89.31 162 CYS A O 1
ATOM 1230 N N . ASN A 1 163 ? 9.362 -10.404 2.989 1.00 90.00 163 ASN A N 1
ATOM 1231 C CA . ASN A 1 163 ? 10.439 -11.314 2.587 1.00 90.00 163 ASN A CA 1
ATOM 1232 C C . ASN A 1 163 ? 9.986 -12.767 2.329 1.00 90.00 163 ASN A C 1
ATOM 1234 O O . ASN A 1 163 ? 10.802 -13.688 2.370 1.00 90.00 163 ASN A O 1
ATOM 1238 N N . THR A 1 164 ? 8.710 -12.989 2.005 1.00 88.06 164 THR A N 1
ATOM 1239 C CA . THR A 1 164 ? 8.210 -14.307 1.597 1.00 88.06 164 THR A CA 1
ATOM 1240 C C . THR A 1 164 ? 8.691 -14.665 0.196 1.00 88.06 164 THR A C 1
ATOM 1242 O O . THR A 1 164 ? 8.868 -13.795 -0.653 1.00 88.06 164 THR A O 1
ATOM 1245 N N . THR A 1 165 ? 8.893 -15.954 -0.084 1.00 84.25 165 THR A N 1
ATOM 1246 C CA . THR A 1 165 ? 9.230 -16.443 -1.437 1.00 84.25 165 THR A CA 1
ATOM 1247 C C . THR A 1 165 ? 7.998 -16.617 -2.322 1.00 84.25 165 THR A C 1
ATOM 1249 O O . THR A 1 165 ? 8.097 -16.550 -3.548 1.00 84.25 165 THR A O 1
ATOM 1252 N N . ALA A 1 166 ? 6.833 -16.817 -1.705 1.00 84.88 166 ALA A N 1
ATOM 1253 C CA . ALA A 1 166 ? 5.542 -16.827 -2.369 1.00 84.88 166 ALA A CA 1
ATOM 1254 C C . ALA A 1 166 ? 4.873 -15.451 -2.222 1.00 84.88 166 ALA A C 1
ATOM 1256 O O . ALA A 1 166 ? 4.914 -14.837 -1.155 1.00 84.88 166 ALA A O 1
ATOM 1257 N N . ALA A 1 167 ? 4.264 -14.969 -3.303 1.00 85.81 167 ALA A N 1
ATOM 1258 C CA . ALA A 1 167 ? 3.581 -13.681 -3.327 1.00 85.81 167 ALA A CA 1
ATOM 1259 C C . ALA A 1 167 ? 2.166 -13.776 -2.766 1.00 85.81 167 ALA A C 1
ATOM 1261 O O . ALA A 1 167 ? 1.469 -14.758 -3.011 1.00 85.81 167 ALA A O 1
ATOM 1262 N N . ILE A 1 168 ? 1.748 -12.737 -2.050 1.00 89.69 168 ILE A N 1
ATOM 1263 C CA . ILE A 1 168 ? 0.473 -12.711 -1.337 1.00 89.69 168 ILE A CA 1
ATOM 1264 C C . ILE A 1 168 ? -0.629 -12.269 -2.294 1.00 89.69 168 ILE A C 1
ATOM 1266 O O . ILE A 1 168 ? -0.482 -11.196 -2.880 1.00 89.69 168 ILE A O 1
ATOM 1270 N N . PRO A 1 169 ? -1.705 -13.052 -2.486 1.00 90.50 169 PRO A N 1
ATOM 1271 C CA . PRO A 1 169 ? -2.798 -12.646 -3.355 1.00 90.50 169 PRO A CA 1
ATOM 1272 C C . PRO A 1 169 ? -3.520 -11.429 -2.773 1.00 90.50 169 PRO A C 1
ATOM 1274 O O . PRO A 1 169 ? -3.720 -11.330 -1.562 1.00 90.50 169 PRO A O 1
ATOM 1277 N N . ILE A 1 170 ? -3.920 -10.520 -3.655 1.00 89.75 170 ILE A N 1
ATOM 1278 C CA . ILE A 1 170 ? -4.760 -9.369 -3.338 1.00 89.75 1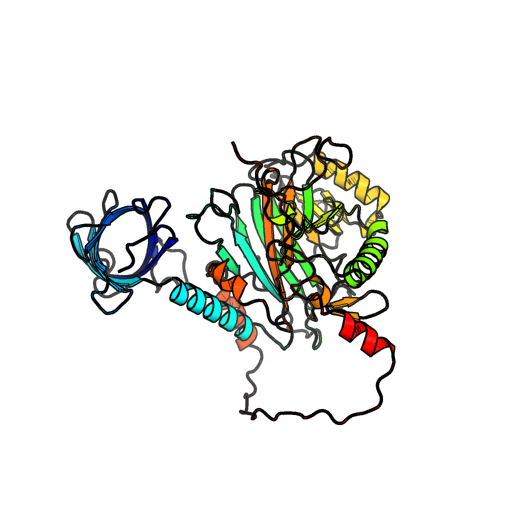70 ILE A CA 1
ATOM 1279 C C . ILE A 1 170 ? -5.867 -9.267 -4.379 1.00 89.75 170 ILE A C 1
ATOM 1281 O O . ILE A 1 170 ? -5.646 -9.506 -5.569 1.00 89.75 170 ILE A O 1
ATOM 1285 N N . GLU A 1 171 ? -7.057 -8.892 -3.937 1.00 88.56 171 GLU A N 1
ATOM 1286 C CA . GLU A 1 171 ? -8.190 -8.694 -4.825 1.00 88.56 171 GLU A CA 1
ATOM 1287 C C . GLU A 1 171 ? -9.166 -7.680 -4.229 1.00 88.56 171 GLU A C 1
ATOM 1289 O O . GLU A 1 171 ? -9.418 -7.671 -3.025 1.00 88.56 171 GLU A O 1
ATOM 1294 N N . ASN A 1 172 ? -9.719 -6.837 -5.096 1.00 87.56 172 ASN A N 1
ATOM 1295 C CA . ASN A 1 172 ? -10.913 -6.041 -4.840 1.00 87.56 172 ASN A CA 1
ATOM 1296 C C . ASN A 1 172 ? -11.751 -5.963 -6.128 1.00 87.56 172 ASN A C 1
ATOM 1298 O O . ASN A 1 172 ? -11.564 -6.743 -7.066 1.00 87.56 172 ASN A O 1
ATOM 1302 N N . ASP A 1 173 ? -12.683 -5.021 -6.203 1.00 89.56 173 ASP A N 1
ATOM 1303 C CA . ASP A 1 173 ? -13.563 -4.863 -7.365 1.00 89.56 173 ASP A CA 1
ATOM 1304 C C . ASP A 1 173 ? -12.860 -4.339 -8.623 1.00 89.56 173 ASP A C 1
ATOM 1306 O O . ASP A 1 173 ? -13.378 -4.497 -9.732 1.00 89.56 173 ASP A O 1
ATOM 1310 N N . ASN A 1 174 ? -11.695 -3.708 -8.470 1.00 93.38 174 ASN A N 1
ATOM 1311 C CA . ASN A 1 174 ? -11.003 -2.976 -9.532 1.00 93.38 174 ASN A CA 1
ATOM 1312 C C . ASN A 1 174 ? -9.678 -3.632 -9.943 1.00 93.38 174 ASN A C 1
ATOM 1314 O O . ASN A 1 174 ? -9.204 -3.392 -11.054 1.00 93.38 174 ASN A O 1
ATOM 1318 N N . PHE A 1 175 ? -9.093 -4.479 -9.095 1.00 94.56 175 PHE A N 1
ATOM 1319 C CA . PHE A 1 175 ? -7.801 -5.118 -9.318 1.00 94.56 175 PHE A CA 1
ATOM 1320 C C . PHE A 1 175 ? -7.769 -6.542 -8.759 1.00 94.56 175 PHE A C 1
ATOM 1322 O O . PHE A 1 175 ? -8.328 -6.819 -7.699 1.00 94.56 175 PHE A O 1
ATOM 1329 N N . ILE A 1 176 ? -7.062 -7.429 -9.456 1.00 94.62 176 ILE A N 1
ATOM 1330 C CA . ILE A 1 176 ? -6.705 -8.764 -8.971 1.00 94.62 176 ILE A CA 1
ATOM 1331 C C . ILE A 1 176 ? -5.224 -9.009 -9.223 1.00 94.62 176 ILE A C 1
ATOM 1333 O O . ILE A 1 176 ? -4.713 -8.760 -10.317 1.00 94.62 176 ILE A O 1
ATOM 1337 N N . GLY A 1 177 ? -4.511 -9.507 -8.221 1.00 94.50 177 GLY A N 1
ATOM 1338 C CA . GLY A 1 177 ? -3.085 -9.736 -8.360 1.00 94.50 177 GLY A CA 1
ATOM 1339 C C . GLY A 1 177 ? -2.431 -10.305 -7.120 1.00 94.50 177 GLY A C 1
ATOM 1340 O O . GLY A 1 177 ? -3.036 -11.027 -6.333 1.00 94.50 177 GLY A O 1
ATOM 1341 N N . LYS A 1 178 ? -1.149 -9.992 -6.974 1.00 94.31 178 LYS A N 1
ATOM 1342 C CA . LYS A 1 178 ? -0.316 -10.412 -5.857 1.00 94.31 178 LYS A CA 1
ATOM 1343 C C . LYS A 1 178 ? 0.742 -9.368 -5.530 1.00 94.31 178 LYS A C 1
ATOM 1345 O O . LYS A 1 178 ? 1.190 -8.626 -6.406 1.00 94.31 178 LYS A O 1
ATOM 1350 N N . VAL A 1 179 ? 1.159 -9.348 -4.273 1.00 95.31 179 VAL A N 1
ATOM 1351 C CA . VAL A 1 179 ? 2.118 -8.389 -3.726 1.00 95.31 179 VAL A CA 1
ATOM 1352 C C . VAL A 1 179 ? 3.282 -9.103 -3.040 1.00 95.31 179 VAL A C 1
ATOM 1354 O O . VAL A 1 179 ? 3.121 -10.175 -2.452 1.00 95.31 179 VAL A O 1
ATOM 1357 N N . LEU A 1 180 ? 4.466 -8.500 -3.124 1.00 94.69 180 LEU A N 1
ATOM 1358 C CA . LEU A 1 180 ? 5.637 -8.843 -2.323 1.00 94.69 180 LEU A CA 1
ATOM 1359 C C . LEU A 1 180 ? 6.235 -7.575 -1.729 1.00 94.69 180 LEU A C 1
ATOM 1361 O O . LEU A 1 180 ? 6.500 -6.612 -2.448 1.00 94.69 180 LEU A O 1
ATOM 1365 N N . LEU A 1 181 ? 6.500 -7.609 -0.427 1.00 94.12 181 LEU A N 1
ATOM 1366 C CA . LEU A 1 181 ? 7.240 -6.566 0.265 1.00 94.12 181 LEU A CA 1
ATOM 1367 C C . LEU A 1 181 ? 8.572 -7.133 0.735 1.00 94.12 181 LEU A C 1
ATOM 1369 O O . LEU A 1 181 ? 8.621 -8.066 1.537 1.00 94.12 181 LEU A O 1
ATOM 1373 N N . LEU A 1 182 ? 9.651 -6.590 0.187 1.00 93.38 182 LEU A N 1
ATOM 1374 C CA . LEU A 1 182 ? 11.010 -7.048 0.420 1.00 93.38 182 LEU A CA 1
ATOM 1375 C C . LEU A 1 182 ? 11.760 -5.988 1.216 1.00 93.38 182 LEU A C 1
ATOM 1377 O O . LEU A 1 182 ? 11.674 -4.804 0.894 1.00 93.38 182 LEU A O 1
ATOM 1381 N N . TYR A 1 183 ? 12.556 -6.386 2.199 1.00 93.50 183 TYR A N 1
ATOM 1382 C CA . TYR A 1 183 ? 13.472 -5.475 2.875 1.00 93.50 183 TYR A CA 1
ATOM 1383 C C . TYR A 1 183 ? 14.748 -6.166 3.330 1.00 93.50 183 TYR A C 1
ATOM 1385 O O . TYR A 1 183 ? 14.771 -7.360 3.627 1.00 93.50 183 TYR A O 1
ATOM 1393 N N . ARG A 1 184 ? 15.815 -5.376 3.427 1.00 91.50 184 ARG A N 1
ATOM 1394 C CA . ARG A 1 184 ? 17.061 -5.769 4.072 1.00 91.50 184 ARG A CA 1
ATOM 1395 C C . ARG A 1 184 ? 16.912 -5.619 5.592 1.00 91.50 184 ARG A C 1
ATOM 1397 O O . ARG A 1 184 ? 16.571 -4.519 6.025 1.00 91.50 184 ARG A O 1
ATOM 1404 N N . PRO A 1 185 ? 17.218 -6.651 6.397 1.00 89.50 185 PRO A N 1
ATOM 1405 C CA . PRO A 1 185 ? 17.236 -6.519 7.851 1.00 89.50 185 PRO A CA 1
ATOM 1406 C C . PRO A 1 185 ? 18.242 -5.458 8.322 1.00 89.50 185 PRO A C 1
ATOM 1408 O O . PRO A 1 185 ? 19.312 -5.281 7.736 1.00 89.50 185 PRO A O 1
ATOM 1411 N N . THR A 1 186 ? 17.903 -4.761 9.400 1.00 87.75 186 THR A N 1
ATOM 1412 C CA . THR A 1 186 ? 18.720 -3.712 10.036 1.00 87.75 186 THR A CA 1
ATOM 1413 C C . THR A 1 186 ? 20.017 -4.243 10.642 1.00 87.75 186 THR A C 1
ATOM 1415 O O . THR A 1 186 ? 21.039 -3.562 10.583 1.00 87.75 186 THR A O 1
ATOM 1418 N N . GLU A 1 187 ? 19.993 -5.464 11.178 1.00 85.62 187 GLU A N 1
ATOM 1419 C CA . GLU A 1 187 ? 21.138 -6.123 11.826 1.00 85.62 187 GLU A CA 1
ATOM 1420 C C . GLU A 1 187 ? 22.183 -6.650 10.829 1.00 85.62 187 GLU A C 1
ATOM 1422 O O . GLU A 1 187 ? 23.293 -7.009 11.216 1.00 85.62 187 GLU A O 1
ATOM 1427 N N . GLY A 1 188 ? 21.855 -6.662 9.535 1.00 85.50 188 GLY A N 1
ATOM 1428 C CA . GLY A 1 188 ? 22.731 -7.144 8.474 1.00 85.50 188 GLY A CA 1
ATOM 1429 C C . GLY A 1 188 ? 22.029 -8.110 7.526 1.00 85.50 188 GLY A C 1
ATOM 1430 O O . GLY A 1 188 ? 20.962 -8.648 7.809 1.00 85.50 188 GLY A O 1
ATOM 1431 N N . LEU A 1 189 ? 22.633 -8.312 6.355 1.00 89.38 189 LEU A N 1
ATOM 1432 C CA . LEU A 1 189 ? 22.121 -9.222 5.336 1.00 89.38 189 LEU A CA 1
ATOM 1433 C C . LEU A 1 189 ? 22.892 -10.550 5.390 1.00 89.38 189 LEU A C 1
ATOM 1435 O O . LEU A 1 189 ? 24.040 -10.610 4.950 1.00 89.38 189 LEU A O 1
ATOM 1439 N N . ASP A 1 190 ? 22.250 -11.597 5.905 1.00 88.81 190 ASP A N 1
ATOM 1440 C CA . ASP A 1 190 ? 22.811 -12.952 5.993 1.00 88.81 190 ASP A CA 1
ATOM 1441 C C . ASP A 1 190 ? 22.546 -13.795 4.729 1.00 88.81 190 ASP A C 1
ATOM 1443 O O . ASP A 1 190 ? 21.533 -13.603 4.054 1.00 88.81 190 ASP A O 1
ATOM 1447 N N . ARG A 1 191 ? 23.430 -14.761 4.423 1.00 88.75 191 ARG A N 1
ATOM 1448 C CA . ARG A 1 191 ? 23.311 -15.657 3.2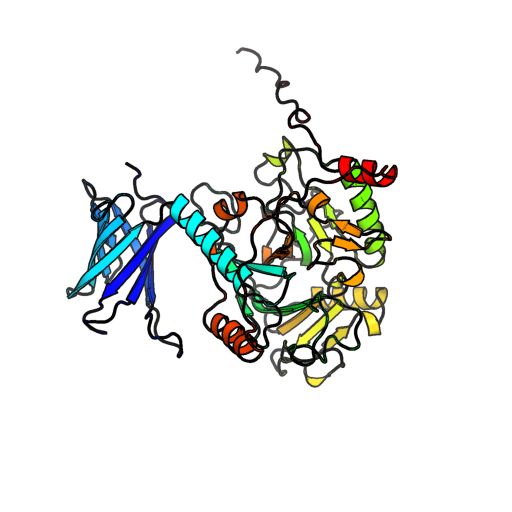52 1.00 88.75 191 ARG A CA 1
ATOM 1449 C C . ARG A 1 191 ? 22.040 -16.511 3.256 1.00 88.75 191 ARG A C 1
ATOM 1451 O O . ARG A 1 191 ? 21.581 -16.882 2.182 1.00 88.75 191 ARG A O 1
ATOM 1458 N N . GLY A 1 192 ? 21.468 -16.806 4.423 1.00 87.00 192 GLY A N 1
ATOM 1459 C CA . GLY A 1 192 ? 20.190 -17.504 4.559 1.00 87.00 192 GLY A CA 1
ATOM 1460 C C . GLY A 1 192 ? 18.964 -16.637 4.253 1.00 87.00 192 GLY A C 1
ATOM 1461 O O . GLY A 1 192 ? 17.847 -17.150 4.220 1.00 87.00 192 GLY A O 1
ATOM 1462 N N . HIS A 1 193 ? 19.135 -15.330 4.023 1.00 88.62 193 HIS A N 1
ATOM 1463 C CA . HIS A 1 193 ? 18.030 -14.445 3.667 1.00 88.62 193 HIS A CA 1
ATOM 1464 C C . HIS A 1 193 ? 17.451 -14.825 2.287 1.00 88.62 193 HIS A C 1
ATOM 1466 O O . HIS A 1 193 ? 18.215 -14.883 1.320 1.00 88.62 193 HIS A O 1
ATOM 1472 N N . PRO A 1 194 ? 16.117 -14.979 2.126 1.00 89.56 194 PRO A N 1
ATOM 1473 C CA . PRO A 1 194 ? 15.504 -15.411 0.858 1.00 89.56 194 PRO A CA 1
ATOM 1474 C C . PRO A 1 194 ? 15.853 -14.533 -0.351 1.00 89.56 194 PRO A C 1
ATOM 1476 O O . PRO A 1 194 ? 15.832 -14.981 -1.491 1.00 89.56 194 PRO A O 1
ATOM 1479 N N . TYR A 1 195 ? 16.189 -13.273 -0.081 1.00 91.06 195 TYR A N 1
ATOM 1480 C CA . TYR A 1 195 ? 16.556 -12.261 -1.068 1.00 91.06 195 TYR A CA 1
ATOM 1481 C C . TYR A 1 195 ? 18.007 -11.780 -0.902 1.00 91.06 195 TYR A C 1
ATOM 1483 O O . TYR A 1 195 ? 18.305 -10.614 -1.163 1.00 91.06 195 TYR A O 1
ATOM 1491 N N . TYR A 1 196 ? 18.911 -12.641 -0.414 1.00 91.88 196 TYR A N 1
ATOM 1492 C CA . TYR A 1 196 ? 20.330 -12.308 -0.232 1.00 91.88 196 TYR A CA 1
ATOM 1493 C C . TYR A 1 196 ? 20.956 -11.764 -1.520 1.00 91.88 196 TYR A C 1
ATOM 1495 O O . TYR A 1 196 ? 21.469 -10.644 -1.530 1.00 91.88 196 TYR A O 1
ATOM 1503 N N . ASP A 1 197 ? 20.846 -12.503 -2.626 1.00 90.12 197 ASP A N 1
ATOM 1504 C CA . ASP A 1 197 ? 21.399 -12.080 -3.916 1.00 90.12 197 ASP A CA 1
ATOM 1505 C C . ASP A 1 197 ? 20.746 -10.806 -4.443 1.00 90.12 197 ASP A C 1
ATOM 1507 O O . ASP A 1 197 ? 21.427 -9.942 -4.998 1.00 90.12 197 ASP A O 1
ATOM 1511 N N . HIS A 1 198 ? 19.448 -10.635 -4.176 1.00 90.38 198 HIS A N 1
ATOM 1512 C CA . HIS A 1 198 ? 18.741 -9.420 -4.551 1.00 90.38 198 HIS A CA 1
ATOM 1513 C C . HIS A 1 198 ? 19.317 -8.188 -3.842 1.00 90.38 198 HIS A C 1
ATOM 1515 O O . HIS A 1 198 ? 19.514 -7.140 -4.456 1.00 90.38 198 HIS A O 1
ATOM 1521 N N . PHE A 1 199 ? 19.617 -8.282 -2.547 1.00 92.19 199 PHE A N 1
ATOM 1522 C CA . PHE A 1 199 ? 20.062 -7.123 -1.780 1.00 92.19 199 PHE A CA 1
ATOM 1523 C C . PHE A 1 199 ? 21.584 -6.945 -1.734 1.00 92.19 199 PHE A C 1
ATOM 1525 O O . PHE A 1 199 ? 22.015 -5.802 -1.611 1.00 92.19 199 PHE A O 1
ATOM 1532 N N . ARG A 1 200 ? 22.416 -7.991 -1.818 1.00 90.12 200 ARG A N 1
ATOM 1533 C CA . ARG A 1 200 ? 23.848 -7.919 -1.441 1.00 90.12 200 ARG A CA 1
ATOM 1534 C C . ARG A 1 200 ? 24.674 -6.873 -2.191 1.00 90.12 200 ARG A C 1
ATOM 1536 O O . ARG A 1 200 ? 25.569 -6.276 -1.605 1.00 90.12 200 ARG A O 1
ATOM 1543 N N . SER A 1 201 ? 24.369 -6.623 -3.461 1.00 84.88 201 SER A N 1
ATOM 1544 C CA . SER A 1 201 ? 25.100 -5.674 -4.313 1.00 84.88 201 SER A CA 1
ATOM 1545 C C . SER A 1 201 ? 24.429 -4.301 -4.420 1.00 84.88 201 SER A C 1
ATOM 1547 O O . SER A 1 201 ? 24.947 -3.404 -5.084 1.00 84.88 201 SER A O 1
ATOM 1549 N N . ARG A 1 202 ? 23.263 -4.110 -3.789 1.00 87.00 202 ARG A N 1
ATOM 1550 C CA . ARG A 1 202 ? 22.376 -2.970 -4.055 1.00 87.00 202 ARG A CA 1
ATOM 1551 C C . ARG A 1 202 ? 22.288 -2.024 -2.859 1.00 87.00 202 ARG A C 1
ATOM 1553 O O . ARG A 1 202 ? 22.440 -2.428 -1.712 1.00 87.00 202 ARG A O 1
ATOM 1560 N N . LYS A 1 203 ? 22.025 -0.735 -3.098 1.00 83.44 203 LYS A N 1
ATOM 1561 C CA . LYS A 1 203 ? 21.880 0.268 -2.019 1.00 83.44 203 LYS A CA 1
ATOM 1562 C C . LYS A 1 203 ? 20.452 0.393 -1.467 1.00 83.44 203 LYS A C 1
ATOM 1564 O O . LYS A 1 203 ? 20.276 0.975 -0.401 1.00 83.44 203 LYS A O 1
ATOM 1569 N N . ARG A 1 204 ? 19.444 -0.137 -2.171 1.00 87.19 204 ARG A N 1
ATOM 1570 C CA . ARG A 1 204 ? 18.036 -0.095 -1.736 1.00 87.19 204 ARG A CA 1
ATOM 1571 C C . ARG A 1 204 ? 17.823 -0.934 -0.474 1.00 87.19 204 ARG A C 1
ATOM 1573 O O . ARG A 1 204 ? 18.287 -2.069 -0.406 1.00 87.19 204 ARG A O 1
ATOM 1580 N N . GLY A 1 205 ? 17.145 -0.349 0.514 1.00 91.44 205 GLY A N 1
ATOM 1581 C CA . GLY A 1 205 ? 16.832 -0.999 1.791 1.00 91.44 205 GLY A CA 1
ATOM 1582 C C . GLY A 1 205 ? 15.525 -1.791 1.779 1.00 91.44 205 GLY A C 1
ATOM 1583 O O . GLY A 1 205 ? 15.374 -2.710 2.573 1.00 91.44 205 GLY A O 1
ATOM 1584 N N . TRP A 1 206 ? 14.606 -1.466 0.871 1.00 94.50 206 TRP A N 1
ATOM 1585 C CA . TRP A 1 206 ? 13.334 -2.160 0.693 1.00 94.50 206 TRP A CA 1
ATOM 1586 C C . TRP A 1 206 ? 12.824 -2.012 -0.742 1.00 94.50 206 TRP A C 1
ATOM 1588 O O . TRP A 1 206 ? 13.321 -1.177 -1.502 1.00 94.50 206 TRP A O 1
ATOM 1598 N N . GLU A 1 207 ? 11.866 -2.858 -1.110 1.00 95.44 207 GLU A N 1
ATOM 1599 C CA . GLU A 1 207 ? 11.212 -2.881 -2.411 1.00 95.44 207 GLU A CA 1
ATOM 1600 C C . GLU A 1 207 ? 9.783 -3.430 -2.288 1.00 95.44 207 GLU A C 1
ATOM 1602 O O . GLU A 1 207 ? 9.574 -4.508 -1.734 1.00 95.44 207 GLU A O 1
ATOM 1607 N N . LEU A 1 208 ? 8.809 -2.705 -2.835 1.00 95.69 208 LEU A N 1
ATOM 1608 C CA . LEU A 1 208 ? 7.438 -3.175 -3.026 1.00 95.69 208 LEU A CA 1
ATOM 1609 C C . LEU A 1 208 ? 7.283 -3.667 -4.467 1.00 95.69 208 LEU A C 1
ATOM 1611 O O . LEU A 1 208 ? 7.618 -2.946 -5.408 1.00 95.69 208 LEU A O 1
ATOM 1615 N N . ARG A 1 209 ? 6.749 -4.876 -4.643 1.00 96.69 209 ARG A N 1
ATOM 1616 C CA . ARG A 1 209 ? 6.396 -5.441 -5.948 1.00 96.69 209 ARG A CA 1
ATOM 1617 C C . ARG A 1 209 ? 4.910 -5.738 -5.990 1.00 96.69 209 ARG A C 1
ATOM 1619 O O . ARG A 1 209 ? 4.396 -6.426 -5.112 1.00 96.69 209 ARG A O 1
ATOM 1626 N N . LEU A 1 210 ? 4.251 -5.282 -7.041 1.00 96.94 210 LEU A N 1
ATOM 1627 C CA . LEU A 1 210 ? 2.850 -5.550 -7.321 1.00 96.94 210 LEU A CA 1
ATOM 1628 C C . LEU A 1 210 ? 2.742 -6.172 -8.710 1.00 96.94 210 LEU A C 1
ATOM 1630 O O . LEU A 1 210 ? 3.279 -5.620 -9.660 1.00 96.94 210 LEU A O 1
ATOM 1634 N N . GLN A 1 211 ? 2.045 -7.297 -8.845 1.00 97.62 211 GLN A N 1
ATOM 1635 C CA . GLN A 1 211 ? 1.772 -7.911 -10.144 1.00 97.62 211 GLN A CA 1
ATOM 1636 C C . GLN A 1 211 ? 0.298 -8.272 -10.252 1.00 97.62 211 GLN A C 1
ATOM 1638 O O . GLN A 1 211 ? -0.212 -8.986 -9.392 1.00 97.62 211 GLN A O 1
ATOM 1643 N N . GLY A 1 212 ? -0.383 -7.845 -11.310 1.00 97.31 212 GLY A N 1
ATOM 1644 C CA . GLY A 1 212 ? -1.792 -8.185 -11.485 1.00 97.31 212 GLY A CA 1
ATOM 1645 C C . GLY A 1 212 ? -2.441 -7.565 -12.710 1.00 97.31 212 GLY A C 1
ATOM 1646 O O . GLY A 1 212 ? -1.762 -7.060 -13.603 1.00 97.31 212 GLY A O 1
ATOM 1647 N N . LYS A 1 213 ? -3.769 -7.648 -12.746 1.00 97.25 213 LYS A N 1
ATOM 1648 C CA . LYS A 1 213 ? -4.619 -7.143 -13.822 1.00 97.25 213 LYS A CA 1
ATOM 1649 C C . LYS A 1 213 ? -5.680 -6.206 -13.264 1.00 97.25 213 LYS A C 1
ATOM 1651 O O . LYS A 1 213 ? -6.214 -6.420 -12.172 1.00 97.25 213 LYS A O 1
ATOM 1656 N N . PHE A 1 214 ? -6.034 -5.210 -14.061 1.00 96.94 214 PHE A N 1
ATOM 1657 C CA . PHE A 1 214 ? -7.205 -4.388 -13.808 1.00 96.94 214 PHE A CA 1
ATOM 1658 C C . PHE A 1 214 ? -8.474 -5.194 -14.105 1.00 96.94 214 PHE A C 1
ATOM 1660 O O . PHE A 1 214 ? -8.631 -5.734 -15.196 1.00 96.94 214 PHE A O 1
ATOM 1667 N N . LYS A 1 215 ? -9.403 -5.256 -13.148 1.00 95.88 215 LYS A N 1
ATOM 1668 C CA . LYS A 1 215 ? -10.763 -5.785 -13.372 1.00 95.88 215 LYS A CA 1
ATOM 1669 C C . LYS A 1 215 ? -11.648 -4.745 -14.055 1.00 95.88 215 LYS A C 1
ATOM 1671 O O . LYS A 1 215 ? -12.564 -5.095 -14.793 1.00 95.88 215 LYS A O 1
ATOM 1676 N N . LYS A 1 216 ? -11.350 -3.463 -13.829 1.00 93.75 216 LYS A N 1
ATOM 1677 C CA . LYS A 1 216 ? -11.972 -2.315 -14.493 1.00 93.75 216 LYS A CA 1
ATOM 1678 C C . LYS A 1 216 ? -10.866 -1.386 -14.982 1.00 93.75 216 LYS A C 1
ATOM 1680 O O . LYS A 1 216 ? -9.987 -1.041 -14.197 1.00 93.75 216 LYS A O 1
ATOM 1685 N N . ALA A 1 217 ? -10.910 -0.994 -16.254 1.00 93.25 217 ALA A N 1
ATOM 1686 C CA . ALA A 1 217 ? -9.948 -0.046 -16.816 1.00 93.25 217 ALA A CA 1
ATOM 1687 C C . ALA A 1 217 ? -10.038 1.311 -16.090 1.00 93.25 217 ALA A C 1
ATOM 1689 O O . ALA A 1 217 ? -11.166 1.704 -15.758 1.00 93.25 217 ALA A O 1
ATOM 1690 N N . PRO A 1 218 ? -8.912 2.011 -15.837 1.00 94.00 218 PRO A N 1
ATOM 1691 C CA . PRO A 1 218 ? -8.893 3.342 -15.227 1.00 94.00 218 PRO A CA 1
ATOM 1692 C C . PRO A 1 218 ? -9.853 4.344 -15.868 1.00 94.00 218 PRO A C 1
ATOM 1694 O O . PRO A 1 218 ? -10.031 4.345 -17.079 1.00 94.00 218 PRO A O 1
ATOM 1697 N N . ARG A 1 219 ? -10.504 5.173 -15.037 1.00 93.31 219 ARG A N 1
ATOM 1698 C CA . ARG A 1 219 ? -11.412 6.254 -15.486 1.00 93.31 219 ARG A CA 1
ATOM 1699 C C . ARG A 1 219 ? -10.670 7.525 -15.895 1.00 93.31 219 ARG A C 1
ATOM 1701 O O . ARG A 1 219 ? -11.324 8.477 -16.294 1.00 93.31 219 ARG A O 1
ATOM 1708 N N . GLY A 1 220 ? -9.367 7.551 -15.653 1.00 91.81 220 GLY A N 1
ATOM 1709 C CA . GLY A 1 220 ? -8.484 8.683 -15.845 1.00 91.81 220 GLY A CA 1
ATOM 1710 C C . GLY A 1 220 ? -7.134 8.408 -15.209 1.00 91.81 220 GLY A C 1
ATOM 1711 O O . GLY A 1 220 ? -6.744 7.246 -15.050 1.00 91.81 220 GLY A O 1
ATOM 1712 N N . ARG A 1 221 ? -6.416 9.476 -14.849 1.00 91.75 221 ARG A N 1
ATOM 1713 C CA . ARG A 1 221 ? -5.052 9.378 -14.318 1.00 91.75 221 ARG A CA 1
ATOM 1714 C C . ARG A 1 221 ? -5.005 8.562 -13.026 1.00 91.75 221 ARG A C 1
ATOM 1716 O O . ARG A 1 221 ? -5.819 8.751 -12.118 1.00 91.75 221 ARG A O 1
ATOM 1723 N N . LEU A 1 222 ? -4.002 7.695 -12.944 1.00 95.00 222 LEU A N 1
ATOM 1724 C CA . LEU A 1 222 ? -3.651 6.947 -11.752 1.00 95.00 222 LEU A CA 1
ATOM 1725 C C . LEU A 1 222 ? -2.729 7.764 -10.856 1.00 95.00 222 LEU A C 1
ATOM 1727 O O . LEU A 1 222 ? -1.795 8.430 -11.300 1.00 95.00 222 LEU A O 1
ATOM 1731 N N . TYR A 1 223 ? -2.973 7.642 -9.561 1.00 95.31 223 TYR A N 1
ATOM 1732 C CA . TYR A 1 223 ? -2.174 8.233 -8.507 1.00 95.31 223 TYR A CA 1
ATOM 1733 C C . TYR A 1 223 ? -1.716 7.148 -7.552 1.00 95.31 223 TYR A C 1
ATOM 1735 O O . TYR A 1 223 ? -2.500 6.289 -7.150 1.00 95.31 223 TYR A O 1
ATOM 1743 N N . VAL A 1 224 ? -0.444 7.211 -7.175 1.00 95.31 224 VAL A N 1
ATOM 1744 C CA . VAL A 1 224 ? 0.215 6.262 -6.287 1.00 95.31 224 VAL A CA 1
ATOM 1745 C C . VAL A 1 224 ? 1.013 7.022 -5.239 1.00 95.31 224 VAL A C 1
ATOM 1747 O O . VAL A 1 224 ? 1.777 7.936 -5.555 1.00 95.31 224 VAL A O 1
ATOM 1750 N N . GLY A 1 225 ? 0.861 6.644 -3.975 1.00 93.19 225 GLY A N 1
ATOM 1751 C CA . GLY A 1 225 ? 1.645 7.225 -2.891 1.00 93.19 225 GLY A CA 1
ATOM 1752 C C . GLY A 1 225 ? 0.960 7.117 -1.542 1.00 93.19 225 GLY A C 1
ATOM 1753 O O . GLY A 1 225 ? 0.141 6.227 -1.326 1.00 93.19 225 GLY A O 1
ATOM 1754 N N . ALA A 1 226 ? 1.327 8.016 -0.633 1.00 91.94 226 ALA A N 1
ATOM 1755 C CA . ALA A 1 226 ? 0.850 7.992 0.739 1.00 91.94 226 ALA A CA 1
ATOM 1756 C C . ALA A 1 226 ? -0.491 8.726 0.890 1.00 91.94 226 ALA A C 1
ATOM 1758 O O . ALA A 1 226 ? -0.632 9.868 0.444 1.00 91.94 226 ALA A O 1
ATOM 1759 N N . VAL A 1 227 ? -1.433 8.089 1.583 1.00 92.06 227 VAL A N 1
ATOM 1760 C CA . VAL A 1 227 ? -2.691 8.666 2.067 1.00 92.06 227 VAL A CA 1
ATOM 1761 C C . VAL A 1 227 ? -2.709 8.572 3.591 1.00 92.06 227 VAL A C 1
ATOM 1763 O O . VAL A 1 227 ? -2.392 7.534 4.167 1.00 92.06 227 VAL A O 1
ATOM 1766 N N . LEU A 1 228 ? -3.055 9.659 4.273 1.00 89.50 228 LEU A N 1
ATOM 1767 C CA . LEU A 1 228 ? -3.054 9.731 5.737 1.00 89.50 228 LEU A CA 1
ATOM 1768 C C . LEU A 1 228 ? -4.439 9.423 6.317 1.00 89.50 228 LEU A C 1
ATOM 1770 O O . LEU A 1 228 ? -5.002 10.206 7.069 1.00 89.50 228 LEU A O 1
ATOM 1774 N N . ARG A 1 229 ? -4.997 8.267 5.958 1.00 86.94 229 ARG A N 1
ATOM 1775 C CA . ARG A 1 229 ? -6.399 7.914 6.229 1.00 86.94 229 ARG A CA 1
ATOM 1776 C C . ARG A 1 229 ? -6.793 7.987 7.701 1.00 86.94 229 ARG A C 1
ATOM 1778 O O . ARG A 1 229 ? -7.865 8.476 8.039 1.00 86.94 229 ARG A O 1
ATOM 1785 N N . ASP A 1 230 ? -5.906 7.518 8.565 1.00 86.62 230 ASP A N 1
ATOM 1786 C CA . ASP A 1 230 ? -6.182 7.397 9.989 1.00 86.62 230 ASP A CA 1
ATOM 1787 C C . ASP A 1 230 ? -5.802 8.626 10.813 1.00 86.62 230 ASP A C 1
ATOM 1789 O O . ASP A 1 230 ? -6.008 8.646 12.026 1.00 86.62 230 ASP A O 1
ATOM 1793 N N . PHE A 1 231 ? -5.271 9.656 10.172 1.00 84.69 231 PHE A N 1
ATOM 1794 C CA . PHE A 1 231 ? -4.666 10.784 10.851 1.00 84.69 231 PHE A CA 1
ATOM 1795 C C . PHE A 1 231 ? -5.656 11.588 11.701 1.00 84.69 231 PHE A C 1
ATOM 1797 O O . PHE A 1 231 ? -6.854 11.645 11.426 1.00 84.69 231 PHE A O 1
ATOM 1804 N N . ASN A 1 232 ? -5.149 12.265 12.733 1.00 85.25 232 ASN A N 1
ATOM 1805 C CA . ASN A 1 232 ? -5.964 13.196 13.502 1.00 85.25 232 ASN A CA 1
ATOM 1806 C C . ASN A 1 232 ? -6.104 14.528 12.743 1.00 85.25 232 ASN A C 1
ATOM 1808 O O . ASN A 1 232 ? -5.158 15.322 12.663 1.00 85.25 232 ASN A O 1
ATOM 1812 N N . TYR A 1 233 ? -7.292 14.770 12.188 1.00 87.75 233 TYR A N 1
ATOM 1813 C CA . TYR A 1 233 ? -7.626 15.987 11.444 1.00 87.75 233 TYR A CA 1
ATOM 1814 C C . TYR A 1 233 ? -8.228 17.109 12.301 1.00 87.75 233 TYR A C 1
ATOM 1816 O O . TYR A 1 233 ? -8.296 18.251 11.840 1.00 87.75 233 TYR A O 1
ATOM 1824 N N . ASP A 1 234 ? -8.543 16.837 13.570 1.00 86.56 234 ASP A N 1
ATOM 1825 C CA . ASP A 1 234 ? -9.166 17.791 14.501 1.00 86.56 234 ASP A CA 1
ATOM 1826 C C . ASP A 1 234 ? -8.205 18.880 14.995 1.00 86.56 234 ASP A C 1
ATOM 1828 O O . ASP A 1 234 ? -8.570 19.718 15.817 1.00 86.56 234 ASP A O 1
ATOM 1832 N N . GLN A 1 235 ? -6.961 18.875 14.520 1.00 83.62 235 GLN A N 1
ATOM 1833 C CA . GLN A 1 235 ? -5.922 19.812 14.921 1.00 83.62 235 GLN A CA 1
ATOM 1834 C C . GLN A 1 235 ? -5.240 20.454 13.712 1.00 83.62 235 GLN A C 1
ATOM 1836 O O . GLN A 1 235 ? -5.132 19.822 12.654 1.00 83.62 235 GLN A O 1
ATOM 1841 N N . PRO A 1 236 ? -4.742 21.697 13.852 1.00 83.31 236 PRO A N 1
ATOM 1842 C CA . PRO A 1 236 ? -3.947 22.317 12.804 1.00 83.31 236 PRO A CA 1
ATOM 1843 C C . PRO A 1 236 ? -2.632 21.555 12.604 1.00 83.31 236 PRO A C 1
ATOM 1845 O O . PRO A 1 236 ? -2.184 20.798 13.463 1.00 83.31 236 PRO A O 1
ATOM 1848 N N . VAL A 1 237 ? -1.984 21.763 11.460 1.00 77.62 237 VAL A N 1
ATOM 1849 C CA . VAL A 1 237 ? -0.642 21.220 11.223 1.00 77.62 237 VAL A CA 1
ATOM 1850 C C . VAL A 1 237 ? 0.388 22.134 11.882 1.00 77.62 237 VAL A C 1
ATOM 1852 O O . VAL A 1 237 ? 0.324 23.356 11.746 1.00 77.62 237 VAL A O 1
ATOM 1855 N N . ALA A 1 238 ? 1.361 21.554 12.585 1.00 77.06 238 ALA A N 1
ATOM 1856 C CA . ALA A 1 238 ? 2.420 22.331 13.218 1.00 77.06 238 ALA A CA 1
ATOM 1857 C C . ALA A 1 238 ? 3.251 23.046 12.145 1.00 77.06 238 ALA A C 1
ATOM 1859 O O . ALA A 1 238 ? 3.672 22.429 11.165 1.00 77.06 238 ALA A O 1
ATOM 1860 N N . SER A 1 239 ? 3.544 24.333 12.342 1.00 73.00 239 SER A N 1
ATOM 1861 C CA . SER A 1 239 ? 4.324 25.139 11.388 1.00 73.00 239 SER A CA 1
ATOM 1862 C C . SER A 1 239 ? 5.701 24.539 11.085 1.00 73.00 239 SER A C 1
ATOM 1864 O O . SER A 1 239 ? 6.197 24.609 9.961 1.00 73.00 239 SER A O 1
ATOM 1866 N N . THR A 1 240 ? 6.303 23.878 12.069 1.00 67.81 240 THR A N 1
ATOM 1867 C CA . THR A 1 240 ? 7.560 23.147 11.914 1.00 67.81 240 THR A CA 1
ATOM 1868 C C . THR A 1 240 ? 7.418 21.892 11.050 1.00 67.81 240 THR A C 1
ATOM 1870 O O . THR A 1 240 ? 8.302 21.622 10.238 1.00 67.81 240 THR A O 1
ATOM 1873 N N . SER A 1 241 ? 6.307 21.157 11.163 1.00 72.69 241 SER A N 1
ATOM 1874 C CA . SER A 1 241 ? 5.995 20.013 10.295 1.00 72.69 241 SER A CA 1
ATOM 1875 C C . SER A 1 241 ? 5.738 20.461 8.856 1.00 72.69 241 SER A C 1
ATOM 1877 O O . SER A 1 241 ? 6.211 19.804 7.930 1.00 72.69 241 SER A O 1
ATOM 1879 N N . ILE A 1 242 ? 5.087 21.617 8.663 1.00 76.50 242 ILE A N 1
ATOM 1880 C CA . ILE A 1 242 ? 4.925 22.251 7.344 1.00 76.50 242 ILE A CA 1
ATOM 1881 C C . ILE A 1 242 ? 6.294 22.526 6.716 1.00 76.50 242 ILE A C 1
ATOM 1883 O O . ILE A 1 242 ? 6.549 22.102 5.592 1.00 76.50 242 ILE A O 1
ATOM 1887 N N . LEU A 1 243 ? 7.202 23.181 7.445 1.00 73.94 243 LEU A N 1
ATOM 1888 C CA . LEU A 1 243 ? 8.541 23.497 6.941 1.00 73.94 243 LEU A CA 1
ATOM 1889 C C . LEU A 1 243 ? 9.353 22.235 6.603 1.00 73.94 243 LEU A C 1
ATOM 1891 O O . LEU A 1 243 ? 9.953 22.145 5.527 1.00 73.94 243 LEU A O 1
ATOM 1895 N N . ALA A 1 244 ? 9.368 21.255 7.508 1.00 71.50 244 ALA A N 1
ATOM 1896 C CA . ALA A 1 244 ? 10.126 20.022 7.326 1.00 71.50 244 ALA A CA 1
ATOM 1897 C C . ALA A 1 244 ? 9.602 19.198 6.140 1.00 71.50 244 ALA A C 1
ATOM 1899 O O . ALA A 1 244 ? 10.394 18.736 5.318 1.00 71.50 244 ALA A O 1
ATOM 1900 N N . MET A 1 245 ? 8.281 19.069 5.998 1.00 75.50 245 MET A N 1
ATOM 1901 C CA . MET A 1 245 ? 7.690 18.337 4.881 1.00 75.50 245 MET A CA 1
ATOM 1902 C C . MET A 1 245 ? 7.826 19.102 3.562 1.00 75.50 245 MET A C 1
ATOM 1904 O O . MET A 1 245 ? 8.143 18.493 2.550 1.00 75.50 245 MET A O 1
ATOM 1908 N N . ASN A 1 246 ? 7.688 20.431 3.548 1.00 74.88 246 ASN A N 1
ATOM 1909 C CA . ASN A 1 246 ? 7.940 21.219 2.336 1.00 74.88 246 ASN A CA 1
ATOM 1910 C C . ASN A 1 246 ? 9.385 21.055 1.849 1.00 74.88 246 ASN A C 1
ATOM 1912 O O . ASN A 1 246 ? 9.625 20.947 0.645 1.00 74.88 246 ASN A O 1
ATOM 1916 N N . THR A 1 247 ? 10.341 20.969 2.776 1.00 73.25 247 THR A N 1
ATOM 1917 C CA . THR A 1 247 ? 11.740 20.657 2.456 1.00 73.25 247 THR A CA 1
ATOM 1918 C C . THR A 1 247 ? 11.862 19.247 1.874 1.00 73.25 247 THR A C 1
ATOM 1920 O O . THR A 1 247 ? 12.476 19.071 0.823 1.00 73.25 247 THR A O 1
ATOM 1923 N N . ALA A 1 248 ? 11.218 18.258 2.502 1.00 72.38 248 ALA A N 1
ATOM 1924 C CA . ALA A 1 248 ? 11.186 16.877 2.026 1.00 72.38 248 ALA A CA 1
ATOM 1925 C C . ALA A 1 248 ? 10.632 16.769 0.604 1.00 72.38 248 ALA A C 1
ATOM 1927 O O . ALA A 1 248 ? 11.292 16.241 -0.286 1.00 72.38 248 ALA A O 1
ATOM 1928 N N . ILE A 1 249 ? 9.452 17.345 0.380 1.00 75.25 249 ILE A N 1
ATOM 1929 C CA . ILE A 1 249 ? 8.767 17.383 -0.908 1.00 75.25 249 ILE A CA 1
ATOM 1930 C C . ILE A 1 249 ? 9.642 18.069 -1.953 1.00 75.25 249 ILE A C 1
ATOM 1932 O O . ILE A 1 249 ? 9.723 17.592 -3.074 1.00 75.25 249 ILE A O 1
ATOM 1936 N N . THR A 1 250 ? 10.331 19.158 -1.611 1.00 72.50 250 THR A N 1
ATOM 1937 C CA . THR A 1 250 ? 11.223 19.850 -2.556 1.00 72.50 250 THR A CA 1
ATOM 1938 C C . THR A 1 250 ? 12.376 18.954 -3.012 1.00 72.50 250 THR A C 1
ATOM 1940 O O . THR A 1 250 ? 12.715 18.962 -4.192 1.00 72.50 250 THR A O 1
ATOM 1943 N N . LEU A 1 251 ? 12.933 18.128 -2.120 1.00 69.19 251 LEU A N 1
ATOM 1944 C CA . LEU A 1 251 ? 13.989 17.174 -2.477 1.00 69.19 251 LEU A CA 1
ATOM 1945 C C . LEU A 1 251 ? 13.494 16.083 -3.433 1.00 69.19 251 LEU A C 1
ATOM 1947 O O . LEU A 1 251 ? 14.246 15.641 -4.298 1.00 69.19 251 LEU A O 1
ATOM 1951 N N . VAL A 1 252 ? 12.234 15.664 -3.302 1.00 70.62 252 VAL A N 1
ATOM 1952 C CA . VAL A 1 252 ? 11.660 14.597 -4.135 1.00 70.62 252 VAL A CA 1
ATOM 1953 C C . VAL A 1 252 ? 10.925 15.114 -5.377 1.00 70.62 252 VAL A C 1
ATOM 1955 O O . VAL A 1 252 ? 10.787 14.367 -6.341 1.00 70.62 252 VAL A O 1
ATOM 1958 N N . LYS A 1 253 ? 10.531 16.394 -5.417 1.00 68.31 253 LYS A N 1
ATOM 1959 C CA . LYS A 1 253 ? 9.825 17.042 -6.541 1.00 68.31 253 LYS A CA 1
ATOM 1960 C C . LYS A 1 253 ? 10.615 17.035 -7.847 1.00 68.31 253 LYS A C 1
ATOM 1962 O O . LYS A 1 253 ? 10.019 16.973 -8.914 1.00 68.31 253 LYS A O 1
ATOM 1967 N N . TYR A 1 254 ? 11.945 17.063 -7.776 1.00 65.44 254 TYR A N 1
ATOM 1968 C CA . TYR A 1 254 ? 12.794 16.932 -8.966 1.00 65.44 254 TYR A CA 1
ATOM 1969 C C . TYR A 1 254 ? 12.773 15.521 -9.560 1.00 65.44 254 TYR A C 1
ATOM 1971 O O . TYR A 1 254 ? 13.158 15.335 -10.708 1.00 65.44 254 TYR A O 1
ATOM 1979 N N . THR A 1 255 ? 12.358 14.526 -8.772 1.00 68.06 255 THR A N 1
ATOM 1980 C CA . THR A 1 255 ? 12.294 13.119 -9.186 1.00 68.06 255 THR A CA 1
ATOM 1981 C C . THR A 1 255 ? 10.868 12.663 -9.489 1.00 68.06 255 THR A C 1
ATOM 1983 O O . THR A 1 255 ? 10.686 11.759 -10.296 1.00 68.06 255 THR A O 1
ATOM 1986 N N . TYR A 1 256 ? 9.862 13.269 -8.855 1.00 76.25 256 TYR A N 1
ATOM 1987 C CA . TYR A 1 256 ? 8.468 12.843 -8.939 1.00 76.25 256 TYR A CA 1
ATOM 1988 C C . TYR A 1 256 ? 7.531 14.046 -9.058 1.00 76.25 256 TYR A C 1
ATOM 1990 O O . TYR A 1 256 ? 7.670 15.038 -8.335 1.00 76.25 256 TYR A O 1
ATOM 1998 N N . ARG A 1 257 ? 6.510 13.927 -9.909 1.00 80.94 257 ARG A N 1
ATOM 1999 C CA . ARG A 1 257 ? 5.435 14.915 -10.021 1.00 80.94 257 ARG A CA 1
ATOM 2000 C C . ARG A 1 257 ? 4.420 14.705 -8.894 1.00 80.94 257 ARG A C 1
ATOM 2002 O O . ARG A 1 257 ? 3.390 14.063 -9.071 1.00 80.94 257 ARG A O 1
ATOM 2009 N N . ILE A 1 258 ? 4.725 15.258 -7.723 1.00 86.00 258 ILE A N 1
ATOM 2010 C CA . ILE A 1 258 ? 3.942 15.014 -6.505 1.00 86.00 258 ILE A CA 1
ATOM 2011 C C . ILE A 1 258 ? 2.787 16.010 -6.365 1.00 86.00 258 ILE A C 1
ATOM 2013 O O . ILE A 1 258 ? 3.002 17.221 -6.280 1.00 86.00 258 ILE A O 1
ATOM 2017 N N . TYR A 1 259 ? 1.572 15.478 -6.252 1.00 88.81 259 TYR A N 1
ATOM 2018 C CA . TYR A 1 259 ? 0.450 16.138 -5.602 1.00 88.81 259 TYR A CA 1
ATOM 2019 C C . TYR A 1 259 ? 0.575 15.967 -4.087 1.00 88.81 259 TYR A C 1
ATOM 2021 O O . TYR A 1 259 ? 0.700 14.847 -3.580 1.00 88.81 259 TYR A O 1
ATOM 2029 N N . PHE A 1 260 ? 0.550 17.083 -3.364 1.00 88.88 260 PHE A N 1
ATOM 2030 C CA . PHE A 1 260 ? 0.646 17.086 -1.914 1.00 88.88 260 PHE A CA 1
ATOM 2031 C C . PHE A 1 260 ? -0.454 17.947 -1.302 1.00 88.88 260 PHE A C 1
ATOM 2033 O O . PHE A 1 260 ? -0.593 19.113 -1.666 1.00 88.88 260 PHE A O 1
ATOM 2040 N N . SER A 1 261 ? -1.171 17.384 -0.335 1.00 89.44 261 SER A N 1
ATOM 2041 C CA . SER A 1 261 ? -2.153 18.092 0.483 1.00 89.44 261 SER A CA 1
ATOM 2042 C C . SER A 1 261 ? -1.994 17.662 1.936 1.00 89.44 261 SER A C 1
ATOM 2044 O O . SER A 1 261 ? -1.759 16.491 2.233 1.00 89.44 261 SER A O 1
ATOM 2046 N N . TRP A 1 262 ? -2.142 18.604 2.865 1.00 86.69 262 TRP A N 1
ATOM 2047 C CA . TRP A 1 262 ? -2.244 18.280 4.290 1.00 86.69 262 TRP A CA 1
ATOM 2048 C C . TRP A 1 262 ? -3.635 17.770 4.678 1.00 86.69 262 TRP A C 1
ATOM 2050 O O . TRP A 1 262 ? -3.813 17.346 5.825 1.00 86.69 262 TRP A O 1
ATOM 2060 N N . GLY A 1 263 ? -4.587 17.796 3.745 1.00 90.56 263 GLY A N 1
ATOM 2061 C CA . GLY A 1 263 ? -6.003 17.586 3.996 1.00 90.56 263 GLY A CA 1
ATOM 2062 C C . GLY A 1 263 ? -6.659 18.771 4.702 1.00 90.56 263 GLY A C 1
ATOM 2063 O O . GLY A 1 263 ? -5.982 19.662 5.225 1.00 90.56 263 GLY A O 1
ATOM 2064 N N . ALA A 1 264 ? -7.985 18.756 4.733 1.00 91.44 264 ALA A N 1
ATOM 2065 C CA . ALA A 1 264 ? -8.809 19.683 5.497 1.00 91.44 264 ALA A CA 1
ATOM 2066 C C . ALA A 1 264 ? -8.567 19.516 7.011 1.00 91.44 264 ALA A C 1
ATOM 2068 O O . ALA A 1 264 ? -8.318 18.408 7.489 1.00 91.44 264 ALA A O 1
ATOM 2069 N N . ARG A 1 265 ? -8.608 20.609 7.788 1.00 89.12 265 ARG A N 1
ATOM 2070 C CA . ARG A 1 265 ? -8.225 20.622 9.221 1.00 89.12 265 ARG A CA 1
ATOM 2071 C C . ARG A 1 265 ? -9.248 21.317 10.115 1.00 89.12 265 ARG A C 1
ATOM 2073 O O . ARG A 1 265 ? -9.995 22.184 9.662 1.00 89.12 265 ARG A O 1
ATOM 2080 N N . CYS A 1 266 ? -9.242 20.980 11.409 1.00 89.75 266 CYS A N 1
ATOM 2081 C CA . CYS A 1 266 ? -10.195 21.488 12.406 1.00 89.75 266 CYS A CA 1
ATOM 2082 C C . CYS A 1 266 ? -11.641 21.399 11.853 1.00 89.75 266 CYS A C 1
ATOM 2084 O O . CYS A 1 266 ? -12.119 20.323 11.513 1.00 89.75 266 CYS A O 1
ATOM 2086 N N . LYS A 1 267 ? -12.337 22.536 11.709 1.00 89.38 267 LYS A N 1
ATOM 2087 C CA . LYS A 1 267 ? -13.737 22.596 11.263 1.00 89.38 267 LYS A CA 1
ATOM 2088 C C . LYS A 1 267 ? -13.940 22.091 9.833 1.00 89.38 267 LYS A C 1
ATOM 2090 O O . LYS A 1 267 ? -14.993 21.539 9.544 1.00 89.38 267 LYS A O 1
ATOM 2095 N N . GLU A 1 268 ? -12.960 22.265 8.948 1.00 88.50 268 GLU A N 1
ATOM 2096 C CA . GLU A 1 268 ? -13.071 21.806 7.557 1.00 88.50 268 GLU A CA 1
ATOM 2097 C C . GLU A 1 268 ? -13.028 20.278 7.459 1.00 88.50 268 GLU A C 1
ATOM 2099 O O . GLU A 1 268 ? -13.646 19.708 6.566 1.00 88.50 268 GLU A O 1
ATOM 2104 N N . ALA A 1 269 ? -12.364 19.609 8.409 1.00 89.00 269 ALA A N 1
ATOM 2105 C CA . ALA A 1 269 ? -12.309 18.150 8.476 1.00 89.00 269 ALA A CA 1
ATOM 2106 C C . ALA A 1 269 ? -13.662 17.503 8.818 1.00 89.00 269 ALA A C 1
ATOM 2108 O O . ALA A 1 269 ? -13.846 16.315 8.585 1.00 89.00 269 ALA A O 1
ATOM 2109 N N . LEU A 1 270 ? -14.613 18.279 9.356 1.00 86.31 270 LEU A N 1
ATOM 2110 C CA . LEU A 1 270 ? -15.964 17.810 9.682 1.00 86.31 270 LEU A CA 1
ATOM 2111 C C . LEU A 1 270 ? -16.877 17.720 8.448 1.00 86.31 270 LEU A C 1
ATOM 2113 O O . LEU A 1 270 ? -18.007 17.247 8.560 1.00 86.31 270 LEU A O 1
ATOM 2117 N N . GLN A 1 271 ? -16.430 18.207 7.286 1.00 86.69 271 GLN A N 1
ATOM 2118 C CA . GLN A 1 271 ? -17.191 18.091 6.044 1.00 86.69 271 GLN A CA 1
ATOM 2119 C C . GLN A 1 271 ? -17.242 16.625 5.589 1.00 86.69 271 GLN A C 1
ATOM 2121 O O . GLN A 1 271 ? -16.253 15.905 5.679 1.00 86.69 271 GLN A O 1
ATOM 2126 N N . THR A 1 272 ? -18.389 16.192 5.059 1.00 82.38 272 THR A N 1
ATOM 2127 C CA . THR A 1 272 ? -18.669 14.784 4.708 1.00 82.38 272 THR A CA 1
ATOM 2128 C C . THR A 1 272 ? -17.646 14.155 3.758 1.00 82.38 272 THR A C 1
ATOM 2130 O O . THR A 1 272 ? -17.405 12.956 3.826 1.00 82.38 272 THR A O 1
ATOM 2133 N N . ASP A 1 273 ? -17.042 14.956 2.884 1.00 87.44 273 ASP A N 1
ATOM 2134 C CA . ASP A 1 273 ? -16.028 14.526 1.917 1.00 87.44 273 ASP A CA 1
ATOM 2135 C C . ASP A 1 273 ? -14.806 15.449 1.996 1.00 87.44 273 ASP A C 1
ATOM 2137 O O . ASP A 1 273 ? -14.285 15.943 0.999 1.00 87.44 273 ASP A O 1
ATOM 2141 N N . ALA A 1 274 ? -14.403 15.766 3.228 1.00 91.12 274 ALA A N 1
ATOM 2142 C CA . ALA A 1 274 ? -13.213 16.547 3.504 1.00 91.12 274 ALA A CA 1
ATOM 2143 C C . ALA A 1 274 ? -11.972 15.869 2.901 1.00 91.12 274 ALA A C 1
ATOM 2145 O O . ALA A 1 274 ? -11.767 14.661 3.035 1.00 91.12 274 ALA A O 1
ATOM 2146 N N . GLU A 1 275 ? -11.120 16.649 2.235 1.00 93.19 275 GLU A N 1
ATOM 2147 C CA . GLU A 1 275 ? -9.907 16.103 1.635 1.00 93.19 275 GLU A CA 1
ATOM 2148 C C . GLU A 1 275 ? -8.969 15.539 2.717 1.00 93.19 275 GLU A C 1
ATOM 2150 O O . GLU A 1 275 ? -8.655 16.215 3.698 1.00 93.19 275 GLU A O 1
ATOM 2155 N N . LEU A 1 276 ? -8.470 14.320 2.507 1.00 92.50 276 LEU A N 1
ATOM 2156 C CA . LEU A 1 276 ? -7.445 13.715 3.358 1.00 92.50 276 LEU A CA 1
ATOM 2157 C C . LEU A 1 276 ? -6.040 14.255 3.039 1.00 92.50 276 LEU A C 1
ATOM 2159 O O . LEU A 1 276 ? -5.786 14.937 2.052 1.00 92.50 276 LEU A O 1
ATOM 2163 N N . GLY A 1 277 ? -5.078 13.919 3.886 1.00 90.38 277 GLY A N 1
ATOM 2164 C CA . GLY A 1 277 ? -3.669 14.225 3.662 1.00 90.38 277 GLY A CA 1
ATOM 2165 C C . GLY A 1 277 ? -3.082 13.271 2.627 1.00 90.38 277 GLY A C 1
ATOM 2166 O O . GLY A 1 277 ? -3.251 12.060 2.754 1.00 90.38 277 GLY A O 1
ATOM 2167 N N . HIS A 1 278 ? -2.377 13.804 1.631 1.00 90.44 278 HIS A N 1
ATOM 2168 C CA . HIS A 1 278 ? -1.835 13.043 0.509 1.00 90.44 278 HIS A CA 1
ATOM 2169 C C . HIS A 1 278 ? -0.413 13.469 0.166 1.00 90.44 278 HIS A C 1
ATOM 2171 O O . HIS A 1 278 ? -0.094 14.655 0.163 1.00 90.44 278 HIS A O 1
ATOM 2177 N N . ALA A 1 279 ? 0.406 12.496 -0.223 1.00 89.75 279 ALA A N 1
ATOM 2178 C CA . ALA A 1 279 ? 1.640 12.698 -0.970 1.00 89.75 279 ALA A CA 1
ATOM 2179 C C . ALA A 1 279 ? 1.697 11.636 -2.075 1.00 89.75 279 ALA A C 1
ATOM 2181 O O . ALA A 1 279 ? 2.158 10.516 -1.846 1.00 89.75 279 ALA A O 1
ATOM 2182 N N . VAL A 1 280 ? 1.170 11.967 -3.254 1.00 91.88 280 VAL A N 1
ATOM 2183 C CA . VAL A 1 280 ? 0.972 11.017 -4.360 1.00 91.88 280 VAL A CA 1
ATOM 2184 C C . VAL A 1 280 ? 1.578 11.539 -5.657 1.00 91.88 280 VAL A C 1
ATOM 2186 O O . VAL A 1 280 ? 1.648 12.743 -5.869 1.00 91.88 280 VAL A O 1
ATOM 2189 N N . SER A 1 281 ? 2.011 10.639 -6.530 1.00 92.00 281 SER A N 1
ATOM 2190 C CA . SER A 1 281 ? 2.503 10.935 -7.881 1.00 92.00 281 SER A CA 1
ATOM 2191 C C . SER A 1 281 ? 1.742 10.080 -8.891 1.00 92.00 281 SER A C 1
ATOM 2193 O O . SER A 1 281 ? 1.001 9.183 -8.500 1.00 92.00 281 SER A O 1
ATOM 2195 N N . ASP A 1 282 ? 1.923 10.338 -10.181 1.00 92.25 282 ASP A N 1
ATOM 2196 C CA . ASP A 1 282 ? 1.519 9.393 -11.228 1.00 92.25 282 ASP A CA 1
ATOM 2197 C C . ASP A 1 282 ? 2.360 8.093 -11.185 1.00 92.25 282 ASP A C 1
ATOM 2199 O O . ASP A 1 282 ? 3.210 7.887 -10.305 1.00 92.25 282 ASP A O 1
ATOM 2203 N N . LEU A 1 283 ? 2.147 7.206 -12.162 1.00 93.94 283 LEU A N 1
ATOM 2204 C CA . LEU A 1 283 ? 2.857 5.928 -12.273 1.00 93.94 283 LEU A CA 1
ATOM 2205 C C . LEU A 1 283 ? 4.390 6.054 -12.367 1.00 93.94 283 LEU A C 1
ATOM 2207 O O . LEU A 1 283 ? 5.080 5.053 -12.176 1.00 93.94 283 LEU A O 1
ATOM 2211 N N . THR A 1 284 ? 4.950 7.253 -12.584 1.00 92.56 284 THR A N 1
ATOM 2212 C CA . THR A 1 284 ? 6.410 7.472 -12.588 1.00 92.56 284 THR A CA 1
ATOM 2213 C C . THR A 1 284 ? 7.059 7.252 -11.222 1.00 92.56 284 THR A C 1
ATOM 2215 O O . THR A 1 284 ? 8.289 7.206 -11.118 1.00 92.56 284 THR A O 1
ATOM 2218 N N . VAL A 1 285 ? 6.253 7.098 -10.161 1.00 91.81 285 VAL A N 1
ATOM 2219 C CA . VAL A 1 285 ? 6.759 6.698 -8.847 1.00 91.81 285 VAL A CA 1
ATOM 2220 C C . VAL A 1 285 ? 7.395 5.312 -8.874 1.00 91.81 285 VAL A C 1
ATOM 2222 O O . VAL A 1 285 ? 8.353 5.073 -8.138 1.00 91.81 285 VAL A O 1
ATOM 2225 N N . PHE A 1 286 ? 6.887 4.412 -9.719 1.00 94.94 286 PHE A N 1
ATOM 2226 C CA . PHE A 1 286 ? 7.480 3.099 -9.905 1.00 94.94 286 PHE A CA 1
ATOM 2227 C C . PHE A 1 286 ? 8.832 3.243 -10.600 1.00 94.94 286 PHE A C 1
ATOM 2229 O O . PHE A 1 286 ? 9.015 4.053 -11.500 1.00 94.94 286 PHE A O 1
ATOM 2236 N N . ASP A 1 287 ? 9.811 2.464 -10.161 1.00 93.69 287 ASP A N 1
ATOM 2237 C CA . ASP A 1 287 ? 11.134 2.456 -10.776 1.00 93.69 287 ASP A CA 1
ATOM 2238 C C . ASP A 1 287 ? 11.188 1.539 -11.996 1.00 93.69 287 ASP A C 1
ATOM 2240 O O . ASP A 1 287 ? 12.037 1.720 -12.876 1.00 93.69 287 ASP A O 1
ATOM 2244 N N . GLN A 1 288 ? 10.309 0.534 -12.020 1.00 94.75 288 GLN A N 1
ATOM 2245 C CA . GLN A 1 288 ? 10.133 -0.371 -13.141 1.00 94.75 288 GLN A CA 1
ATOM 2246 C C . GLN A 1 288 ? 8.659 -0.725 -13.332 1.00 94.75 288 GLN A C 1
ATOM 2248 O O . GLN A 1 288 ? 7.955 -1.037 -12.366 1.00 94.75 288 GLN A O 1
ATOM 2253 N N . ILE A 1 289 ? 8.231 -0.721 -14.593 1.00 96.00 289 ILE A N 1
ATOM 2254 C CA . ILE A 1 289 ? 6.921 -1.197 -15.035 1.00 96.00 289 ILE A CA 1
ATOM 2255 C C . ILE A 1 289 ? 7.152 -2.238 -16.124 1.00 96.00 289 ILE A C 1
ATOM 2257 O O . ILE A 1 289 ? 7.800 -1.947 -17.125 1.00 96.00 289 ILE A O 1
ATOM 2261 N N . ILE A 1 290 ? 6.631 -3.445 -15.927 1.00 96.00 290 ILE A N 1
ATOM 2262 C CA . ILE A 1 290 ? 6.625 -4.501 -16.942 1.00 96.00 290 ILE A CA 1
ATOM 2263 C C . ILE A 1 290 ? 5.186 -4.725 -17.382 1.00 96.00 290 ILE A C 1
ATOM 2265 O O . ILE A 1 290 ? 4.317 -4.964 -16.542 1.00 96.00 290 ILE A O 1
ATOM 2269 N N . ILE A 1 291 ? 4.947 -4.659 -18.686 1.00 96.31 291 ILE A N 1
ATOM 2270 C CA . ILE A 1 291 ? 3.650 -4.917 -19.304 1.00 96.31 291 ILE A CA 1
ATOM 2271 C C . ILE A 1 291 ? 3.759 -6.236 -20.041 1.00 96.31 291 ILE A C 1
ATOM 2273 O O . ILE A 1 291 ? 4.508 -6.362 -21.013 1.00 96.31 291 ILE A O 1
ATOM 2277 N N . THR A 1 292 ? 3.000 -7.211 -19.563 1.00 97.12 292 THR A N 1
ATOM 2278 C CA . THR A 1 292 ? 2.932 -8.546 -20.133 1.00 97.12 292 THR A CA 1
ATOM 2279 C C . THR A 1 292 ? 1.609 -8.727 -20.858 1.00 97.12 292 THR A C 1
ATOM 2281 O O . THR A 1 292 ? 0.578 -8.878 -20.194 1.00 97.12 292 THR A O 1
ATOM 2284 N N . PRO A 1 293 ? 1.626 -8.751 -22.205 1.00 96.75 293 PRO A N 1
ATOM 2285 C CA . PRO A 1 293 ? 0.451 -9.085 -22.989 1.00 96.75 293 PRO A CA 1
ATOM 2286 C C . PRO A 1 293 ? -0.142 -10.427 -22.572 1.00 96.75 293 PRO A C 1
ATOM 2288 O O . PRO A 1 293 ? 0.599 -11.350 -22.233 1.00 96.75 293 PRO A O 1
ATOM 2291 N N . ALA A 1 294 ? -1.462 -10.583 -22.672 1.00 94.56 294 ALA A N 1
ATOM 2292 C CA . ALA A 1 294 ? -2.143 -11.827 -22.292 1.00 94.56 294 ALA A CA 1
ATOM 2293 C C . ALA A 1 294 ? -1.594 -13.098 -22.985 1.00 94.56 294 ALA A C 1
ATOM 2295 O O . ALA A 1 294 ? -1.732 -14.198 -22.453 1.00 94.56 294 ALA A O 1
ATOM 2296 N N . SER A 1 295 ? -0.964 -12.956 -24.157 1.00 93.88 295 SER A N 1
ATOM 2297 C CA . SER A 1 295 ? -0.350 -14.047 -24.926 1.00 93.88 295 SER A CA 1
ATOM 2298 C C . SER A 1 295 ? 1.078 -14.412 -24.498 1.00 93.88 295 SER A C 1
ATOM 2300 O O . SER A 1 295 ? 1.659 -15.349 -25.048 1.00 93.88 295 SER A O 1
ATOM 2302 N N . ARG A 1 296 ? 1.682 -13.660 -23.573 1.00 94.19 296 ARG A N 1
ATOM 2303 C CA . ARG A 1 296 ? 3.069 -13.831 -23.124 1.00 94.19 296 ARG A CA 1
ATOM 2304 C C . ARG A 1 296 ? 3.114 -14.459 -21.726 1.00 94.19 296 ARG A C 1
ATOM 2306 O O . ARG A 1 296 ? 2.172 -14.309 -20.948 1.00 94.19 296 ARG A O 1
ATOM 2313 N N . PRO A 1 297 ? 4.201 -15.173 -21.382 1.00 94.56 297 PRO A N 1
ATOM 2314 C CA . PRO A 1 297 ? 4.381 -15.678 -20.027 1.00 94.56 297 PRO A CA 1
ATOM 2315 C C . PRO A 1 297 ? 4.525 -14.516 -19.037 1.00 94.56 297 PRO A C 1
ATOM 2317 O O . PRO A 1 297 ? 5.170 -13.515 -19.334 1.00 94.56 297 PRO A O 1
ATOM 2320 N N . ILE A 1 298 ? 3.950 -14.666 -17.845 1.00 94.38 298 ILE A N 1
ATOM 2321 C CA . ILE A 1 298 ? 4.055 -13.673 -16.769 1.00 94.38 298 ILE A CA 1
ATOM 2322 C C . ILE A 1 298 ? 5.363 -13.904 -15.999 1.00 94.38 298 ILE A C 1
ATOM 2324 O O . ILE A 1 298 ? 5.611 -15.039 -15.577 1.00 94.38 298 ILE A O 1
ATOM 2328 N N . PRO A 1 299 ? 6.187 -12.865 -15.761 1.00 93.19 299 PRO A N 1
ATOM 2329 C CA . PRO A 1 299 ? 7.418 -13.022 -15.001 1.00 93.19 299 PRO A CA 1
ATOM 2330 C C . PRO A 1 299 ? 7.128 -13.473 -13.562 1.00 93.19 299 PRO A C 1
ATOM 2332 O O . PRO A 1 299 ? 6.206 -12.944 -12.926 1.00 93.19 299 PRO A O 1
ATOM 2335 N N . PRO A 1 300 ? 7.916 -14.398 -12.987 1.00 92.50 300 PRO A N 1
ATOM 2336 C CA . PRO A 1 300 ? 7.814 -14.721 -11.570 1.00 92.50 300 PRO A CA 1
ATOM 2337 C C . PRO A 1 300 ? 8.099 -13.478 -10.715 1.00 92.50 300 PRO A C 1
ATOM 2339 O O . PRO A 1 300 ? 9.213 -12.977 -10.678 1.00 92.50 300 PRO A O 1
ATOM 2342 N N . ILE A 1 301 ? 7.102 -12.971 -9.985 1.00 92.44 301 ILE A N 1
ATOM 2343 C CA . ILE A 1 301 ? 7.251 -11.734 -9.189 1.00 92.44 301 ILE A CA 1
ATOM 2344 C C . ILE A 1 301 ? 8.377 -11.806 -8.133 1.00 92.44 301 ILE A C 1
ATOM 2346 O O . ILE A 1 301 ? 8.898 -10.772 -7.718 1.00 92.44 301 ILE A O 1
ATOM 2350 N N . SER A 1 302 ? 8.769 -13.003 -7.689 1.00 90.94 302 SER A N 1
ATOM 2351 C CA . SER A 1 302 ? 9.853 -13.219 -6.722 1.00 90.94 302 SER A CA 1
ATOM 2352 C C . SER A 1 302 ? 11.251 -13.274 -7.351 1.00 90.94 302 SER A C 1
ATOM 2354 O O . SER A 1 302 ? 12.232 -13.176 -6.616 1.00 90.94 302 SER A O 1
ATOM 2356 N N . SER A 1 303 ? 11.381 -13.394 -8.678 1.00 88.50 303 SER A N 1
ATOM 2357 C CA . SER A 1 303 ? 12.695 -13.450 -9.331 1.00 88.50 303 SER A CA 1
ATOM 2358 C C . SER A 1 303 ? 13.373 -12.080 -9.374 1.00 88.50 303 SER A C 1
ATOM 2360 O O . SER A 1 303 ? 12.768 -11.048 -9.071 1.00 88.50 303 SER A O 1
ATOM 2362 N N . ASP A 1 304 ? 14.652 -12.050 -9.741 1.00 87.12 304 ASP A N 1
ATOM 2363 C CA . ASP A 1 304 ? 15.293 -10.797 -10.132 1.00 87.12 304 ASP A CA 1
ATOM 2364 C C . ASP A 1 304 ? 14.773 -10.404 -11.523 1.00 87.12 304 ASP A C 1
ATOM 2366 O O . ASP A 1 304 ? 14.769 -11.223 -12.440 1.00 87.12 304 ASP A O 1
ATOM 2370 N N . LEU A 1 305 ? 14.248 -9.185 -11.644 1.00 86.69 305 LEU A N 1
ATOM 2371 C CA . LEU A 1 305 ? 13.634 -8.651 -12.868 1.00 86.69 305 LEU A CA 1
ATOM 2372 C C . LEU A 1 305 ? 14.396 -7.419 -13.375 1.00 86.69 305 LEU A C 1
ATOM 2374 O O . LEU A 1 305 ? 13.866 -6.644 -14.164 1.00 86.69 305 LEU A O 1
ATOM 2378 N N . ASP A 1 306 ? 15.610 -7.189 -12.866 1.00 83.19 306 ASP A N 1
ATOM 2379 C CA . ASP A 1 306 ? 16.446 -6.048 -13.247 1.00 83.19 306 ASP A CA 1
ATOM 2380 C C . ASP A 1 306 ? 17.052 -6.184 -14.656 1.00 83.19 306 ASP A C 1
ATOM 2382 O O . ASP A 1 306 ? 17.499 -5.174 -15.199 1.00 83.19 306 ASP A O 1
ATOM 2386 N N . GLU A 1 307 ? 17.112 -7.393 -15.224 1.00 77.44 307 GLU A N 1
ATOM 2387 C CA . GLU A 1 307 ? 17.563 -7.597 -16.603 1.00 77.44 307 GLU A CA 1
ATOM 2388 C C . GLU A 1 307 ? 16.382 -7.467 -17.577 1.00 77.44 307 GLU A C 1
ATOM 2390 O O . GLU A 1 307 ? 15.375 -8.168 -17.408 1.00 77.44 307 GLU A O 1
ATOM 2395 N N . PRO A 1 308 ? 16.477 -6.584 -18.591 1.00 69.94 308 PRO A N 1
ATOM 2396 C CA . PRO A 1 308 ? 15.467 -6.486 -19.633 1.00 69.94 308 PRO A CA 1
ATOM 2397 C C . PRO A 1 308 ? 15.273 -7.838 -20.317 1.00 69.94 308 PRO A C 1
ATOM 2399 O O . PRO A 1 308 ? 16.235 -8.499 -20.706 1.00 69.94 308 PRO A O 1
ATOM 2402 N N . SER A 1 309 ? 14.019 -8.252 -20.470 1.00 74.88 309 SER A N 1
ATOM 2403 C CA . SER A 1 309 ? 13.683 -9.495 -21.149 1.00 74.88 309 SER A CA 1
ATOM 2404 C C . SER A 1 309 ? 12.465 -9.299 -22.036 1.00 74.88 309 SER A C 1
ATOM 2406 O O . SER A 1 309 ? 11.345 -9.153 -21.545 1.00 74.88 309 SER A O 1
ATOM 2408 N N . ASP A 1 310 ? 12.680 -9.398 -23.347 1.00 82.75 310 ASP A N 1
ATOM 2409 C CA . ASP A 1 310 ? 11.612 -9.349 -24.357 1.00 82.75 310 ASP A CA 1
ATOM 2410 C C . ASP A 1 310 ? 10.659 -10.554 -24.266 1.00 82.75 310 ASP A C 1
ATOM 2412 O O . ASP A 1 310 ? 9.607 -10.600 -24.911 1.00 82.75 310 ASP A O 1
ATOM 2416 N N . VAL A 1 311 ? 11.006 -11.553 -23.445 1.00 87.81 311 VAL A N 1
ATOM 2417 C CA . VAL A 1 311 ? 10.171 -12.726 -23.170 1.00 87.81 311 VAL A CA 1
ATOM 2418 C C . VAL A 1 311 ? 8.835 -12.306 -22.560 1.00 87.81 311 VAL A C 1
ATOM 2420 O O . VAL A 1 311 ? 7.795 -12.857 -22.929 1.00 87.81 311 VAL A O 1
ATOM 2423 N N . TYR A 1 312 ? 8.860 -11.318 -21.663 1.00 89.44 312 TYR A N 1
ATOM 2424 C CA . TYR A 1 312 ? 7.705 -10.917 -20.862 1.00 89.44 312 TYR A CA 1
ATOM 2425 C C . TYR A 1 312 ? 6.902 -9.762 -21.459 1.00 89.44 312 TYR A C 1
ATOM 2427 O O . TYR A 1 312 ? 5.853 -9.445 -20.912 1.00 89.44 312 TYR A O 1
ATOM 2435 N N . GLY A 1 313 ? 7.360 -9.144 -22.549 1.00 91.00 313 GLY A N 1
ATOM 2436 C CA . GLY A 1 313 ? 6.755 -7.943 -23.125 1.00 91.00 313 GLY A CA 1
ATOM 2437 C C . GLY A 1 313 ? 7.589 -6.689 -22.865 1.00 91.00 313 GLY A C 1
ATOM 2438 O O . GLY A 1 313 ? 8.815 -6.751 -22.836 1.00 91.00 313 GLY A O 1
ATOM 2439 N N . LEU A 1 314 ? 6.929 -5.540 -22.713 1.00 92.50 314 LEU A N 1
ATOM 2440 C CA . LEU A 1 314 ? 7.605 -4.253 -22.553 1.00 92.50 314 LEU A CA 1
ATOM 2441 C C . LEU A 1 314 ? 8.087 -4.084 -21.107 1.00 92.50 314 LEU A C 1
ATOM 2443 O O . LEU A 1 314 ? 7.277 -4.121 -20.184 1.00 92.50 314 LEU A O 1
ATOM 2447 N N . SER A 1 315 ? 9.386 -3.856 -20.906 1.00 93.44 315 SER A N 1
ATOM 2448 C CA . SER A 1 315 ? 9.972 -3.548 -19.594 1.00 93.44 315 SER A CA 1
ATOM 2449 C C . SER A 1 315 ? 10.549 -2.137 -19.588 1.00 93.44 315 SER A C 1
ATOM 2451 O O . SER A 1 315 ? 11.576 -1.873 -20.208 1.00 93.44 315 SER A O 1
ATOM 2453 N N . LEU A 1 316 ? 9.909 -1.237 -18.847 1.00 93.50 316 LEU A N 1
ATOM 2454 C CA . LEU A 1 316 ? 10.360 0.134 -18.646 1.00 93.50 316 LEU A CA 1
ATOM 2455 C C . LEU A 1 316 ? 11.107 0.240 -17.325 1.00 93.50 316 LEU A C 1
ATOM 2457 O O . LEU A 1 316 ? 10.503 0.031 -16.274 1.00 93.50 316 LEU A O 1
ATOM 2461 N N . MET A 1 317 ? 12.382 0.625 -17.353 1.00 92.88 317 MET A N 1
ATOM 2462 C CA . MET A 1 317 ? 13.181 0.833 -16.146 1.00 92.88 317 MET A CA 1
ATOM 2463 C C . MET A 1 317 ? 13.766 2.244 -16.115 1.00 92.88 317 MET A C 1
ATOM 2465 O O . MET A 1 317 ? 14.530 2.646 -16.991 1.00 92.88 317 MET A O 1
ATOM 2469 N N . ARG A 1 318 ? 13.447 3.001 -15.061 1.00 91.38 318 ARG A N 1
ATOM 2470 C CA . ARG A 1 318 ? 13.796 4.425 -14.957 1.00 91.38 318 ARG A CA 1
ATOM 2471 C C . ARG A 1 318 ? 15.294 4.703 -15.065 1.00 91.38 318 ARG A C 1
ATOM 2473 O O . ARG A 1 318 ? 15.691 5.721 -15.625 1.00 91.38 318 ARG A O 1
ATOM 2480 N N . ARG A 1 319 ? 16.129 3.816 -14.514 1.00 89.56 319 ARG A N 1
ATOM 2481 C CA . ARG A 1 319 ? 17.591 3.990 -14.513 1.00 89.56 319 ARG A CA 1
ATOM 2482 C C . ARG A 1 319 ? 18.210 3.863 -15.911 1.00 89.56 319 ARG A C 1
ATOM 2484 O O . ARG A 1 319 ? 19.294 4.394 -16.107 1.00 89.56 319 ARG A O 1
ATOM 2491 N N . ASP A 1 320 ? 17.539 3.170 -16.831 1.00 91.00 320 ASP A N 1
ATOM 2492 C CA . ASP A 1 320 ? 18.096 2.833 -18.144 1.00 91.00 320 ASP A CA 1
ATOM 2493 C C . ASP A 1 320 ? 17.858 3.964 -19.160 1.00 91.00 320 ASP A C 1
ATOM 2495 O O . ASP A 1 320 ? 18.712 4.225 -20.001 1.00 91.00 320 ASP A O 1
ATOM 2499 N N . VAL A 1 321 ? 16.727 4.675 -19.051 1.00 90.00 321 VAL A N 1
ATOM 2500 C CA . VAL A 1 321 ? 16.326 5.742 -19.997 1.00 90.00 321 VAL A CA 1
ATOM 2501 C C . VAL A 1 321 ? 16.365 7.158 -19.403 1.00 90.00 321 VAL A C 1
ATOM 2503 O O . VAL A 1 321 ? 16.303 8.144 -20.133 1.00 90.00 321 VAL A O 1
ATOM 2506 N N . GLY A 1 322 ? 16.489 7.287 -18.078 1.00 89.75 322 GLY A N 1
ATOM 2507 C CA . GLY A 1 322 ? 16.451 8.572 -17.378 1.00 89.75 322 GLY A CA 1
ATOM 2508 C C . GLY A 1 322 ? 15.030 9.109 -17.160 1.00 89.75 322 GLY A C 1
ATOM 2509 O O . GLY A 1 322 ? 14.071 8.687 -17.795 1.00 89.75 322 GLY A O 1
ATOM 2510 N N . LEU A 1 323 ? 14.875 10.050 -16.221 1.00 87.06 323 LEU A N 1
ATOM 2511 C CA . LEU A 1 323 ? 13.558 10.450 -15.705 1.00 87.06 323 LEU A CA 1
ATOM 2512 C C . LEU A 1 323 ? 12.631 11.083 -16.754 1.00 87.06 323 LEU A C 1
ATOM 2514 O O . LEU A 1 323 ? 11.439 10.786 -16.752 1.00 87.06 323 LEU A O 1
ATOM 2518 N N . ALA A 1 324 ? 13.150 11.962 -17.615 1.00 89.44 324 ALA A N 1
ATOM 2519 C CA . ALA A 1 324 ? 12.328 12.676 -18.593 1.00 89.44 324 ALA A CA 1
ATOM 2520 C C . ALA A 1 324 ? 11.711 11.711 -19.616 1.00 89.44 324 ALA A C 1
ATOM 2522 O O . ALA A 1 324 ? 10.494 11.702 -19.796 1.00 89.44 324 ALA A O 1
ATOM 2523 N N . GLU A 1 325 ? 12.537 10.846 -20.209 1.00 93.06 325 GLU A N 1
ATOM 2524 C CA . GLU A 1 325 ? 12.069 9.839 -21.162 1.00 93.06 325 GLU A CA 1
ATOM 2525 C C . GLU A 1 325 ? 11.208 8.778 -20.475 1.00 93.06 325 GLU A C 1
ATOM 2527 O O . GLU A 1 325 ? 10.135 8.446 -20.968 1.00 93.06 325 GLU A O 1
ATOM 2532 N N . TYR A 1 326 ? 11.598 8.332 -19.275 1.00 93.31 326 TYR A N 1
ATOM 2533 C CA . TYR A 1 326 ? 10.773 7.431 -18.473 1.00 93.31 326 TYR A CA 1
ATOM 2534 C C . TYR A 1 326 ? 9.371 8.002 -18.235 1.00 93.31 326 TYR A C 1
ATOM 2536 O O . TYR A 1 326 ? 8.384 7.299 -18.410 1.00 93.31 326 TYR A O 1
ATOM 2544 N N . SER A 1 327 ? 9.268 9.290 -17.897 1.00 91.62 327 SER A N 1
ATOM 2545 C CA . SER A 1 327 ? 7.978 9.951 -17.672 1.00 91.62 327 SER A CA 1
ATOM 2546 C C . SER A 1 327 ? 7.115 9.978 -18.932 1.00 91.62 327 SER A C 1
ATOM 2548 O O . SER A 1 327 ? 5.912 9.747 -18.847 1.00 91.62 327 SER A O 1
ATOM 2550 N N . ARG A 1 328 ? 7.722 10.211 -20.103 1.00 93.00 328 ARG A N 1
ATOM 2551 C CA . ARG A 1 328 ? 7.037 10.176 -21.402 1.00 93.00 328 ARG A CA 1
ATOM 2552 C C . ARG A 1 328 ? 6.510 8.772 -21.713 1.00 93.00 328 ARG A C 1
ATOM 2554 O O . ARG A 1 328 ? 5.329 8.617 -22.004 1.00 93.00 328 ARG A O 1
ATOM 2561 N N . MET A 1 329 ? 7.356 7.751 -21.577 1.00 94.69 329 MET A N 1
ATOM 2562 C CA . MET A 1 329 ? 6.976 6.354 -21.818 1.00 94.69 329 MET A CA 1
ATOM 2563 C C . MET A 1 329 ? 5.889 5.884 -20.843 1.00 94.69 329 MET A C 1
ATOM 2565 O O . MET A 1 329 ? 4.945 5.212 -21.238 1.00 94.69 329 MET A O 1
ATOM 2569 N N . VAL A 1 330 ? 5.979 6.258 -19.565 1.00 93.94 330 VAL A N 1
ATOM 2570 C CA . VAL A 1 330 ? 4.966 5.904 -18.562 1.00 93.94 330 VAL A CA 1
ATOM 2571 C C . VAL A 1 330 ? 3.613 6.555 -18.862 1.00 93.94 330 VAL A C 1
ATOM 2573 O O . VAL A 1 330 ? 2.588 5.923 -18.628 1.00 93.94 330 VAL A O 1
ATOM 2576 N N . GLN A 1 331 ? 3.578 7.766 -19.424 1.00 92.06 331 GLN A N 1
ATOM 2577 C CA . GLN A 1 331 ? 2.323 8.387 -19.873 1.00 92.06 331 GLN A CA 1
ATOM 2578 C C . GLN A 1 331 ? 1.684 7.631 -21.050 1.00 92.06 331 GLN A C 1
ATOM 2580 O O . GLN A 1 331 ? 0.463 7.503 -21.105 1.00 92.06 331 GLN A O 1
ATOM 2585 N N . GLU A 1 332 ? 2.488 7.088 -21.969 1.00 93.31 332 GLU A N 1
ATOM 2586 C CA . GLU A 1 332 ? 1.997 6.208 -23.044 1.00 93.31 332 GLU A CA 1
ATOM 2587 C C . GLU A 1 332 ? 1.467 4.877 -22.496 1.00 93.31 332 GLU A C 1
ATOM 2589 O O . GLU A 1 332 ? 0.466 4.341 -22.972 1.00 93.31 332 GLU A O 1
ATOM 2594 N N . VAL A 1 333 ? 2.108 4.346 -21.454 1.00 93.25 333 VAL A N 1
ATOM 2595 C CA . VAL A 1 333 ? 1.611 3.158 -20.751 1.00 93.25 333 VAL A CA 1
ATOM 2596 C C . VAL A 1 333 ? 0.292 3.451 -20.055 1.00 93.25 333 VAL A C 1
ATOM 2598 O O . VAL A 1 333 ? -0.645 2.673 -20.189 1.00 93.25 333 VAL A O 1
ATOM 2601 N N . GLU A 1 334 ? 0.200 4.570 -19.337 1.00 93.56 334 GLU A N 1
ATOM 2602 C CA . GLU A 1 334 ? -1.008 4.978 -18.621 1.00 93.56 334 GLU A CA 1
ATOM 2603 C C . GLU A 1 334 ? -2.216 5.097 -19.564 1.00 93.56 334 GLU A C 1
ATOM 2605 O O . GLU A 1 334 ? -3.296 4.611 -19.235 1.00 93.56 334 GLU A O 1
ATOM 2610 N N . SER A 1 335 ? -2.025 5.655 -20.765 1.00 91.31 335 SER A N 1
ATOM 2611 C CA . SER A 1 335 ? -3.093 5.788 -21.767 1.00 91.31 335 SER A CA 1
ATOM 2612 C C . SER A 1 335 ? -3.467 4.480 -22.476 1.00 91.31 335 SER A C 1
ATOM 2614 O O . SER A 1 335 ? -4.525 4.406 -23.099 1.00 91.31 335 SER A O 1
ATOM 2616 N N . SER A 1 336 ? -2.637 3.437 -22.366 1.00 92.62 336 SER A N 1
ATOM 2617 C CA . SER A 1 336 ? -2.862 2.116 -22.974 1.00 92.62 336 SER A CA 1
ATOM 2618 C C . SER A 1 336 ? -3.233 1.024 -21.961 1.00 92.62 336 SER A C 1
ATOM 2620 O O . SER A 1 336 ? -3.335 -0.157 -22.320 1.00 92.62 336 SER A O 1
ATOM 2622 N N . LEU A 1 337 ? -3.474 1.396 -20.697 1.00 95.50 337 LEU A N 1
ATOM 2623 C CA . LEU A 1 337 ? -3.902 0.459 -19.662 1.00 95.50 337 LEU A CA 1
ATOM 2624 C C . LEU A 1 337 ? -5.230 -0.213 -20.023 1.00 95.50 337 LEU A C 1
ATOM 2626 O O . LEU A 1 337 ? -6.206 0.430 -20.404 1.00 95.50 337 LEU A O 1
ATOM 2630 N N . ASN A 1 338 ? -5.280 -1.530 -19.853 1.00 96.06 338 ASN A N 1
ATOM 2631 C CA . ASN A 1 338 ? -6.428 -2.355 -20.192 1.00 96.06 338 ASN A CA 1
ATOM 2632 C C . ASN A 1 338 ? -6.627 -3.483 -19.163 1.00 96.06 338 ASN A C 1
ATOM 2634 O O . ASN A 1 338 ? -5.879 -3.625 -18.196 1.00 96.06 338 ASN A O 1
ATOM 2638 N N . THR A 1 339 ? -7.684 -4.274 -19.348 1.00 97.50 339 THR A N 1
ATOM 2639 C CA . THR A 1 339 ? -8.063 -5.359 -18.425 1.00 97.50 339 THR A CA 1
ATOM 2640 C C . THR A 1 339 ? -7.495 -6.728 -18.808 1.00 97.50 339 THR A C 1
ATOM 2642 O O . THR A 1 339 ? -7.690 -7.704 -18.084 1.00 97.50 339 THR A O 1
ATOM 2645 N N . GLN A 1 340 ? -6.811 -6.829 -19.951 1.00 97.19 340 GLN A N 1
ATOM 2646 C CA . GLN A 1 340 ? -6.304 -8.092 -20.492 1.00 97.19 340 GLN A CA 1
ATOM 2647 C C . GLN A 1 340 ? -4.862 -8.357 -20.067 1.00 97.19 340 GLN A C 1
ATOM 2649 O O . GLN A 1 340 ? -4.527 -9.489 -19.690 1.00 97.19 340 GLN A O 1
ATOM 2654 N N . ASP A 1 341 ? -4.033 -7.321 -20.090 1.00 97.75 341 ASP A N 1
ATOM 2655 C CA . ASP A 1 341 ? -2.607 -7.416 -19.813 1.00 97.75 341 ASP A CA 1
ATOM 2656 C C . ASP A 1 341 ? -2.317 -7.559 -18.317 1.00 97.75 341 ASP A C 1
ATOM 2658 O O . ASP A 1 341 ? -3.102 -7.172 -17.447 1.00 97.75 341 ASP A O 1
ATOM 2662 N N . THR A 1 342 ? -1.162 -8.149 -18.011 1.00 97.81 342 THR A N 1
ATOM 2663 C CA . THR A 1 342 ? -0.617 -8.196 -16.655 1.00 97.81 342 THR A CA 1
ATOM 2664 C C . THR A 1 342 ? 0.453 -7.136 -16.486 1.00 97.81 342 THR A C 1
ATOM 2666 O O . THR A 1 342 ? 1.443 -7.111 -17.210 1.00 97.81 342 THR A O 1
ATOM 2669 N N . TYR A 1 343 ? 0.282 -6.308 -15.464 1.00 97.56 343 TYR A N 1
ATOM 2670 C CA . TYR A 1 343 ? 1.219 -5.259 -15.100 1.00 97.56 343 TYR A CA 1
ATOM 2671 C C . TYR A 1 343 ? 2.031 -5.701 -13.890 1.00 97.56 343 TYR A C 1
ATOM 2673 O O . TYR A 1 343 ? 1.470 -6.193 -12.908 1.00 97.56 343 TYR A O 1
ATOM 2681 N N . THR A 1 344 ? 3.350 -5.525 -13.955 1.00 97.38 344 THR A N 1
ATOM 2682 C CA . THR A 1 344 ? 4.261 -5.703 -12.819 1.00 97.38 344 THR A CA 1
ATOM 2683 C C . THR A 1 344 ? 4.902 -4.367 -12.483 1.00 97.38 344 THR A C 1
ATOM 2685 O O . THR A 1 344 ? 5.705 -3.850 -13.254 1.00 97.38 344 THR A O 1
ATOM 2688 N N . PHE A 1 345 ? 4.570 -3.831 -11.318 1.00 96.94 345 PHE A N 1
ATOM 2689 C CA . PHE A 1 345 ? 5.097 -2.582 -10.797 1.00 96.94 345 PHE A CA 1
ATOM 2690 C C . PHE A 1 345 ? 6.111 -2.859 -9.693 1.00 96.94 345 PHE A C 1
ATOM 2692 O O . PHE A 1 345 ? 5.861 -3.672 -8.797 1.00 96.94 345 PHE A O 1
ATOM 2699 N N . ARG A 1 346 ? 7.251 -2.170 -9.729 1.00 95.94 346 ARG A N 1
ATOM 2700 C CA . ARG A 1 346 ? 8.270 -2.258 -8.680 1.00 95.94 346 ARG A CA 1
ATOM 2701 C C . ARG A 1 346 ? 8.642 -0.869 -8.180 1.00 95.94 346 ARG A C 1
ATOM 2703 O O . ARG A 1 346 ? 8.953 0.019 -8.970 1.00 95.94 346 ARG A O 1
ATOM 2710 N N . LEU A 1 347 ? 8.620 -0.705 -6.862 1.00 94.56 347 LEU A N 1
ATOM 2711 C CA . LEU A 1 347 ? 8.886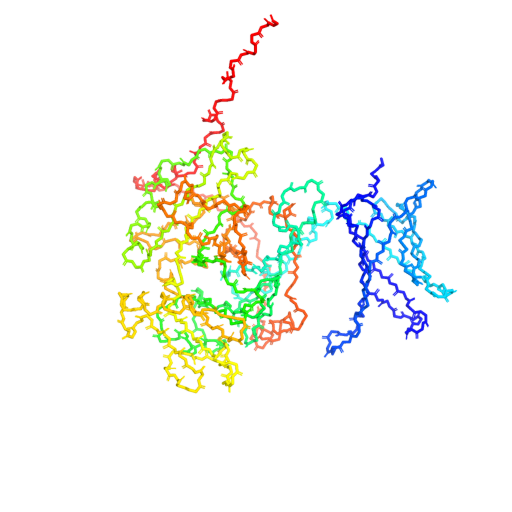 0.548 -6.164 1.00 94.56 347 LEU A CA 1
ATOM 2712 C C . LEU A 1 347 ? 10.000 0.350 -5.136 1.00 94.56 347 LEU A C 1
ATOM 2714 O O . LEU A 1 347 ? 9.842 -0.393 -4.170 1.00 94.56 347 LEU A O 1
ATOM 2718 N N . TRP A 1 348 ? 11.109 1.055 -5.316 1.00 93.31 348 TRP A N 1
ATOM 2719 C CA . TRP A 1 348 ? 12.224 1.137 -4.366 1.00 93.31 348 TRP A CA 1
ATOM 2720 C C . TRP A 1 348 ? 12.882 2.523 -4.338 1.00 93.31 348 TRP A C 1
ATOM 2722 O O . TRP A 1 348 ? 13.741 2.783 -3.496 1.00 93.31 348 TRP A O 1
ATOM 2732 N N . GLY A 1 349 ? 12.523 3.415 -5.260 1.00 89.25 349 GLY A N 1
ATOM 2733 C CA . GLY A 1 349 ? 13.065 4.756 -5.419 1.00 89.25 349 GLY A CA 1
ATOM 2734 C C . GLY A 1 349 ? 12.993 5.592 -4.145 1.00 89.25 349 GLY A C 1
ATOM 2735 O O . GLY A 1 349 ? 13.923 6.363 -3.907 1.00 89.25 349 GLY A O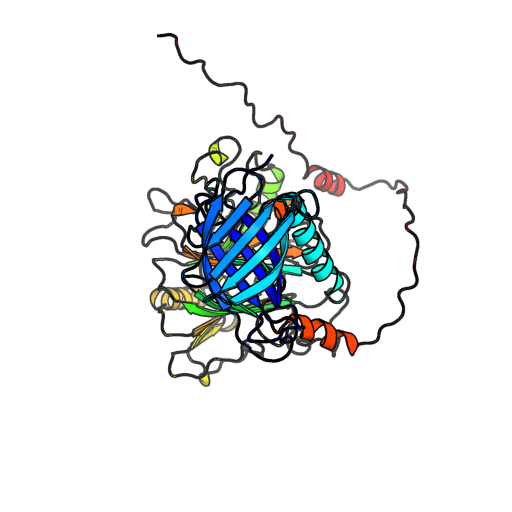 1
ATOM 2736 N N . PRO A 1 350 ? 11.968 5.411 -3.288 1.00 87.75 350 PRO A N 1
ATOM 2737 C CA . PRO A 1 350 ? 11.936 6.035 -1.974 1.00 87.75 350 PRO A CA 1
ATOM 2738 C C . PRO A 1 350 ? 12.875 5.475 -0.907 1.00 87.75 350 PRO A C 1
ATOM 2740 O O . PRO A 1 350 ? 13.181 6.169 0.060 1.00 87.75 350 PRO A O 1
ATOM 2743 N N . ALA A 1 351 ? 13.409 4.267 -1.073 1.00 90.50 351 ALA A N 1
ATOM 2744 C CA . ALA A 1 351 ? 14.211 3.605 -0.045 1.00 90.50 351 ALA A CA 1
ATOM 2745 C C . ALA A 1 351 ? 15.473 4.360 0.433 1.00 90.50 351 ALA A C 1
ATOM 2747 O O . ALA A 1 351 ? 15.821 4.230 1.610 1.00 90.50 351 ALA A O 1
ATOM 2748 N N . PRO A 1 352 ? 16.183 5.152 -0.399 1.00 87.25 352 PRO A N 1
ATOM 2749 C CA . PRO A 1 352 ? 17.313 5.954 0.070 1.00 87.25 352 PRO A CA 1
ATOM 2750 C C . PRO A 1 352 ? 16.925 7.046 1.076 1.00 87.25 352 PRO A C 1
ATOM 2752 O O . PRO A 1 352 ? 17.724 7.359 1.959 1.00 87.25 352 PRO A O 1
ATOM 2755 N N . PHE A 1 353 ? 15.717 7.607 0.962 1.00 85.38 353 PHE A N 1
ATOM 2756 C CA . PHE A 1 353 ? 15.240 8.710 1.802 1.00 85.38 353 PHE A CA 1
ATOM 2757 C C . PHE A 1 353 ? 14.194 8.294 2.839 1.00 85.38 353 PHE A C 1
ATOM 2759 O O . PHE A 1 353 ? 13.986 9.024 3.802 1.00 85.38 353 PHE A O 1
ATOM 2766 N N . LEU A 1 354 ? 13.576 7.123 2.686 1.00 88.69 354 LEU A N 1
ATOM 2767 C CA . LEU A 1 354 ? 12.571 6.579 3.592 1.00 88.69 354 LEU A CA 1
ATOM 2768 C C . LEU A 1 354 ? 13.051 5.246 4.173 1.00 88.69 354 LEU A C 1
ATOM 2770 O O . LEU A 1 354 ? 13.061 4.219 3.498 1.00 88.69 354 LEU A O 1
ATOM 2774 N N . ASP A 1 355 ? 13.436 5.254 5.443 1.00 91.50 355 ASP A N 1
ATOM 2775 C CA . ASP A 1 355 ? 13.755 4.057 6.214 1.00 91.50 355 ASP A CA 1
ATOM 2776 C C . ASP A 1 355 ? 12.501 3.556 6.928 1.00 91.50 355 ASP A C 1
ATOM 2778 O O . ASP A 1 355 ? 12.184 3.985 8.037 1.00 91.50 355 ASP A O 1
ATOM 2782 N N . VAL A 1 356 ? 11.767 2.665 6.265 1.00 91.81 356 VAL A N 1
ATOM 2783 C CA . VAL A 1 356 ? 10.509 2.116 6.788 1.00 91.81 356 VAL A CA 1
ATOM 2784 C C . VAL A 1 356 ? 10.711 1.188 7.985 1.00 91.81 356 VAL A C 1
ATOM 2786 O O . VAL A 1 356 ? 9.778 1.018 8.755 1.00 91.81 356 VAL A O 1
ATOM 2789 N N . LEU A 1 357 ? 11.908 0.617 8.180 1.00 92.62 357 LEU A N 1
ATOM 2790 C CA . LEU A 1 357 ? 12.197 -0.263 9.319 1.00 92.62 357 LEU A CA 1
ATOM 2791 C C . LEU A 1 357 ? 12.536 0.543 10.570 1.00 92.62 357 LEU A C 1
ATOM 2793 O O . LEU A 1 357 ? 12.020 0.258 11.641 1.00 92.62 357 LEU A O 1
ATOM 2797 N N . ASN A 1 358 ? 13.344 1.595 10.439 1.00 92.56 358 ASN A N 1
ATOM 2798 C CA . ASN A 1 358 ? 13.657 2.490 11.558 1.00 92.56 358 ASN A CA 1
ATOM 2799 C C . ASN A 1 358 ? 12.643 3.632 11.724 1.00 92.56 358 ASN A C 1
ATOM 2801 O O . ASN A 1 358 ? 12.823 4.483 12.595 1.00 92.56 358 ASN A O 1
ATOM 2805 N N . TRP A 1 359 ? 11.614 3.674 10.874 1.00 92.69 359 TRP A N 1
ATOM 2806 C CA . TRP A 1 359 ? 10.581 4.709 10.834 1.00 92.69 359 TRP A CA 1
ATOM 2807 C C . TRP A 1 359 ? 11.157 6.132 10.712 1.00 92.69 359 TRP A C 1
ATOM 2809 O O . TRP A 1 359 ? 10.839 7.025 11.497 1.00 92.69 359 TRP A O 1
ATOM 2819 N N . GLN A 1 360 ? 12.060 6.351 9.749 1.00 91.12 360 GLN A N 1
ATOM 2820 C CA . GLN A 1 360 ? 12.828 7.598 9.610 1.00 91.12 360 GLN A CA 1
ATOM 2821 C C . GLN A 1 360 ? 12.891 8.126 8.174 1.00 91.12 360 GLN A C 1
ATOM 2823 O O . GLN A 1 360 ? 13.072 7.370 7.223 1.00 91.12 360 GLN A O 1
ATOM 2828 N N . LEU A 1 361 ? 12.868 9.451 8.029 1.00 86.56 361 LEU A N 1
ATOM 2829 C CA . LEU A 1 361 ? 13.305 10.152 6.823 1.00 86.56 361 LEU A CA 1
ATOM 2830 C C . LEU A 1 361 ? 14.805 10.466 6.900 1.00 86.56 361 LEU A C 1
ATOM 2832 O O . LEU A 1 361 ? 15.300 10.937 7.926 1.00 86.56 361 LEU A O 1
ATOM 2836 N N . LYS A 1 362 ? 15.521 10.232 5.798 1.00 84.75 362 LYS A N 1
ATOM 2837 C CA . LYS A 1 362 ? 16.957 10.488 5.613 1.00 84.75 362 LYS A CA 1
ATOM 2838 C C . LYS A 1 362 ? 17.138 11.666 4.650 1.00 84.75 362 LYS A C 1
ATOM 2840 O O . LYS A 1 362 ? 17.203 11.477 3.441 1.00 84.75 362 LYS A O 1
ATOM 2845 N N . MET A 1 363 ? 17.211 12.884 5.185 1.00 71.12 363 MET A N 1
ATOM 2846 C CA . MET A 1 363 ? 17.271 14.137 4.409 1.00 71.12 363 MET A CA 1
ATOM 2847 C C . MET A 1 363 ? 18.396 15.038 4.929 1.00 71.12 363 MET A C 1
ATOM 2849 O O . MET A 1 363 ? 18.148 16.062 5.560 1.00 71.12 363 MET A O 1
ATOM 2853 N N . GLY A 1 364 ? 19.649 14.594 4.791 1.00 71.88 364 GLY A N 1
ATOM 2854 C CA . GLY A 1 364 ? 20.823 15.227 5.422 1.00 71.88 364 GLY A CA 1
ATOM 2855 C C . GLY A 1 364 ? 20.901 15.013 6.944 1.00 71.88 364 GLY A C 1
ATOM 2856 O O . GLY A 1 364 ? 21.982 14.806 7.485 1.00 71.88 364 GLY A O 1
ATOM 2857 N N . ALA A 1 365 ? 19.751 14.950 7.618 1.00 78.31 365 ALA A N 1
ATOM 2858 C CA . ALA A 1 365 ? 19.564 14.466 8.980 1.00 78.31 365 ALA A CA 1
ATOM 2859 C C . ALA A 1 365 ? 18.588 13.276 9.006 1.00 78.31 365 ALA A C 1
ATOM 2861 O O . ALA A 1 365 ? 17.873 13.016 8.034 1.00 78.31 365 ALA A O 1
ATOM 2862 N N . ARG A 1 366 ? 18.559 12.550 10.129 1.00 86.94 366 ARG A N 1
ATOM 2863 C CA . ARG A 1 366 ? 17.563 11.502 10.395 1.00 86.94 366 ARG A CA 1
ATOM 2864 C C . ARG A 1 366 ? 16.423 12.094 11.213 1.00 86.94 366 ARG A C 1
ATOM 2866 O O . ARG A 1 366 ? 16.652 12.547 12.332 1.00 86.94 366 ARG A O 1
ATOM 2873 N N . VAL A 1 367 ? 15.215 12.081 10.660 1.00 84.81 367 VAL A N 1
ATOM 2874 C CA . VAL A 1 367 ? 14.004 12.583 11.325 1.00 84.81 367 VAL A CA 1
ATOM 2875 C C . VAL A 1 367 ? 13.031 11.425 11.480 1.00 84.81 367 VAL A C 1
ATOM 2877 O O . VAL A 1 367 ? 12.731 10.756 10.498 1.00 84.81 367 VAL A O 1
ATOM 2880 N N . SER A 1 368 ? 12.542 11.171 12.695 1.00 85.88 368 SER A N 1
ATOM 2881 C CA . SER A 1 368 ? 11.510 10.145 12.898 1.00 85.88 368 SER A CA 1
ATOM 2882 C C . SER A 1 368 ? 10.233 10.531 12.147 1.00 85.88 368 SER A C 1
ATOM 2884 O O . SER A 1 368 ? 9.768 11.666 12.285 1.00 85.88 368 SER A O 1
ATOM 2886 N N . LEU A 1 369 ? 9.673 9.586 11.388 1.00 84.56 369 LEU A N 1
ATOM 2887 C CA . LEU A 1 369 ? 8.396 9.722 10.682 1.00 84.56 369 LEU A CA 1
ATOM 2888 C C . LEU A 1 369 ? 7.235 9.989 11.636 1.00 84.56 369 LEU A C 1
ATOM 2890 O O . LEU A 1 369 ? 6.246 10.590 11.234 1.00 84.56 369 LEU A O 1
ATOM 2894 N N . ASP A 1 370 ? 7.368 9.607 12.902 1.00 81.50 370 ASP A N 1
ATOM 2895 C CA . ASP A 1 370 ? 6.333 9.816 13.908 1.00 81.50 370 ASP A CA 1
ATOM 2896 C C . ASP A 1 370 ? 5.991 11.306 14.127 1.00 81.50 370 ASP A C 1
ATOM 2898 O O . ASP A 1 370 ? 4.842 11.664 14.363 1.00 81.50 370 ASP A O 1
ATOM 2902 N N . HIS A 1 371 ? 6.949 12.214 13.899 1.00 76.19 371 HIS A N 1
ATOM 2903 C CA . HIS A 1 371 ? 6.683 13.662 13.912 1.00 76.19 371 HIS A CA 1
ATOM 2904 C C . HIS A 1 371 ? 5.679 14.113 12.838 1.00 76.19 371 HIS A C 1
ATOM 2906 O O . HIS A 1 371 ? 5.117 15.205 12.936 1.00 76.19 371 HIS A O 1
ATOM 2912 N N . PHE A 1 372 ? 5.483 13.300 11.800 1.00 76.25 372 PHE A N 1
ATOM 2913 C CA . PHE A 1 372 ? 4.557 13.563 10.703 1.00 76.25 372 PHE A CA 1
ATOM 2914 C C . PHE A 1 372 ? 3.316 12.686 10.777 1.00 76.25 372 PHE A C 1
ATOM 2916 O O . PHE A 1 372 ? 2.254 13.154 10.392 1.00 76.25 372 PHE A O 1
ATOM 2923 N N . MET A 1 373 ? 3.458 11.448 11.259 1.00 77.31 373 MET A N 1
ATOM 2924 C CA . MET A 1 373 ? 2.397 10.441 11.262 1.00 77.31 373 MET A CA 1
ATOM 2925 C C . MET A 1 373 ? 1.581 10.412 12.561 1.00 77.31 373 MET A C 1
ATOM 2927 O O . MET A 1 373 ? 0.483 9.876 12.537 1.00 77.31 373 MET A O 1
ATOM 2931 N N . GLN A 1 374 ? 2.047 11.039 13.652 1.00 75.25 374 GLN A N 1
ATOM 2932 C CA . GLN A 1 374 ? 1.313 11.161 14.925 1.00 75.25 374 GLN A CA 1
ATOM 2933 C C . GLN A 1 374 ? 0.794 9.814 15.450 1.00 75.25 374 GLN A C 1
ATOM 2935 O O . GLN A 1 374 ? -0.396 9.674 15.727 1.00 75.25 374 GLN A O 1
ATOM 2940 N N . ASP A 1 375 ? 1.670 8.813 15.531 1.00 82.19 375 ASP A N 1
ATOM 2941 C CA . ASP A 1 375 ? 1.313 7.448 15.924 1.00 82.19 375 ASP A CA 1
ATOM 2942 C C . ASP A 1 375 ? 0.284 6.750 14.994 1.00 82.19 375 ASP A C 1
ATOM 2944 O O . ASP A 1 375 ? -0.280 5.724 15.367 1.00 82.19 375 ASP A O 1
ATOM 2948 N N . PHE A 1 376 ? 0.020 7.245 13.777 1.00 87.06 376 PHE A N 1
ATOM 2949 C CA . PHE A 1 376 ? -0.851 6.578 12.793 1.00 87.06 376 PHE A CA 1
ATOM 2950 C C . PHE A 1 376 ? -0.062 5.840 11.701 1.00 87.06 376 PHE A C 1
ATOM 2952 O O . PHE A 1 376 ? 1.086 6.193 11.408 1.00 87.06 376 PHE A O 1
ATOM 2959 N N . PRO A 1 377 ? -0.646 4.791 11.090 1.00 92.19 377 PRO A N 1
ATOM 2960 C CA . PRO A 1 377 ? 0.019 4.061 10.020 1.00 92.19 377 PRO A CA 1
ATOM 2961 C C . PRO A 1 377 ? 0.011 4.861 8.716 1.00 92.19 377 PRO A C 1
ATOM 2963 O O . PRO A 1 377 ? -0.790 5.774 8.517 1.00 92.19 377 PRO A O 1
ATOM 2966 N N . ILE A 1 378 ? 0.905 4.488 7.801 1.00 91.00 378 ILE A N 1
ATOM 2967 C CA . ILE A 1 378 ? 0.918 5.029 6.439 1.00 91.00 378 ILE A CA 1
ATOM 2968 C C . ILE A 1 378 ? 0.097 4.099 5.553 1.00 91.00 378 ILE A C 1
ATOM 2970 O O . ILE A 1 378 ? 0.322 2.890 5.581 1.00 91.00 378 ILE A O 1
ATOM 2974 N N . HIS A 1 379 ? -0.786 4.664 4.731 1.00 94.19 379 HIS A N 1
ATOM 2975 C CA . HIS A 1 379 ? -1.445 3.933 3.653 1.00 94.19 379 HIS A CA 1
ATOM 2976 C C . HIS A 1 379 ? -0.751 4.233 2.333 1.00 94.19 379 HIS A C 1
ATOM 2978 O O . HIS A 1 379 ? -0.708 5.384 1.905 1.00 94.19 379 HIS A O 1
ATOM 2984 N N . VAL A 1 380 ? -0.184 3.214 1.695 1.00 94.62 380 VAL A N 1
ATOM 2985 C CA . VAL A 1 380 ? 0.342 3.299 0.332 1.00 94.62 380 VAL A CA 1
ATOM 2986 C C . VAL A 1 380 ? -0.739 2.798 -0.611 1.00 94.62 380 VAL A C 1
ATOM 2988 O O . VAL A 1 380 ? -1.011 1.599 -0.670 1.00 94.62 380 VAL A O 1
ATOM 2991 N N . CYS A 1 381 ? -1.346 3.719 -1.350 1.00 95.00 381 CYS A N 1
ATOM 2992 C CA . CYS A 1 381 ? -2.503 3.430 -2.186 1.00 95.00 381 CYS A CA 1
ATOM 2993 C C . CYS A 1 381 ? -2.198 3.635 -3.666 1.00 95.00 381 CYS A C 1
ATOM 2995 O O . CYS A 1 381 ? -1.323 4.426 -4.022 1.00 95.00 381 CYS A O 1
ATOM 2997 N N . MET A 1 382 ? -2.991 2.979 -4.512 1.00 95.69 382 MET A N 1
ATOM 2998 C CA . MET A 1 382 ? -3.177 3.353 -5.912 1.00 95.69 382 MET A CA 1
ATOM 2999 C C . MET A 1 382 ? -4.655 3.561 -6.188 1.00 95.69 382 MET A C 1
ATOM 3001 O O . MET A 1 382 ? -5.467 2.688 -5.877 1.00 95.69 382 MET A O 1
ATOM 3005 N N . TYR A 1 383 ? -4.998 4.688 -6.795 1.00 95.69 383 TYR A N 1
ATOM 3006 C CA . TYR A 1 383 ? -6.365 5.014 -7.188 1.00 95.69 383 TYR A CA 1
ATOM 3007 C C . TYR A 1 383 ? -6.392 5.815 -8.485 1.00 95.69 383 TYR A C 1
ATOM 3009 O O . TYR A 1 383 ? -5.389 6.413 -8.859 1.00 95.69 383 TYR A O 1
ATOM 3017 N N . ASP A 1 384 ? -7.545 5.848 -9.152 1.00 95.19 384 ASP A N 1
ATOM 3018 C CA . ASP A 1 384 ? -7.810 6.834 -10.203 1.00 95.19 384 ASP A CA 1
ATOM 3019 C C . ASP A 1 384 ? -8.740 7.946 -9.728 1.00 95.19 384 ASP A C 1
ATOM 3021 O O . ASP A 1 384 ? -9.485 7.797 -8.751 1.00 95.19 384 ASP A O 1
ATOM 3025 N N . LEU A 1 385 ? -8.688 9.049 -10.466 1.00 93.62 385 LEU A N 1
ATOM 3026 C CA . LEU A 1 385 ? -9.698 10.098 -10.465 1.00 93.62 385 LEU A CA 1
ATOM 3027 C C . LEU A 1 385 ? -10.382 10.135 -11.843 1.00 93.62 385 LEU A C 1
ATOM 3029 O O . LEU A 1 385 ? -9.822 9.610 -12.810 1.00 93.62 385 LEU A O 1
ATOM 3033 N N . PRO A 1 386 ? -11.597 10.706 -11.948 1.00 91.81 386 PRO A N 1
ATOM 3034 C CA . PRO A 1 386 ? -12.276 10.862 -13.232 1.00 91.81 386 PRO A CA 1
ATOM 3035 C C . PRO A 1 386 ? -11.420 11.622 -14.254 1.00 91.81 386 PRO A C 1
ATOM 3037 O O . PRO A 1 386 ? -10.650 12.508 -13.880 1.00 91.81 386 PRO A O 1
ATOM 3040 N N . ASP A 1 387 ? -11.581 11.306 -15.538 1.00 84.25 387 ASP A N 1
ATOM 3041 C CA . ASP A 1 387 ? -10.945 12.040 -16.633 1.00 84.25 387 ASP A CA 1
ATOM 3042 C C . ASP A 1 387 ? -11.144 13.558 -16.512 1.00 84.25 387 ASP A C 1
ATOM 3044 O O . ASP A 1 387 ? -12.209 14.046 -16.129 1.00 84.25 387 ASP A O 1
ATOM 3048 N N . GLY A 1 388 ? -10.088 14.313 -16.822 1.00 79.06 388 GLY A N 1
ATOM 3049 C CA . GLY A 1 388 ? -10.066 15.773 -16.685 1.00 79.06 388 GLY A CA 1
ATOM 3050 C C . GLY A 1 388 ? -9.889 16.286 -15.250 1.00 79.06 388 GLY A C 1
ATOM 3051 O O . GLY A 1 388 ? -9.763 17.492 -15.054 1.00 79.06 388 GLY A O 1
ATOM 3052 N N . HIS A 1 389 ? -9.830 15.408 -14.242 1.00 82.69 389 HIS A N 1
ATOM 3053 C CA . HIS A 1 389 ? -9.532 15.809 -12.871 1.00 82.69 389 HIS A CA 1
ATOM 3054 C C . HIS A 1 389 ? -8.025 16.018 -12.669 1.00 82.69 389 HIS A C 1
ATOM 3056 O O . HIS A 1 389 ? -7.278 15.088 -12.358 1.00 82.69 389 HIS A O 1
ATOM 3062 N N . ASP A 1 390 ? -7.568 17.258 -12.813 1.00 77.69 390 ASP A N 1
ATOM 3063 C CA . ASP A 1 390 ? -6.185 17.647 -12.544 1.00 77.69 390 ASP A CA 1
ATOM 3064 C C . ASP A 1 390 ? -6.081 18.964 -11.755 1.00 77.69 390 ASP A C 1
ATOM 3066 O O . ASP A 1 390 ? -7.074 19.495 -11.259 1.00 77.69 390 ASP A O 1
ATOM 3070 N N . GLN A 1 391 ? -4.862 19.498 -11.616 1.00 70.25 391 GLN A N 1
ATOM 3071 C CA . GLN A 1 391 ? -4.611 20.754 -10.893 1.00 70.25 391 GLN A CA 1
ATOM 3072 C C . GLN A 1 391 ? -5.295 21.982 -11.517 1.00 70.25 391 GLN A C 1
ATOM 3074 O O . GLN A 1 391 ? -5.332 23.028 -10.876 1.00 70.25 391 GLN A O 1
ATOM 3079 N N . THR A 1 392 ? -5.788 21.874 -12.752 1.00 72.62 392 THR A N 1
ATOM 3080 C CA . THR A 1 392 ? -6.478 22.942 -13.486 1.00 72.62 392 THR A CA 1
ATOM 3081 C C . THR A 1 392 ? -7.998 22.791 -13.480 1.00 72.62 392 THR A C 1
ATOM 3083 O O . THR A 1 392 ? -8.691 23.685 -13.957 1.00 72.62 392 THR A O 1
ATOM 3086 N N . SER A 1 393 ? -8.518 21.690 -12.931 1.00 79.69 393 SER A N 1
ATOM 3087 C CA . SER A 1 393 ? -9.957 21.482 -12.764 1.00 79.69 393 SER A CA 1
ATOM 3088 C C . SER A 1 393 ? -10.578 22.467 -11.762 1.00 79.69 393 SER A C 1
ATOM 3090 O O . SER A 1 393 ? -9.890 22.974 -10.874 1.00 79.69 393 SER A O 1
ATOM 3092 N N . ASP A 1 394 ? -11.894 22.695 -11.878 1.00 81.12 394 ASP A N 1
ATOM 3093 C CA . ASP A 1 394 ? -12.665 23.572 -10.976 1.00 81.12 394 ASP A CA 1
ATOM 3094 C C . ASP A 1 394 ? -12.521 23.172 -9.497 1.00 81.12 394 ASP A C 1
ATOM 3096 O O . ASP A 1 394 ? -12.570 24.017 -8.603 1.00 81.12 394 ASP A O 1
ATOM 3100 N N . ASP A 1 395 ? -12.320 21.877 -9.238 1.00 85.81 395 ASP A N 1
ATOM 3101 C CA . ASP A 1 395 ? -12.001 21.350 -7.917 1.00 85.81 395 ASP A CA 1
ATOM 3102 C C . ASP A 1 395 ? -10.855 20.326 -7.997 1.00 85.81 395 ASP A C 1
ATOM 3104 O O . ASP A 1 395 ? -11.123 19.132 -8.175 1.00 85.81 395 ASP A O 1
ATOM 3108 N N . PRO A 1 396 ? -9.594 20.762 -7.800 1.00 87.75 396 PRO A N 1
ATOM 3109 C CA . PRO A 1 396 ? -8.406 19.922 -7.937 1.00 87.75 396 PRO A CA 1
ATOM 3110 C C . PRO A 1 396 ? -8.156 19.011 -6.726 1.00 87.75 396 PRO A C 1
ATOM 3112 O O . PRO A 1 396 ? -7.117 18.349 -6.659 1.00 87.75 396 PRO A O 1
ATOM 3115 N N . ARG A 1 397 ? -9.050 18.998 -5.728 1.00 91.56 397 ARG A N 1
ATOM 3116 C CA . ARG A 1 397 ? -8.884 18.204 -4.504 1.00 91.56 397 ARG A CA 1
ATOM 3117 C C . ARG A 1 397 ? -9.097 16.721 -4.764 1.00 91.56 397 ARG A C 1
ATOM 3119 O O . ARG A 1 397 ? -10.046 16.304 -5.427 1.00 91.56 397 ARG A O 1
ATOM 3126 N N . HIS A 1 398 ? -8.251 15.904 -4.156 1.00 93.31 398 HIS A N 1
ATOM 3127 C CA . HIS A 1 398 ? -8.334 14.451 -4.197 1.00 93.31 398 HIS A CA 1
ATOM 3128 C C . HIS A 1 398 ? -9.318 13.959 -3.125 1.00 93.31 398 HIS A C 1
ATOM 3130 O O . HIS A 1 398 ? -8.925 13.379 -2.106 1.00 93.31 398 HIS A O 1
ATOM 3136 N N . LEU A 1 399 ? -10.609 14.202 -3.355 1.00 92.56 399 LEU A N 1
ATOM 3137 C CA . LEU A 1 399 ? -11.687 13.808 -2.444 1.00 92.56 399 LEU A CA 1
ATOM 3138 C C . LEU A 1 399 ? -11.910 12.288 -2.447 1.00 92.56 399 LEU A C 1
ATOM 3140 O O . LEU A 1 399 ? -11.717 11.644 -3.479 1.00 92.56 399 LEU A O 1
ATOM 3144 N N . GLU A 1 400 ? -12.312 11.703 -1.314 1.00 90.81 400 GLU A N 1
ATOM 3145 C CA . GLU A 1 400 ? -12.520 10.248 -1.217 1.00 90.81 400 GLU A CA 1
ATOM 3146 C C . GLU A 1 400 ? -13.662 9.786 -2.127 1.00 90.81 400 GLU A C 1
ATOM 3148 O O . GLU A 1 400 ? -13.516 8.765 -2.797 1.00 90.81 400 GLU A O 1
ATOM 3153 N N . SER A 1 401 ? -14.744 10.567 -2.236 1.00 90.38 401 SER A N 1
ATOM 3154 C CA . SER A 1 401 ? -15.887 10.246 -3.108 1.00 90.38 401 SER A CA 1
ATOM 3155 C C . SER A 1 401 ? -15.525 10.123 -4.594 1.00 90.38 401 SER A C 1
ATOM 3157 O O . SER A 1 401 ? -16.194 9.419 -5.353 1.00 90.38 401 SER A O 1
ATOM 3159 N N . LYS A 1 402 ? -14.449 10.792 -5.027 1.00 91.44 402 LYS A N 1
ATOM 3160 C CA . LYS A 1 402 ? -13.987 10.792 -6.419 1.00 91.44 402 LYS A CA 1
ATOM 3161 C C . LYS A 1 402 ? -13.063 9.615 -6.728 1.00 91.44 402 LYS A C 1
ATOM 3163 O O . LYS A 1 402 ? -12.848 9.319 -7.907 1.00 91.44 402 LYS A O 1
ATOM 3168 N N . LYS A 1 403 ? -12.510 8.940 -5.718 1.00 92.69 403 LYS A N 1
ATOM 3169 C CA . LYS A 1 403 ? -11.463 7.928 -5.902 1.00 92.69 403 LYS A CA 1
ATOM 3170 C C . LYS A 1 403 ? -12.024 6.557 -6.210 1.00 92.69 403 LYS A C 1
ATOM 3172 O O . LYS A 1 403 ? -13.016 6.115 -5.638 1.00 92.69 403 LYS A O 1
ATOM 3177 N N . ARG A 1 404 ? -11.295 5.829 -7.051 1.00 92.69 404 ARG A N 1
ATOM 3178 C CA . ARG A 1 404 ? -11.466 4.385 -7.205 1.00 92.69 404 ARG A CA 1
ATOM 3179 C C . ARG A 1 404 ? -10.149 3.684 -6.928 1.00 92.69 404 ARG A C 1
ATOM 3181 O O . ARG A 1 404 ? -9.208 3.807 -7.706 1.00 92.69 404 ARG A O 1
ATOM 3188 N N . TYR A 1 405 ? -10.096 2.967 -5.811 1.00 93.62 405 TYR A N 1
ATOM 3189 C CA . TYR A 1 405 ? -8.891 2.298 -5.330 1.00 93.62 405 TYR A CA 1
ATOM 3190 C C . TYR A 1 405 ? -8.644 0.960 -6.036 1.00 93.62 405 TYR A C 1
ATOM 3192 O O . TYR A 1 405 ? -9.566 0.175 -6.258 1.00 93.62 405 TYR A O 1
ATOM 3200 N N . TYR A 1 406 ? -7.376 0.695 -6.340 1.00 93.88 406 TYR A N 1
ATOM 3201 C CA . TYR A 1 406 ? -6.866 -0.571 -6.874 1.00 93.88 406 TYR A CA 1
ATOM 3202 C C . TYR A 1 406 ? -6.124 -1.370 -5.812 1.00 93.88 406 TYR A C 1
ATOM 3204 O O . TYR A 1 406 ? -6.218 -2.593 -5.792 1.00 93.88 406 TYR A O 1
ATOM 3212 N N . PHE A 1 407 ? -5.432 -0.689 -4.904 1.00 93.00 407 PHE A N 1
ATOM 3213 C CA . PHE A 1 407 ? -4.909 -1.276 -3.677 1.00 93.00 407 PHE A CA 1
ATOM 3214 C C . PHE A 1 407 ? -4.747 -0.200 -2.604 1.00 93.00 407 PHE A C 1
ATOM 3216 O O . PHE A 1 407 ? -4.629 0.990 -2.909 1.00 93.00 407 PHE A O 1
ATOM 3223 N N . ASP A 1 408 ? -4.687 -0.664 -1.363 1.00 94.81 408 ASP A N 1
ATOM 3224 C CA . ASP A 1 408 ? -4.364 0.111 -0.174 1.00 94.81 408 ASP A CA 1
ATOM 3225 C C . ASP A 1 408 ? -3.552 -0.786 0.764 1.00 94.81 408 ASP A C 1
ATOM 3227 O O . ASP A 1 408 ? -4.025 -1.835 1.219 1.00 94.81 408 ASP A O 1
ATOM 3231 N N . PHE A 1 409 ? -2.302 -0.396 0.993 1.00 95.31 409 PHE A N 1
ATOM 3232 C CA . PHE A 1 409 ? -1.402 -1.074 1.908 1.00 95.31 409 PHE A CA 1
ATOM 3233 C C . PHE A 1 409 ? -1.141 -0.203 3.128 1.00 95.31 409 PHE A C 1
ATOM 3235 O O . PHE A 1 409 ? -0.391 0.770 3.060 1.00 95.31 409 PHE A O 1
ATOM 3242 N N . MET A 1 410 ? -1.711 -0.598 4.259 1.00 95.38 410 MET A N 1
ATOM 3243 C CA . MET A 1 410 ? -1.463 0.012 5.558 1.00 95.38 410 MET A CA 1
ATOM 3244 C C . MET A 1 410 ? -0.195 -0.580 6.170 1.00 95.38 410 MET A C 1
ATOM 3246 O O . MET A 1 410 ? -0.070 -1.801 6.265 1.00 95.38 410 MET A O 1
ATOM 3250 N N . GLY A 1 411 ? 0.734 0.248 6.644 1.00 94.25 411 GLY A N 1
ATOM 3251 C CA . GLY A 1 411 ? 1.926 -0.268 7.308 1.00 94.25 411 GLY A CA 1
ATOM 3252 C C . GLY A 1 411 ? 2.596 0.676 8.294 1.00 94.25 411 GLY A C 1
ATOM 3253 O O . GLY A 1 411 ? 2.463 1.898 8.212 1.00 94.25 411 GLY A O 1
ATOM 3254 N N . TRP A 1 412 ? 3.318 0.074 9.242 1.00 94.06 412 TRP A N 1
ATOM 3255 C CA . TRP A 1 412 ? 4.152 0.763 10.223 1.00 94.06 412 TRP A CA 1
ATOM 3256 C C . TRP A 1 412 ? 5.284 -0.118 10.752 1.00 94.06 412 TRP A C 1
ATOM 3258 O O . TRP A 1 412 ? 5.204 -1.345 10.721 1.00 94.06 412 TRP A O 1
ATOM 3268 N N . SER A 1 413 ? 6.353 0.502 11.248 1.00 93.75 413 SER A N 1
ATOM 3269 C CA . SER A 1 413 ? 7.424 -0.244 11.912 1.00 93.75 413 SER A CA 1
ATOM 3270 C C . SER A 1 413 ? 7.035 -0.653 13.330 1.00 93.75 413 SER A C 1
ATOM 3272 O O . SER A 1 413 ? 6.445 0.132 14.067 1.00 93.75 413 SER A O 1
ATOM 3274 N N . ASN A 1 414 ? 7.461 -1.839 13.762 1.00 91.44 414 ASN A N 1
ATOM 3275 C CA . ASN A 1 414 ? 7.342 -2.276 15.153 1.00 91.44 414 ASN A CA 1
ATOM 3276 C C . ASN A 1 414 ? 8.167 -1.433 16.151 1.00 91.44 414 ASN A C 1
ATOM 3278 O O . ASN A 1 414 ? 7.984 -1.589 17.357 1.00 91.44 414 ASN A O 1
ATOM 3282 N N . VAL A 1 415 ? 9.062 -0.552 15.684 1.00 91.00 415 VAL A N 1
ATOM 3283 C CA . VAL A 1 415 ? 9.832 0.360 16.556 1.00 91.00 415 VAL A CA 1
ATOM 3284 C C . VAL A 1 415 ? 9.011 1.541 17.070 1.00 91.00 415 VAL A C 1
ATOM 3286 O O . VAL A 1 415 ? 9.480 2.278 17.938 1.00 91.00 415 VAL A O 1
ATOM 3289 N N . VAL A 1 416 ? 7.808 1.744 16.526 1.00 88.81 416 VAL A N 1
ATOM 3290 C CA . VAL A 1 416 ? 6.864 2.762 16.984 1.00 88.81 416 VAL A CA 1
ATOM 3291 C C . VAL A 1 416 ? 5.587 2.122 17.505 1.00 88.81 416 VAL A C 1
ATOM 3293 O O . VAL A 1 416 ? 5.140 1.078 17.028 1.00 88.81 416 VAL A O 1
ATOM 3296 N N . SER A 1 417 ? 4.987 2.777 18.493 1.00 85.50 417 SER A N 1
ATOM 3297 C CA . SER A 1 417 ? 3.649 2.438 18.958 1.00 85.50 417 SER A CA 1
ATOM 3298 C C . SER A 1 417 ? 2.631 3.107 18.049 1.00 85.50 417 SER A C 1
ATOM 3300 O O . SER A 1 417 ? 2.728 4.299 17.790 1.00 85.50 417 SER A O 1
ATOM 3302 N N . ILE A 1 418 ? 1.653 2.340 17.579 1.00 87.00 418 ILE A N 1
ATOM 3303 C CA . ILE A 1 418 ? 0.534 2.876 16.807 1.00 87.00 418 ILE A CA 1
ATOM 3304 C C . ILE A 1 418 ? -0.613 3.253 17.756 1.00 87.00 418 ILE A C 1
ATOM 3306 O O . ILE A 1 418 ? -0.784 2.634 18.813 1.00 87.00 418 ILE A O 1
ATOM 3310 N N . ALA A 1 419 ? -1.423 4.238 17.380 1.00 85.81 419 ALA A N 1
ATOM 3311 C CA . ALA A 1 419 ? -2.577 4.680 18.145 1.00 85.81 419 ALA A CA 1
ATOM 3312 C C . ALA A 1 419 ? -3.560 3.511 18.377 1.00 85.81 419 ALA A C 1
ATOM 3314 O O . ALA A 1 419 ? -3.984 2.868 17.411 1.00 85.81 419 ALA A O 1
ATOM 3315 N N . PRO A 1 420 ? -4.012 3.254 19.623 1.00 85.25 420 PRO A N 1
ATOM 3316 C CA . PRO A 1 420 ? -4.951 2.165 19.915 1.00 85.25 420 PRO A CA 1
ATOM 3317 C C . PRO A 1 420 ? -6.275 2.254 19.145 1.00 85.25 420 PRO A C 1
ATOM 3319 O O . PRO A 1 420 ? -6.930 1.236 18.924 1.00 85.25 420 PRO A O 1
ATOM 3322 N N . ALA A 1 421 ? -6.650 3.459 18.703 1.00 86.38 421 ALA A N 1
ATOM 3323 C CA . ALA A 1 421 ? -7.826 3.702 17.875 1.00 86.38 421 ALA A CA 1
ATOM 3324 C C . ALA A 1 421 ? -7.823 2.881 16.573 1.00 86.38 421 ALA A C 1
ATOM 3326 O O . ALA A 1 421 ? -8.893 2.578 16.057 1.00 86.38 421 ALA A O 1
ATOM 3327 N N . ILE A 1 422 ? -6.658 2.453 16.069 1.00 89.62 422 ILE A N 1
ATOM 3328 C CA . ILE A 1 422 ? -6.584 1.621 14.862 1.00 89.62 422 ILE A CA 1
ATOM 3329 C C . ILE A 1 422 ? -7.343 0.295 15.027 1.00 89.62 422 ILE A C 1
ATOM 3331 O O . ILE A 1 422 ? -7.999 -0.169 14.100 1.00 89.62 422 ILE A O 1
ATOM 3335 N N . PHE A 1 423 ? -7.341 -0.287 16.231 1.00 88.81 423 PHE A N 1
ATOM 3336 C CA . PHE A 1 423 ? -8.042 -1.543 16.519 1.00 88.81 423 PHE A CA 1
ATOM 3337 C C . PHE A 1 423 ? -9.561 -1.375 16.593 1.00 88.81 423 PHE A C 1
ATOM 3339 O O . PHE A 1 423 ? -10.285 -2.362 16.561 1.00 88.81 423 PHE A O 1
ATOM 3346 N N . GLN A 1 424 ? -10.039 -0.132 16.691 1.00 86.19 424 GLN A N 1
ATOM 3347 C CA . GLN A 1 424 ? -11.460 0.209 16.623 1.00 86.19 424 GLN A CA 1
ATOM 3348 C C . GLN A 1 424 ? -11.921 0.478 15.185 1.00 86.19 424 GLN A C 1
ATOM 3350 O O . GLN A 1 424 ? -13.125 0.563 14.951 1.00 86.19 424 GLN A O 1
ATOM 3355 N N . ARG A 1 425 ? -10.973 0.656 14.250 1.00 86.94 425 ARG A N 1
ATOM 3356 C CA . ARG A 1 425 ? -11.214 1.023 12.847 1.00 86.94 425 ARG A CA 1
ATOM 3357 C C . ARG A 1 425 ? -11.024 -0.136 11.875 1.00 86.94 425 ARG A C 1
ATOM 3359 O O . ARG A 1 425 ? -11.582 -0.086 10.788 1.00 86.94 425 ARG A O 1
ATOM 3366 N N . TYR A 1 426 ? -10.271 -1.165 12.258 1.00 89.25 426 TYR A N 1
ATOM 3367 C CA . TYR A 1 426 ? -9.964 -2.298 11.389 1.00 89.25 426 TYR A CA 1
ATOM 3368 C C . TYR A 1 426 ? -10.071 -3.629 12.122 1.00 89.25 426 TYR A C 1
ATOM 3370 O O . TYR A 1 426 ? -9.691 -3.749 13.290 1.00 89.25 426 TYR A O 1
ATOM 3378 N N . VAL A 1 427 ? -10.494 -4.658 11.386 1.00 87.50 427 VAL A N 1
ATOM 3379 C CA . VAL A 1 427 ? -10.390 -6.054 11.823 1.00 87.50 427 VAL A CA 1
ATOM 3380 C C . VAL A 1 427 ? -9.089 -6.635 11.288 1.00 87.50 427 VAL A C 1
ATOM 3382 O O . VAL A 1 427 ? -8.929 -6.826 10.081 1.00 87.50 427 VAL A O 1
ATOM 3385 N N . PHE A 1 428 ? -8.152 -6.933 12.185 1.00 89.88 428 PHE A N 1
ATOM 3386 C CA . PHE A 1 428 ? -6.850 -7.478 11.812 1.00 89.88 428 PHE A CA 1
ATOM 3387 C C . PHE A 1 428 ? -6.918 -8.990 11.620 1.00 89.88 428 PHE A C 1
ATOM 3389 O O . PHE A 1 428 ? -7.368 -9.730 12.496 1.00 89.88 428 PHE A O 1
ATOM 3396 N N . GLN A 1 429 ? -6.429 -9.456 10.473 1.00 88.00 429 GLN A N 1
ATOM 3397 C CA . GLN A 1 429 ? -6.470 -10.858 10.070 1.00 88.00 429 GLN A CA 1
ATOM 3398 C C . GLN A 1 429 ? -5.078 -11.345 9.663 1.00 88.00 429 GLN A C 1
ATOM 3400 O O . GLN A 1 429 ? -4.208 -10.562 9.274 1.00 88.00 429 GLN A O 1
ATOM 3405 N N . ASN A 1 430 ? -4.859 -12.656 9.769 1.00 85.75 430 ASN A N 1
ATOM 3406 C CA . ASN A 1 430 ? -3.643 -13.272 9.243 1.00 85.75 430 ASN A CA 1
ATOM 3407 C C . ASN A 1 430 ? -3.601 -13.141 7.710 1.00 85.75 430 ASN A C 1
ATOM 3409 O O . ASN A 1 430 ? -4.598 -12.808 7.070 1.00 85.75 430 ASN A O 1
ATOM 3413 N N . ALA A 1 431 ? -2.447 -13.453 7.121 1.00 77.88 431 ALA A N 1
ATOM 3414 C CA . ALA A 1 431 ? -2.344 -13.609 5.677 1.00 77.88 431 ALA A CA 1
ATOM 3415 C C . ALA A 1 431 ? -3.335 -14.684 5.181 1.00 77.88 431 ALA A C 1
ATOM 3417 O O . ALA A 1 431 ? -3.618 -15.619 5.942 1.00 77.88 431 ALA A O 1
ATOM 3418 N N . PRO A 1 432 ? -3.816 -14.597 3.925 1.00 67.44 432 PRO A N 1
ATOM 3419 C CA . PRO A 1 432 ? -4.630 -15.643 3.307 1.00 67.44 432 PRO A CA 1
ATOM 3420 C C . PRO A 1 432 ? -4.016 -17.045 3.479 1.00 67.44 432 PRO A C 1
ATOM 3422 O O . PRO A 1 432 ? -2.796 -17.193 3.611 1.00 67.44 432 PRO A O 1
ATOM 3425 N N . ASP A 1 433 ? -4.858 -18.080 3.501 1.00 50.16 433 ASP A N 1
ATOM 3426 C CA . ASP A 1 433 ? -4.448 -19.452 3.823 1.00 50.16 433 ASP A CA 1
ATOM 3427 C C . ASP A 1 433 ? -3.262 -19.939 2.958 1.00 50.16 433 ASP A C 1
ATOM 3429 O O . ASP A 1 433 ? -3.243 -19.770 1.741 1.00 50.16 433 ASP A O 1
ATOM 3433 N N . GLY A 1 434 ? -2.253 -20.547 3.602 1.00 52.56 434 GLY A N 1
ATOM 3434 C CA . GLY A 1 434 ? -1.047 -21.102 2.956 1.00 52.56 434 GLY A CA 1
ATOM 3435 C C . GLY A 1 434 ? 0.280 -20.399 3.286 1.00 52.56 434 GLY A C 1
ATOM 3436 O O . GLY A 1 434 ? 1.338 -21.005 3.126 1.00 52.56 434 GLY A O 1
ATOM 3437 N N . PHE A 1 435 ? 0.253 -19.173 3.824 1.00 54.19 435 PHE A N 1
ATOM 3438 C CA . PHE A 1 435 ? 1.470 -18.360 4.021 1.00 54.19 435 PHE A CA 1
ATOM 3439 C C . PHE A 1 435 ? 2.031 -18.367 5.455 1.00 54.19 435 PHE A C 1
ATOM 3441 O O . PHE A 1 435 ? 3.245 -18.299 5.651 1.00 54.19 435 PHE A O 1
ATOM 3448 N N . VAL A 1 436 ? 1.181 -18.537 6.476 1.00 46.94 436 VAL A N 1
ATOM 3449 C CA . VAL A 1 436 ? 1.593 -18.508 7.899 1.00 46.94 436 VAL A CA 1
ATOM 3450 C C . VAL A 1 436 ? 2.530 -19.676 8.265 1.00 46.94 436 VAL A C 1
ATOM 3452 O O . VAL A 1 436 ? 3.426 -19.526 9.095 1.00 46.94 436 VAL A O 1
ATOM 3455 N N . MET A 1 437 ? 2.399 -20.830 7.597 1.00 40.00 437 MET A N 1
ATOM 3456 C CA . MET A 1 437 ? 3.276 -21.993 7.813 1.00 40.00 437 MET A CA 1
ATOM 3457 C C . MET A 1 437 ? 4.696 -21.797 7.255 1.00 40.00 437 MET A C 1
ATOM 3459 O O . MET A 1 437 ? 5.639 -22.381 7.792 1.00 40.00 437 MET A O 1
ATOM 3463 N N . GLN A 1 438 ? 4.876 -20.972 6.216 1.00 45.12 438 GLN A N 1
ATOM 3464 C CA . GLN A 1 438 ? 6.185 -20.744 5.592 1.00 45.12 438 GLN A CA 1
ATOM 3465 C C . GLN A 1 438 ? 7.120 -19.932 6.489 1.00 45.12 438 GLN A C 1
ATOM 3467 O O . GLN A 1 438 ? 8.275 -20.322 6.626 1.00 45.12 438 GLN A O 1
ATOM 3472 N N . LEU A 1 439 ? 6.613 -18.902 7.177 1.00 46.31 439 LEU A N 1
ATOM 3473 C CA . LEU A 1 439 ? 7.396 -18.133 8.153 1.00 46.31 439 LEU A CA 1
ATOM 3474 C C . LEU A 1 439 ? 7.904 -19.047 9.278 1.00 46.31 439 LEU A C 1
ATOM 3476 O O . LEU A 1 439 ? 9.101 -19.121 9.532 1.00 46.31 439 LEU A O 1
ATOM 3480 N N . SER A 1 440 ? 7.018 -19.846 9.885 1.00 42.19 440 SER A N 1
ATOM 3481 C CA . SER A 1 440 ? 7.411 -20.758 10.971 1.00 42.19 440 SER A CA 1
ATOM 3482 C C . SER A 1 440 ? 8.438 -21.825 10.552 1.00 42.19 440 SER A C 1
ATOM 3484 O O . SER A 1 440 ? 9.316 -22.150 11.344 1.00 42.19 440 SER A O 1
ATOM 3486 N N . ARG A 1 441 ? 8.378 -22.336 9.308 1.00 39.16 441 ARG A N 1
ATOM 3487 C CA . ARG A 1 441 ? 9.326 -23.340 8.780 1.00 39.16 441 ARG A CA 1
ATOM 3488 C C . ARG A 1 441 ? 10.635 -22.741 8.261 1.00 39.16 441 ARG A C 1
ATOM 3490 O O . ARG A 1 441 ? 11.673 -23.386 8.358 1.00 39.16 441 ARG A O 1
ATOM 3497 N N . GLN A 1 442 ? 10.603 -21.528 7.706 1.00 45.38 442 GLN A N 1
ATOM 3498 C CA . GLN A 1 442 ? 11.814 -20.822 7.276 1.00 45.38 442 GLN A CA 1
ATOM 3499 C C . GLN A 1 442 ? 12.685 -20.439 8.474 1.00 45.38 442 GLN A C 1
ATOM 3501 O O . GLN A 1 442 ? 13.905 -20.539 8.383 1.00 45.38 442 GLN A O 1
ATOM 3506 N N . PHE A 1 443 ? 12.075 -20.076 9.607 1.00 42.66 443 PHE A N 1
ATOM 3507 C CA . PHE A 1 443 ? 12.815 -19.662 10.802 1.00 42.66 443 PHE A CA 1
ATOM 3508 C C . PHE A 1 443 ? 13.076 -20.789 11.807 1.00 42.66 443 PHE A C 1
ATOM 3510 O O . PHE A 1 443 ? 14.007 -20.671 12.594 1.00 42.66 443 PHE A O 1
ATOM 3517 N N . SER A 1 444 ? 12.366 -21.925 11.746 1.00 37.94 444 SER A N 1
ATOM 3518 C CA . SER A 1 444 ? 12.734 -23.109 12.544 1.00 37.94 444 SER A CA 1
ATOM 3519 C C . SER A 1 444 ? 14.063 -23.742 12.115 1.00 37.94 444 SER A C 1
ATOM 3521 O O . SER A 1 444 ? 14.683 -24.442 12.909 1.00 37.94 444 SER A O 1
ATOM 3523 N N . ASN A 1 445 ? 14.510 -23.499 10.876 1.00 32.38 445 ASN A N 1
ATOM 3524 C CA . ASN A 1 445 ? 15.777 -24.024 10.357 1.00 32.38 445 ASN A CA 1
ATOM 3525 C C . ASN A 1 445 ? 17.003 -23.172 10.730 1.00 32.38 445 ASN A C 1
ATOM 3527 O O . ASN A 1 445 ? 18.123 -23.649 10.575 1.00 32.38 445 ASN A O 1
ATOM 3531 N N . ASN A 1 446 ? 16.809 -21.967 11.279 1.00 32.88 446 ASN A N 1
ATOM 3532 C CA . ASN A 1 446 ? 17.883 -21.139 11.825 1.00 32.88 446 ASN A CA 1
ATOM 3533 C C . ASN A 1 446 ? 17.770 -21.108 13.357 1.00 32.88 446 ASN A C 1
ATOM 3535 O O . ASN A 1 446 ? 17.200 -20.192 13.936 1.00 32.88 446 ASN A O 1
ATOM 3539 N N . SER A 1 447 ? 18.291 -22.168 13.982 1.00 29.19 447 SER A N 1
ATOM 3540 C CA . SER A 1 447 ? 18.752 -22.266 15.379 1.00 29.19 447 SER A CA 1
ATOM 3541 C C . SER A 1 447 ? 18.092 -21.336 16.413 1.00 29.19 447 SER A C 1
ATOM 3543 O O . SER A 1 447 ? 18.524 -20.205 16.635 1.00 29.19 447 SER A O 1
ATOM 3545 N N . PHE A 1 448 ? 17.134 -21.898 17.156 1.00 25.47 448 PHE A N 1
ATOM 3546 C CA . PHE A 1 448 ? 16.776 -21.461 18.506 1.00 25.47 448 PHE A CA 1
ATOM 3547 C C . PHE A 1 448 ? 18.021 -21.530 19.408 1.00 25.47 448 PHE A C 1
ATOM 3549 O O . PHE A 1 448 ? 18.398 -22.608 19.866 1.00 25.47 448 PHE A O 1
ATOM 3556 N N . HIS A 1 449 ? 18.638 -20.387 19.705 1.00 25.98 449 HIS A N 1
ATOM 3557 C CA . HIS A 1 449 ? 19.404 -20.235 20.938 1.00 25.98 449 HIS A CA 1
ATOM 3558 C C . HIS A 1 449 ? 18.532 -19.527 21.977 1.00 25.98 449 HIS A C 1
ATOM 3560 O O . HIS A 1 449 ? 17.875 -18.526 21.710 1.00 25.98 449 HIS A O 1
ATOM 3566 N N . SER A 1 450 ? 18.488 -20.152 23.149 1.00 25.52 450 SER A N 1
ATOM 3567 C CA . SER A 1 450 ? 17.633 -19.894 24.302 1.00 25.52 450 SER A CA 1
ATOM 3568 C C . SER A 1 450 ? 17.458 -18.415 24.664 1.00 25.52 450 SER A C 1
ATOM 3570 O O . SER A 1 450 ? 18.428 -17.729 24.987 1.00 25.52 450 SER A O 1
ATOM 3572 N N . LEU A 1 451 ? 16.202 -17.971 24.743 1.00 25.42 451 LEU A N 1
ATOM 3573 C CA . LEU A 1 451 ? 15.814 -16.791 25.510 1.00 25.42 451 LEU A CA 1
ATOM 3574 C C . LEU A 1 451 ? 15.947 -17.122 26.998 1.00 25.42 451 LEU A C 1
ATOM 3576 O O . LEU A 1 451 ? 15.134 -17.866 27.545 1.00 25.42 451 LEU A O 1
ATOM 3580 N N . ASN A 1 452 ? 16.975 -16.573 27.643 1.00 23.70 452 ASN A N 1
ATOM 3581 C CA . ASN A 1 452 ? 17.019 -16.502 29.094 1.00 23.70 452 ASN A CA 1
ATOM 3582 C C . ASN A 1 452 ? 16.297 -15.222 29.529 1.00 23.70 452 ASN A C 1
ATOM 3584 O O . ASN A 1 452 ? 16.575 -14.130 29.033 1.00 23.70 452 ASN A O 1
ATOM 3588 N N . SER A 1 453 ? 15.338 -15.388 30.432 1.00 31.11 453 SER A N 1
ATOM 3589 C CA . SER A 1 453 ? 14.554 -14.340 31.077 1.00 31.11 453 SER A CA 1
ATOM 3590 C C . SER A 1 453 ? 15.456 -13.286 31.725 1.00 31.11 453 SER A C 1
ATOM 3592 O O . SER A 1 453 ? 16.206 -13.603 32.649 1.00 31.11 453 SER A O 1
ATOM 3594 N N . GLY A 1 454 ? 15.366 -12.039 31.257 1.00 23.09 454 GLY A N 1
ATOM 3595 C CA . GLY A 1 454 ? 16.092 -10.891 31.793 1.00 23.09 454 GLY A CA 1
ATOM 3596 C C . GLY A 1 454 ? 15.137 -9.761 32.164 1.00 23.09 454 GLY A C 1
ATOM 3597 O O . GLY A 1 454 ? 14.397 -9.249 31.330 1.00 23.09 454 GLY A O 1
ATOM 3598 N N . SER A 1 455 ? 15.151 -9.426 33.444 1.00 23.55 455 SER A N 1
ATOM 3599 C CA . SER A 1 455 ? 14.324 -8.471 34.171 1.00 23.55 455 SER A CA 1
ATOM 3600 C C . SER A 1 455 ? 14.353 -7.052 33.591 1.00 23.55 455 SER A C 1
ATOM 3602 O O . SER A 1 455 ? 15.408 -6.532 33.236 1.00 23.55 455 SER A O 1
ATOM 3604 N N . PHE A 1 456 ? 13.190 -6.396 33.585 1.00 23.41 456 PHE A N 1
ATOM 3605 C CA . PHE A 1 456 ? 13.052 -4.953 33.380 1.00 23.41 456 PHE A CA 1
ATOM 3606 C C . PHE A 1 456 ? 13.837 -4.190 34.464 1.00 23.41 456 PHE A C 1
ATOM 3608 O O . PHE A 1 456 ? 13.493 -4.267 35.642 1.00 23.41 456 PHE A O 1
ATOM 3615 N N . MET A 1 457 ? 14.859 -3.425 34.072 1.00 21.06 457 MET A N 1
ATOM 3616 C CA . MET A 1 457 ? 15.415 -2.343 34.888 1.00 21.06 457 MET A CA 1
ATOM 3617 C C . MET A 1 457 ? 15.138 -1.005 34.208 1.00 21.06 457 MET A C 1
ATOM 3619 O O . MET A 1 457 ? 15.484 -0.794 33.045 1.00 21.06 457 MET A O 1
ATOM 3623 N N . SER A 1 458 ? 14.515 -0.102 34.962 1.00 24.83 458 SER A N 1
ATOM 3624 C CA . SER A 1 458 ? 14.416 1.316 34.639 1.00 24.83 458 SER A CA 1
ATOM 3625 C C . SER A 1 458 ? 15.812 1.931 34.599 1.00 24.83 458 SER A C 1
ATOM 3627 O O . SER A 1 458 ? 16.572 1.790 35.556 1.00 24.83 458 SER A O 1
ATOM 3629 N N . VAL A 1 459 ? 16.134 2.658 33.532 1.00 24.61 459 VAL A N 1
ATOM 3630 C CA . VAL A 1 459 ? 17.332 3.501 33.494 1.00 24.61 459 VAL A CA 1
ATOM 3631 C C . VAL A 1 459 ? 16.895 4.951 33.657 1.00 24.61 459 VAL A C 1
ATOM 3633 O O . VAL A 1 459 ? 16.361 5.561 32.731 1.00 24.61 459 VAL A O 1
ATOM 3636 N N . GLU A 1 460 ? 17.118 5.491 34.854 1.00 22.67 460 GLU A N 1
ATOM 3637 C CA . GLU A 1 460 ? 17.140 6.932 35.096 1.00 22.67 460 GLU A CA 1
ATOM 3638 C C . GLU A 1 460 ? 18.294 7.564 34.309 1.00 22.67 460 GLU A C 1
ATOM 3640 O O . GLU A 1 460 ? 19.442 7.118 34.359 1.00 22.67 460 GLU A O 1
ATOM 3645 N N . SER A 1 461 ? 17.984 8.615 33.549 1.00 26.77 461 SER A N 1
ATOM 3646 C CA . SER A 1 461 ? 18.966 9.342 32.752 1.00 26.77 461 SER A CA 1
ATOM 3647 C C . SER A 1 461 ? 19.746 10.331 33.619 1.00 26.77 461 SER A C 1
ATOM 3649 O O . SER A 1 461 ? 19.169 11.289 34.137 1.00 26.77 461 SER A O 1
ATOM 3651 N N . THR A 1 462 ? 21.064 10.174 33.703 1.00 25.12 462 THR A N 1
ATOM 3652 C CA . THR A 1 462 ? 21.956 11.200 34.249 1.00 25.12 462 THR A CA 1
ATOM 3653 C C . THR A 1 462 ? 22.160 12.336 33.244 1.00 25.12 462 THR A C 1
ATOM 3655 O O . THR A 1 462 ? 22.343 12.146 32.039 1.00 25.12 462 THR A O 1
ATOM 3658 N N . ALA A 1 463 ? 22.062 13.561 33.756 1.00 35.06 463 ALA A N 1
ATOM 3659 C CA . ALA A 1 463 ? 22.099 14.796 32.995 1.00 35.06 463 ALA A CA 1
ATOM 3660 C C . ALA A 1 463 ? 23.513 15.109 32.475 1.00 35.06 463 ALA A C 1
ATOM 3662 O O . ALA A 1 463 ? 24.426 15.378 33.251 1.00 35.06 463 ALA A O 1
ATOM 3663 N N . SER A 1 464 ? 23.671 15.177 31.151 1.00 32.22 464 SER A N 1
ATOM 3664 C CA . SER A 1 464 ? 24.784 15.880 30.507 1.00 32.22 464 SER A CA 1
ATOM 3665 C C . SER A 1 464 ? 24.242 16.984 29.593 1.00 32.22 464 SER A C 1
ATOM 3667 O O . SER A 1 464 ? 23.184 16.852 28.968 1.00 32.22 464 SER A O 1
ATOM 3669 N N . ARG A 1 465 ? 24.927 18.134 29.603 1.00 34.56 465 ARG A N 1
ATOM 3670 C CA . ARG A 1 465 ? 24.527 19.385 28.938 1.00 34.56 465 ARG A CA 1
ATOM 3671 C C . ARG A 1 465 ? 24.247 19.146 27.446 1.00 34.56 465 ARG A C 1
ATOM 3673 O O . ARG A 1 465 ? 25.145 18.798 26.687 1.00 34.56 465 ARG A O 1
ATOM 3680 N N . ARG A 1 466 ? 22.987 19.333 27.035 1.00 35.06 466 ARG A N 1
ATOM 3681 C CA . ARG A 1 466 ? 22.492 19.024 25.681 1.00 35.06 466 ARG A CA 1
ATOM 3682 C C . ARG A 1 466 ? 22.679 20.210 24.712 1.00 35.06 466 ARG A C 1
ATOM 3684 O O . ARG A 1 466 ? 22.367 21.339 25.093 1.00 35.06 466 ARG A O 1
ATOM 3691 N N . PRO A 1 467 ? 23.113 19.981 23.457 1.00 41.62 467 PRO A N 1
ATOM 3692 C CA . PRO A 1 467 ? 23.228 21.024 22.433 1.00 41.62 467 PRO A CA 1
ATOM 3693 C C . PRO A 1 467 ? 21.859 21.525 21.927 1.00 41.62 467 PRO A C 1
ATOM 3695 O O . PRO A 1 467 ? 20.887 20.769 21.854 1.00 41.62 467 PRO A O 1
ATOM 3698 N N . PHE A 1 468 ? 21.803 22.804 21.537 1.00 36.72 468 PHE A N 1
ATOM 3699 C CA . PHE A 1 468 ? 20.597 23.569 21.162 1.00 36.72 468 PHE A CA 1
ATOM 3700 C C . PHE A 1 468 ? 19.670 22.874 20.142 1.00 36.72 468 PHE A C 1
ATOM 3702 O O . PHE A 1 468 ? 18.452 22.908 20.302 1.00 36.72 468 PHE A O 1
ATOM 3709 N N . TRP A 1 469 ? 20.217 22.166 19.150 1.00 41.59 469 TRP A N 1
ATOM 3710 C CA . TRP A 1 469 ? 19.435 21.528 18.081 1.00 41.59 469 TRP A CA 1
ATOM 3711 C C . TRP A 1 469 ? 18.572 20.341 18.542 1.00 41.59 469 TRP A C 1
ATOM 3713 O O . TRP A 1 469 ? 17.519 20.092 17.963 1.00 41.59 469 TRP A O 1
ATOM 3723 N N . ARG A 1 470 ? 18.932 19.645 19.633 1.00 37.03 470 ARG A N 1
ATOM 3724 C CA . ARG A 1 470 ? 18.039 18.624 20.224 1.00 37.03 470 ARG A CA 1
ATOM 3725 C C . ARG A 1 470 ? 16.827 19.251 20.919 1.00 37.03 470 ARG A C 1
ATOM 3727 O O . ARG A 1 470 ? 15.741 18.693 20.858 1.00 37.03 470 ARG A O 1
ATOM 3734 N N . ARG A 1 471 ? 16.980 20.463 21.463 1.00 38.66 471 ARG A N 1
ATOM 3735 C CA . ARG A 1 471 ? 15.881 21.259 22.038 1.00 38.66 471 ARG A CA 1
ATOM 3736 C C . ARG A 1 471 ? 14.882 21.735 20.969 1.00 38.66 471 ARG A C 1
ATOM 3738 O O . ARG A 1 471 ? 13.745 22.049 21.303 1.00 38.66 471 ARG A O 1
ATOM 3745 N N . TRP A 1 472 ? 15.304 21.793 19.700 1.00 40.53 472 TRP A N 1
ATOM 3746 C CA . TRP A 1 472 ? 14.442 22.069 18.544 1.00 40.53 472 TRP A CA 1
ATOM 3747 C C . TRP A 1 472 ? 13.622 20.838 18.126 1.00 40.53 472 TRP A C 1
ATOM 3749 O O . TRP A 1 472 ? 12.429 20.975 17.883 1.00 40.53 472 TRP A O 1
ATOM 3759 N N . LEU A 1 473 ? 14.215 19.638 18.133 1.00 42.59 473 LEU A N 1
ATOM 3760 C CA . LEU A 1 473 ? 13.501 18.383 17.847 1.00 42.59 473 LEU A CA 1
ATOM 3761 C C . LEU A 1 473 ? 12.449 18.051 18.922 1.00 42.59 473 LEU A C 1
ATOM 3763 O O . LEU A 1 473 ? 11.334 17.670 18.581 1.00 42.59 473 LEU A O 1
ATOM 3767 N N . ASP A 1 474 ? 12.745 18.308 20.201 1.00 39.88 474 ASP A N 1
ATOM 3768 C CA . ASP A 1 474 ? 11.785 18.121 21.306 1.00 39.88 474 ASP A CA 1
ATOM 3769 C C . ASP A 1 474 ? 10.569 19.079 21.218 1.00 39.88 474 ASP A C 1
ATOM 3771 O O . ASP A 1 474 ? 9.517 18.817 21.802 1.00 39.88 474 ASP A O 1
ATOM 3775 N N . ARG A 1 475 ? 10.676 20.183 20.459 1.00 44.19 475 ARG A N 1
ATOM 3776 C CA . ARG A 1 475 ? 9.583 21.148 20.219 1.00 44.19 475 ARG A CA 1
ATOM 3777 C C . ARG A 1 475 ? 8.616 20.731 19.108 1.00 44.19 475 ARG A C 1
ATOM 3779 O O . ARG A 1 475 ? 7.600 21.394 18.927 1.00 44.19 475 ARG A O 1
ATOM 3786 N N . LEU A 1 476 ? 8.895 19.651 18.378 1.00 44.84 476 LEU A N 1
ATOM 3787 C CA . LEU A 1 476 ? 8.076 19.206 17.243 1.00 44.84 476 LEU A CA 1
ATOM 3788 C C . LEU A 1 476 ? 6.810 18.427 17.648 1.00 44.84 476 LEU A C 1
ATOM 3790 O O . LEU A 1 476 ? 6.030 18.067 16.774 1.00 44.84 476 LEU A O 1
ATOM 3794 N N . ARG A 1 477 ? 6.588 18.165 18.945 1.00 44.75 477 ARG A N 1
ATOM 3795 C CA . ARG A 1 477 ? 5.499 17.295 19.438 1.00 44.75 477 ARG A CA 1
ATOM 3796 C C . ARG A 1 477 ? 4.290 17.989 20.075 1.00 44.75 477 ARG A C 1
ATOM 3798 O O . ARG A 1 477 ? 3.455 17.301 20.647 1.00 44.75 477 ARG A O 1
ATOM 3805 N N . TRP A 1 478 ? 4.149 19.311 20.003 1.00 39.31 478 TRP A N 1
ATOM 3806 C CA . TRP A 1 478 ? 3.066 19.982 20.733 1.00 39.31 478 TRP A CA 1
ATOM 3807 C C . TRP A 1 478 ? 2.238 20.922 19.867 1.00 39.31 478 TRP A C 1
ATOM 3809 O O . TRP A 1 478 ? 2.689 21.999 19.487 1.00 39.31 478 TRP A O 1
ATOM 3819 N N . ILE A 1 479 ? 0.976 20.546 19.665 1.00 45.94 479 ILE A N 1
ATOM 3820 C CA . ILE A 1 479 ? -0.115 21.499 19.488 1.00 45.94 479 ILE A CA 1
ATOM 3821 C C . ILE A 1 479 ? -1.088 21.262 20.647 1.00 45.94 479 ILE A C 1
ATOM 3823 O O . ILE A 1 479 ? -1.655 20.176 20.758 1.00 45.94 479 ILE A O 1
ATOM 3827 N N . PRO A 1 480 ? -1.272 22.235 21.555 1.00 34.19 480 PRO A N 1
ATOM 3828 C CA . PRO A 1 480 ? -2.329 22.163 22.551 1.00 34.19 480 PRO A CA 1
ATOM 3829 C C . PRO A 1 480 ? -3.698 22.102 21.860 1.00 34.19 480 PRO A C 1
ATOM 3831 O O . PRO A 1 480 ? -3.939 22.832 20.894 1.00 34.19 480 PRO A O 1
ATOM 3834 N N . LYS A 1 481 ? -4.628 21.313 22.420 1.00 39.22 481 LYS A N 1
ATOM 3835 C CA . LYS A 1 481 ? -6.046 21.233 22.003 1.00 39.22 481 LYS A CA 1
ATOM 3836 C C . LYS A 1 481 ? -6.755 22.600 21.904 1.00 39.22 481 LYS A C 1
ATOM 3838 O O . LYS A 1 481 ? -7.835 22.682 21.338 1.00 39.22 481 LYS A O 1
ATOM 3843 N N . SER A 1 482 ? -6.168 23.673 22.438 1.00 38.75 482 SER A N 1
ATOM 3844 C CA . SER A 1 482 ? -6.740 25.023 22.485 1.00 38.75 482 SER A CA 1
ATOM 3845 C C . SER A 1 482 ? -6.575 25.862 21.209 1.00 38.75 482 SER A C 1
ATOM 3847 O O . SER A 1 482 ? -6.987 27.019 21.205 1.00 38.75 482 SER A O 1
ATOM 3849 N N . THR A 1 483 ? -5.980 25.340 20.131 1.00 45.34 483 THR A N 1
ATOM 3850 C CA . THR A 1 483 ? -5.776 26.130 18.896 1.00 45.34 483 THR A CA 1
ATOM 3851 C C . THR A 1 483 ? -6.968 26.127 17.937 1.00 45.34 483 THR A C 1
ATOM 3853 O O . THR A 1 483 ? -7.110 27.080 17.172 1.00 45.34 483 THR A O 1
ATOM 3856 N N . CYS A 1 484 ? -7.877 25.149 18.011 1.00 40.28 484 CYS A N 1
ATOM 3857 C CA . CYS A 1 484 ? -9.184 25.263 17.358 1.00 40.28 484 CYS A CA 1
ATOM 3858 C C . CYS A 1 484 ? -10.150 25.921 18.372 1.00 40.28 484 CYS A C 1
ATOM 3860 O O . CYS A 1 484 ? -10.692 25.268 19.261 1.00 40.28 484 CYS A O 1
ATOM 3862 N N . ASN A 1 485 ? -10.315 27.245 18.305 1.00 37.34 485 ASN A N 1
ATOM 3863 C CA . ASN A 1 485 ? -11.206 27.985 19.201 1.00 37.34 485 ASN A CA 1
ATOM 3864 C C . ASN A 1 485 ? -12.672 27.708 18.795 1.00 37.34 485 ASN A C 1
ATOM 3866 O O . ASN A 1 485 ? -13.148 28.205 17.773 1.00 37.34 485 ASN A O 1
ATOM 3870 N N . PHE A 1 486 ? -13.383 26.869 19.554 1.00 42.38 486 PHE A N 1
ATOM 3871 C CA . PHE A 1 486 ? -14.767 26.461 19.254 1.00 42.38 486 PHE A CA 1
ATOM 3872 C C . PHE A 1 486 ? -15.841 27.471 19.718 1.00 42.38 486 PHE A C 1
ATOM 3874 O O . PHE A 1 486 ? -17.019 27.255 19.460 1.00 42.38 486 PHE A O 1
ATOM 3881 N N . ASN A 1 487 ? -15.457 28.604 20.321 1.00 33.12 487 ASN A N 1
ATOM 3882 C CA . ASN A 1 487 ? -16.388 29.557 20.953 1.00 33.12 487 ASN A CA 1
ATOM 3883 C C . ASN A 1 487 ? -16.804 30.774 20.104 1.00 33.12 487 ASN A C 1
ATOM 3885 O O . ASN A 1 487 ? -17.293 31.760 20.646 1.00 33.12 487 ASN A O 1
ATOM 3889 N N . SER A 1 488 ? -16.662 30.732 18.782 1.00 32.41 488 SER A N 1
ATOM 3890 C CA . SER A 1 488 ? -17.212 31.772 17.899 1.00 32.41 488 SER A CA 1
ATOM 3891 C C . SER A 1 488 ? -18.138 31.167 16.848 1.00 32.41 488 SER A C 1
ATOM 3893 O O . SER A 1 488 ? -17.764 30.933 15.699 1.00 32.41 488 SER A O 1
ATOM 3895 N N . LEU A 1 489 ? -19.371 30.894 17.265 1.00 29.94 489 LEU A N 1
ATOM 3896 C CA . LEU A 1 489 ? -20.523 30.878 16.367 1.00 29.94 489 LEU A CA 1
ATOM 3897 C C . LEU A 1 489 ? -21.299 32.183 16.606 1.00 29.94 489 LEU A C 1
ATOM 3899 O O . LEU A 1 489 ? -21.524 32.524 17.770 1.00 29.94 489 LEU A O 1
ATOM 3903 N N . PRO A 1 490 ? -21.718 32.921 15.563 1.00 30.34 490 PRO A N 1
ATOM 3904 C CA . PRO A 1 490 ? -22.785 33.899 15.719 1.00 30.34 490 PRO A CA 1
ATOM 3905 C C . PRO A 1 490 ? -24.041 33.138 16.153 1.00 30.34 490 PRO A C 1
ATOM 3907 O O . PRO A 1 490 ? -24.397 32.134 15.532 1.00 30.34 490 PRO A O 1
ATOM 3910 N N . GLN A 1 491 ? -24.690 33.578 17.230 1.00 29.33 491 GLN A N 1
ATOM 3911 C CA . GLN A 1 491 ? -26.003 33.042 17.579 1.00 29.33 491 GLN A CA 1
ATOM 3912 C C . GLN A 1 491 ? -26.994 33.304 16.433 1.00 29.33 491 GLN A C 1
ATOM 3914 O O . GLN A 1 491 ? -26.893 34.348 15.781 1.00 29.33 491 GLN A O 1
ATOM 3919 N N . PRO A 1 492 ? -27.945 32.388 16.174 1.00 32.16 492 PRO A N 1
ATOM 3920 C CA . PRO A 1 492 ? -29.018 32.661 15.232 1.00 32.16 492 PRO A CA 1
ATOM 3921 C C . PRO A 1 492 ? -29.827 33.858 15.742 1.00 32.16 492 PRO A C 1
ATOM 3923 O O . PRO A 1 492 ? -30.211 33.906 16.912 1.00 32.16 492 PRO A O 1
ATOM 3926 N N . LEU A 1 493 ? -30.043 34.842 14.867 1.00 29.52 493 LEU A N 1
ATOM 3927 C CA . LEU A 1 493 ? -30.916 35.976 15.157 1.00 29.52 493 LEU A CA 1
ATOM 3928 C C . LEU A 1 493 ? -32.330 35.455 15.478 1.00 29.52 493 LEU A C 1
ATOM 3930 O O . LEU A 1 493 ? -32.800 34.542 14.795 1.00 29.52 493 LEU A O 1
ATOM 3934 N N . PRO A 1 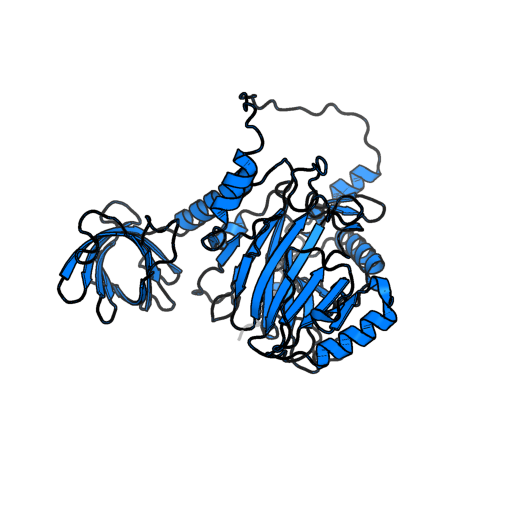494 ? -32.994 35.989 16.516 1.00 29.28 494 PRO A N 1
ATOM 3935 C CA . PRO A 1 494 ? -34.324 35.539 16.894 1.00 29.28 494 PRO A CA 1
ATOM 3936 C C . PRO A 1 494 ? -35.375 36.005 15.875 1.00 29.28 494 PRO A C 1
ATOM 3938 O O . PRO A 1 494 ? -35.414 37.190 15.557 1.00 29.28 494 PRO A O 1
ATOM 3941 N N . ALA A 1 495 ? -36.186 35.026 15.449 1.00 37.03 495 ALA A N 1
ATOM 3942 C CA . ALA A 1 495 ? -37.482 35.051 14.748 1.00 37.03 495 ALA A CA 1
ATOM 3943 C C . ALA A 1 495 ? -37.716 36.113 13.659 1.00 37.03 495 ALA A C 1
ATOM 3945 O O . ALA A 1 495 ? -37.953 37.292 14.002 1.00 37.03 495 ALA A O 1
#

InterPro domains:
  IPR013897 Domain of unknown function at the cortex 1 [PF08588] (157-388)

Sequence (495 aa):
MEKVQAGDRFVGWVKHPVLTTRQKFDLVVEVGPGDDKGAWKITDPNKRLQAGKSYEGPCKVIAEEGDSIIFRDEDTVLNGTLNGAGPGTISGRAMQGGLKWGGFFEELSRDGQIAQSQSVVRRHIAGLPGKEHLLAYSIVPDADGYGTSSGSRLPRANFLPCNTTAAIPIENDNFIGKVLLLYRPTEGLDRGHPYYDHFRSRKRGWELRLQGKFKKAPRGRLYVGAVLRDFNYDQPVASTSILAMNTAITLVKYTYRIYFSWGARCKEALQTDAELGHAVSDLTVFDQIIITPASRPIPPISSDLDEPSDVYGLSLMRRDVGLAEYSRMVQEVESSLNTQDTYTFRLWGPAPFLDVLNWQLKMGARVSLDHFMQDFPIHVCMYDLPDGHDQTSDDPRHLESKKRYYFDFMGWSNVVSIAPAIFQRYVFQNAPDGFVMQLSRQFSNNSFHSLNSGSFMSVESTASRRPFWRRWLDRLRWIPKSTCNFNSLPQPLPA

Radius of gyration: 25.5 Å; chains: 1; bounding box: 65×72×60 Å